Protein AF-0000000070119275 (afdb_homodimer)

InterPro domains:
  IPR012312 Hemerythrin-like [PF01814] (10-134)
  IPR018720 Domain of unknown function DUF2249 [PF10006] (188-256)

Nearest PDB structures (foldseek):
  1jdq-assembly1_A  TM=5.326E-01  e=3.456E-01  Thermotoga maritima
  8j4c-assembly1_A  TM=4.155E-01  e=5.450E-02  Spirochaeta thermophila DSM 6578
  8k1r-assembly1_A  TM=4.166E-01  e=9.583E-02  Spirochaeta thermophila DSM 6578
  8jh6-assembly1_B  TM=4.786E-01  e=4.950E-01  synthetic construct
  4isc-assembly1_A  TM=5.398E-01  e=1.069E+00  Pseudomonas syringae pv. tomato str. DC3000

Foldseek 3Di:
DDPLLVVLLVLLLVLLVVLLVVLVVLLVQLVVCLVVPDLVSNVVSLVVNLCCCVPAVLVLLLLCVLFQLVLQCPFPPCVVVSVVLVVLSVVLVVLSVQLVPDPHSVSNSVSSVVNSVSSVVSSCCCSVPRSVSQSPDPVHDSSVSCVSVCVNSVDDPPPPPPVPPDPDPPDPPDDDDPDPPSPSAAEDECAPPPPVCRLVVVVVVVVPADAQGKYKYKYQPDPPVSVVVCCVVVPPQWDWDWPDHDDGITIIIIHGHPDDD/DDPLLVVLLVLLLVLLVVLLVVLVVLLVQLVVCLVVPDLVSNVVSLVVNLCCCVPAVLVLLLLCVLFQLVLQCPFPPCVVVSVVLVVLSVVLVVLSVQLVPDPHSVSNSVSSVVNSVSSVVSSCCCSVPRSVSQSPDPVHDSSVSCVSVCVNSVDDPPCPPPPPPDPDPPPPPPPDDPDPSSPSAAEDECAPPPPVCSLVVVVVVVVPADAQGKYKYKYQPDPPVSVVVCCVVVPPQWDWDWPDHDDGITIIIIHGHDDDD

Sequence (522 aa):
MSPSDEVAAAAVVRHHAQMATELDRLVRDLIRTAEIGGLRQIWQAREALVGWLTGELLPHANAEEAALYPAASGQPGAGLLITGMLAEHRAIGTLVTELTETASPVQAAAAARALQALFEVHLAKENDLVVPVLVGAPDVDLAALLDGMHDLLGVEPADGCGCGGCGCGGDAPQAAAPAATLSIDPRIDVRDLPHAERHARVMAALGDLAPDSALVLVAPHAPLPLLSQIDERYAGQFTTEWLQSGPDVWQLRLHRVAVPAMSPSDEVAAAAVVRHHAQMATELDRLVRDLIRTAEIGGLRQIWQAREALVGWLTGELLPHANAEEAALYPAASGQPGAGLLITGMLAEHRAIGTLVTELTETASPVQAAAAARALQALFEVHLAKENDLVVPVLVGAPDVDLAALLDGMHDLLGVEPADGCGCGGCGCGGDAPQAAAPAATLSIDPRIDVRDLPHAERHARVMAALGDLAPDSALVLVAPHAPLPLLSQIDERYAGQFTTEWLQSGPDVWQLRLHRVAVPA

Structure (mmCIF, N/CA/C/O backbone):
data_AF-0000000070119275-model_v1
#
loop_
_entity.id
_entity.type
_entity.pdbx_description
1 polymer 'Uncharacterized protein (DUF2249 family)'
#
loop_
_atom_site.group_PDB
_atom_site.id
_atom_site.type_symbol
_atom_site.label_atom_id
_atom_site.label_alt_id
_atom_site.label_comp_id
_atom_site.label_asym_id
_atom_site.label_entity_id
_atom_site.label_seq_id
_atom_site.pdbx_PDB_ins_code
_atom_site.Cartn_x
_atom_site.Cartn_y
_atom_site.Cartn_z
_atom_site.occupancy
_atom_site.B_iso_or_equiv
_atom_site.auth_seq_id
_atom_site.auth_comp_id
_atom_site.auth_asym_id
_atom_site.auth_atom_id
_atom_site.pdbx_PDB_model_num
ATOM 1 N N . MET A 1 1 ? 6.498 29.574 -6.641 1 61.36 1 MET A N 1
ATOM 2 C CA . MET A 1 1 ? 7.238 28.372 -7.016 1 61.36 1 MET A CA 1
ATOM 3 C C . MET A 1 1 ? 8.342 28.702 -8.014 1 61.36 1 MET A C 1
ATOM 5 O O . MET A 1 1 ? 8.088 29.332 -9.042 1 61.36 1 MET A O 1
ATOM 9 N N . SER A 1 2 ? 9.589 28.408 -7.56 1 77.99 2 SER A N 1
ATOM 10 C CA . SER A 1 2 ? 10.686 28.769 -8.451 1 77.99 2 SER A CA 1
ATOM 11 C C . SER A 1 2 ? 10.763 27.823 -9.645 1 77.99 2 SER A C 1
ATOM 13 O O . SER A 1 2 ? 10.385 26.654 -9.543 1 77.99 2 SER A O 1
ATOM 15 N N . PRO A 1 3 ? 10.943 28.242 -10.868 1 72.35 3 PRO A N 1
ATOM 16 C CA . PRO A 1 3 ? 11.114 27.407 -12.059 1 72.35 3 PRO A CA 1
ATOM 17 C C . PRO A 1 3 ? 12.049 26.223 -11.82 1 72.35 3 PRO A C 1
ATOM 19 O O . PRO A 1 3 ? 11.825 25.137 -12.359 1 72.35 3 PRO A O 1
ATOM 22 N N . SER A 1 4 ? 12.984 26.437 -11.015 1 78.8 4 SER A N 1
ATOM 23 C CA . SER A 1 4 ? 13.938 25.38 -10.697 1 78.8 4 SER A CA 1
ATOM 24 C C . SER A 1 4 ? 13.269 24.245 -9.928 1 78.8 4 SER A C 1
ATOM 26 O O . SER A 1 4 ? 13.557 23.071 -10.169 1 78.8 4 SER A O 1
ATOM 28 N N . ASP A 1 5 ? 12.368 24.552 -9.141 1 84.75 5 ASP A N 1
ATOM 29 C CA . ASP A 1 5 ? 11.666 23.538 -8.36 1 84.75 5 ASP A CA 1
ATOM 30 C C . ASP A 1 5 ? 10.712 22.731 -9.237 1 84.75 5 ASP A C 1
ATOM 32 O O . ASP A 1 5 ? 10.527 21.531 -9.021 1 84.75 5 ASP A O 1
ATOM 36 N N . GLU A 1 6 ? 10.178 23.332 -10.201 1 84.99 6 GLU A N 1
ATOM 37 C CA . GLU A 1 6 ? 9.301 22.624 -11.129 1 84.99 6 GLU A CA 1
ATOM 38 C C . GLU A 1 6 ? 10.082 21.615 -11.966 1 84.99 6 GLU A C 1
ATOM 40 O O . GLU A 1 6 ? 9.604 20.506 -12.215 1 84.99 6 GLU A O 1
ATOM 45 N N . VAL A 1 7 ? 11.226 22.009 -12.353 1 86.02 7 VAL A N 1
ATOM 46 C CA . VAL A 1 7 ? 12.095 21.126 -13.125 1 86.02 7 VAL A CA 1
ATOM 47 C C . VAL A 1 7 ? 12.55 19.958 -12.253 1 86.02 7 VAL A C 1
ATOM 49 O O . VAL A 1 7 ? 12.561 18.809 -12.701 1 86.02 7 VAL A O 1
ATOM 52 N N . ALA A 1 8 ? 12.89 20.268 -11.054 1 89.66 8 ALA A N 1
ATOM 53 C CA . ALA A 1 8 ? 13.303 19.235 -10.108 1 89.66 8 ALA A CA 1
ATOM 54 C C . ALA A 1 8 ? 12.172 18.244 -9.85 1 89.66 8 ALA A C 1
ATOM 56 O O . ALA A 1 8 ? 12.393 17.03 -9.833 1 89.66 8 ALA A O 1
ATOM 57 N N . ALA A 1 9 ? 11.012 18.768 -9.707 1 91.6 9 ALA A N 1
ATOM 58 C CA . ALA A 1 9 ? 9.841 17.923 -9.489 1 91.6 9 ALA A CA 1
ATOM 59 C C . ALA A 1 9 ? 9.597 17.004 -10.682 1 91.6 9 ALA A C 1
ATOM 61 O O . ALA A 1 9 ? 9.321 15.814 -10.511 1 91.6 9 ALA A O 1
ATOM 62 N N . ALA A 1 10 ? 9.71 17.532 -11.815 1 90.48 10 ALA A N 1
ATOM 63 C CA . ALA A 1 10 ? 9.515 16.745 -13.03 1 90.48 10 ALA A CA 1
ATOM 64 C C . ALA A 1 10 ? 10.569 15.648 -13.148 1 90.48 10 ALA A C 1
ATOM 66 O O . ALA A 1 10 ? 10.281 14.551 -13.631 1 90.48 10 ALA A O 1
ATOM 67 N N . ALA A 1 11 ? 11.755 15.912 -12.72 1 90.4 11 ALA A N 1
ATOM 68 C CA . ALA A 1 11 ? 12.833 14.928 -12.749 1 90.4 11 ALA A CA 1
ATOM 69 C C . ALA A 1 11 ? 12.536 13.76 -11.812 1 90.4 11 ALA A C 1
ATOM 71 O O . ALA A 1 11 ? 12.787 12.602 -12.154 1 90.4 11 ALA A O 1
ATOM 72 N N . VAL A 1 12 ? 12.011 14.058 -10.676 1 93.97 12 VAL A N 1
ATOM 73 C CA . VAL A 1 12 ? 11.639 13.021 -9.719 1 93.97 12 VAL A CA 1
ATOM 74 C C . VAL A 1 12 ? 10.562 12.123 -10.322 1 93.97 12 VAL A C 1
ATOM 76 O O . VAL A 1 12 ? 10.674 10.895 -10.283 1 93.97 12 VAL A O 1
ATOM 79 N N . VAL A 1 13 ? 9.546 12.702 -10.92 1 94.2 13 VAL A N 1
ATOM 80 C CA . VAL A 1 13 ? 8.422 11.966 -11.49 1 94.2 13 VAL A CA 1
ATOM 81 C C . VAL A 1 13 ? 8.906 11.097 -12.648 1 94.2 13 VAL A C 1
ATOM 83 O O . VAL A 1 13 ? 8.472 9.952 -12.796 1 94.2 13 VAL A O 1
ATOM 86 N N . ARG A 1 14 ? 9.825 11.634 -13.403 1 91.69 14 ARG A N 1
ATOM 87 C CA . ARG A 1 14 ? 10.392 10.87 -14.51 1 91.69 14 ARG A CA 1
ATOM 88 C C . ARG A 1 14 ? 11.193 9.678 -13.999 1 91.69 14 ARG A C 1
ATOM 90 O O . ARG A 1 14 ? 11.096 8.578 -14.546 1 91.69 14 ARG A O 1
ATOM 97 N N . HIS A 1 15 ? 11.961 9.904 -13.014 1 95.23 15 HIS A N 1
ATOM 98 C CA . HIS A 1 15 ? 12.745 8.827 -12.421 1 95.23 15 HIS A CA 1
ATOM 99 C C . HIS A 1 15 ? 11.843 7.739 -11.849 1 95.23 15 HIS A C 1
ATOM 101 O O . HIS A 1 15 ? 12.116 6.548 -12.019 1 95.23 15 HIS A O 1
ATOM 107 N N . HIS A 1 16 ? 10.768 8.153 -11.2 1 97.47 16 HIS A N 1
ATOM 108 C CA . HIS A 1 16 ? 9.796 7.206 -10.666 1 97.47 16 HIS A CA 1
ATOM 109 C C . HIS A 1 16 ? 9.173 6.37 -11.779 1 97.47 16 HIS A C 1
ATOM 111 O O . HIS A 1 16 ? 8.947 5.17 -11.607 1 97.47 16 HIS A O 1
ATOM 117 N N . ALA A 1 17 ? 8.889 7.013 -12.857 1 95.84 17 ALA A N 1
ATOM 118 C CA . ALA A 1 17 ? 8.332 6.287 -13.996 1 95.84 17 ALA A CA 1
ATOM 119 C C . ALA A 1 17 ? 9.314 5.24 -14.513 1 95.84 17 ALA A C 1
ATOM 121 O O . ALA A 1 17 ? 8.916 4.129 -14.869 1 95.84 17 ALA A O 1
ATOM 122 N N . GLN A 1 18 ? 10.578 5.602 -14.567 1 95.93 18 GLN A N 1
ATOM 123 C CA . GLN A 1 18 ? 11.614 4.67 -14.999 1 95.93 18 GLN A CA 1
ATOM 124 C C . GLN A 1 18 ? 11.72 3.484 -14.044 1 95.93 18 GLN A C 1
ATOM 126 O O . GLN A 1 18 ? 11.821 2.336 -14.48 1 95.93 18 GLN A O 1
ATOM 131 N N . MET A 1 19 ? 11.692 3.755 -12.771 1 97.89 19 MET A N 1
ATOM 132 C CA . MET A 1 19 ? 11.766 2.691 -11.774 1 97.89 19 MET A CA 1
ATOM 133 C C . MET A 1 19 ? 10.564 1.759 -11.882 1 97.89 19 MET A C 1
ATOM 135 O O . MET A 1 19 ? 10.712 0.538 -11.814 1 97.89 19 MET A O 1
ATOM 139 N N . ALA A 1 20 ? 9.354 2.365 -12.102 1 97.87 20 ALA A N 1
ATOM 140 C CA . ALA A 1 20 ? 8.141 1.562 -12.233 1 97.87 20 ALA A CA 1
ATOM 141 C C . ALA A 1 20 ? 8.218 0.648 -13.453 1 97.87 20 ALA A C 1
ATOM 143 O O . ALA A 1 20 ? 7.816 -0.516 -13.39 1 97.87 20 ALA A O 1
ATOM 144 N N . THR A 1 21 ? 8.712 1.17 -14.507 1 98.14 21 THR A N 1
ATOM 145 C CA . THR A 1 21 ? 8.842 0.398 -15.738 1 98.14 21 THR A CA 1
ATOM 146 C C . THR A 1 21 ? 9.801 -0.773 -15.542 1 98.14 21 THR A C 1
ATOM 148 O O . THR A 1 21 ? 9.513 -1.895 -15.964 1 98.14 21 THR A O 1
ATOM 151 N N . GLU A 1 22 ? 10.918 -0.505 -14.919 1 98.43 22 GLU A N 1
ATOM 152 C CA . GLU A 1 22 ? 11.908 -1.554 -14.694 1 98.43 22 GLU A CA 1
ATOM 153 C C . GLU A 1 22 ? 11.373 -2.623 -13.745 1 98.43 22 GLU A C 1
ATOM 155 O O . GLU A 1 22 ? 11.544 -3.819 -13.99 1 98.43 22 GLU A O 1
ATOM 160 N N . LEU A 1 23 ? 10.732 -2.212 -12.712 1 98.85 23 LEU A N 1
ATOM 161 C CA . LEU A 1 23 ? 10.143 -3.177 -11.79 1 98.85 23 LEU A CA 1
ATOM 162 C C . LEU A 1 23 ? 9.094 -4.031 -12.494 1 98.85 23 LEU A C 1
ATOM 164 O O . LEU A 1 23 ? 9.041 -5.247 -12.294 1 98.85 23 LEU A O 1
ATOM 168 N N . ASP A 1 24 ? 8.234 -3.376 -13.274 1 98.4 24 ASP A N 1
ATOM 169 C CA . ASP A 1 24 ? 7.218 -4.102 -14.03 1 98.4 24 ASP A CA 1
ATOM 170 C C . ASP A 1 24 ? 7.851 -5.184 -14.902 1 98.4 24 ASP A C 1
ATOM 172 O O . ASP A 1 24 ? 7.375 -6.321 -14.932 1 98.4 24 ASP A O 1
ATOM 176 N N . ARG A 1 25 ? 8.915 -4.82 -15.566 1 98.59 25 ARG A N 1
ATOM 177 C CA . ARG A 1 25 ? 9.603 -5.768 -16.437 1 98.59 25 ARG A CA 1
ATOM 178 C C . ARG A 1 25 ? 10.136 -6.955 -15.642 1 98.59 25 ARG A C 1
ATOM 180 O O . ARG A 1 25 ? 9.937 -8.108 -16.029 1 98.59 25 ARG A O 1
ATOM 187 N N . LEU A 1 26 ? 10.798 -6.752 -14.568 1 98.9 26 LEU A N 1
ATOM 188 C CA . LEU A 1 26 ? 11.421 -7.796 -13.762 1 98.9 26 LEU A CA 1
ATOM 189 C C . LEU A 1 26 ? 10.367 -8.7 -13.132 1 98.9 26 LEU A C 1
ATOM 191 O O . LEU A 1 26 ? 10.541 -9.919 -13.076 1 98.9 26 LEU A O 1
ATOM 195 N N . VAL A 1 27 ? 9.276 -8.159 -12.685 1 98.89 27 VAL A N 1
ATOM 196 C CA . VAL A 1 27 ? 8.206 -8.938 -12.069 1 98.89 27 VAL A CA 1
ATOM 197 C C . VAL A 1 27 ? 7.524 -9.804 -13.125 1 98.89 27 VAL A C 1
ATOM 199 O O . VAL A 1 27 ? 7.243 -10.981 -12.884 1 98.89 27 VAL A O 1
ATOM 202 N N . ARG A 1 28 ? 7.228 -9.192 -14.302 1 98.31 28 ARG A N 1
ATOM 203 C CA . ARG A 1 28 ? 6.63 -9.964 -15.386 1 98.31 28 ARG A CA 1
ATOM 204 C C . ARG A 1 28 ? 7.505 -11.157 -15.756 1 98.31 28 ARG A C 1
ATOM 206 O O . ARG A 1 28 ? 6.999 -12.258 -15.982 1 98.31 28 ARG A O 1
ATOM 213 N N . ASP A 1 29 ? 8.804 -10.925 -15.833 1 98.41 29 ASP A N 1
ATOM 214 C CA . ASP A 1 29 ? 9.736 -12.001 -16.158 1 98.41 29 ASP A CA 1
ATOM 215 C C . ASP A 1 29 ? 9.676 -13.113 -15.114 1 98.41 29 ASP A C 1
ATOM 217 O O . ASP A 1 29 ? 9.637 -14.296 -15.461 1 98.41 29 ASP A O 1
ATOM 221 N N . LEU A 1 30 ? 9.635 -12.801 -13.871 1 98.68 30 LEU A N 1
ATOM 222 C CA . LEU A 1 30 ? 9.596 -13.788 -12.797 1 98.68 30 LEU A CA 1
ATOM 223 C C . LEU A 1 30 ? 8.296 -14.585 -12.837 1 98.68 30 LEU A C 1
ATOM 225 O O . LEU A 1 30 ? 8.311 -15.812 -12.716 1 98.68 30 LEU A O 1
ATOM 229 N N . ILE A 1 31 ? 7.192 -13.927 -13.03 1 98.29 31 ILE A N 1
ATOM 230 C CA . ILE A 1 31 ? 5.898 -14.601 -13.054 1 98.29 31 ILE A CA 1
ATOM 231 C C . ILE A 1 31 ? 5.823 -15.532 -14.262 1 98.29 31 ILE A C 1
ATOM 233 O O . ILE A 1 31 ? 5.359 -16.669 -14.149 1 98.29 31 ILE A O 1
ATOM 237 N N . ARG A 1 32 ? 6.323 -15.026 -15.391 1 96.98 32 ARG A N 1
ATOM 238 C CA . ARG A 1 32 ? 6.326 -15.849 -16.596 1 96.98 32 ARG A CA 1
ATOM 239 C C . ARG A 1 32 ? 7.13 -17.127 -16.384 1 96.98 32 ARG A C 1
ATOM 241 O O . ARG A 1 32 ? 6.679 -18.217 -16.743 1 96.98 32 ARG A O 1
ATOM 248 N N . THR A 1 33 ? 8.317 -17.065 -15.791 1 96.96 33 THR A N 1
ATOM 249 C CA . THR A 1 33 ? 9.158 -18.236 -15.568 1 96.96 33 THR A CA 1
ATOM 250 C C . THR A 1 33 ? 8.513 -19.18 -14.556 1 96.96 33 THR A C 1
ATOM 252 O O . THR A 1 33 ? 8.623 -20.402 -14.682 1 96.96 33 THR A O 1
ATOM 255 N N . ALA A 1 34 ? 7.819 -18.633 -13.591 1 96.28 34 ALA A N 1
ATOM 256 C CA . ALA A 1 34 ? 7.119 -19.457 -12.61 1 96.28 34 ALA A CA 1
ATOM 257 C C . ALA A 1 34 ? 5.996 -20.256 -13.266 1 96.28 34 ALA A C 1
ATOM 259 O O . ALA A 1 34 ? 5.712 -21.386 -12.862 1 96.28 34 ALA A O 1
ATOM 260 N N . GLU A 1 35 ? 5.354 -19.694 -14.246 1 93.41 35 GLU A N 1
ATOM 261 C CA . GLU A 1 35 ? 4.273 -20.361 -14.966 1 93.41 35 GLU A CA 1
ATOM 262 C C . GLU A 1 35 ? 4.808 -21.493 -15.839 1 93.41 35 GLU A C 1
ATOM 264 O O . GLU A 1 35 ? 4.187 -22.553 -15.939 1 93.41 35 GLU A O 1
ATOM 269 N N . ILE A 1 36 ? 5.944 -21.275 -16.368 1 92.01 36 ILE A N 1
ATOM 270 C CA . ILE A 1 36 ? 6.529 -22.25 -17.281 1 92.01 36 ILE A CA 1
ATOM 271 C C . ILE A 1 36 ? 7.114 -23.415 -16.486 1 92.01 36 ILE A C 1
ATOM 273 O O . ILE A 1 36 ? 7.051 -24.566 -16.923 1 92.01 36 ILE A O 1
ATOM 277 N N . GLY A 1 37 ? 7.639 -23.229 -15.234 1 84.31 37 GLY A N 1
ATOM 278 C CA . GLY A 1 37 ? 8.086 -24.293 -14.349 1 84.31 37 GLY A CA 1
ATOM 279 C C . GLY A 1 37 ? 9.562 -24.612 -14.496 1 84.31 37 GLY A C 1
ATOM 280 O O . GLY A 1 37 ? 10.023 -25.663 -14.046 1 84.31 37 GLY A O 1
ATOM 281 N N . GLY A 1 38 ? 10.503 -23.828 -15.073 1 85.89 38 GLY A N 1
ATOM 282 C CA . GLY A 1 38 ? 11.939 -24.054 -15.106 1 85.89 38 GLY A CA 1
ATOM 283 C C . GLY A 1 38 ? 12.664 -23.467 -13.91 1 85.89 38 GLY A C 1
ATOM 284 O O . GLY A 1 38 ? 12.886 -22.256 -13.845 1 85.89 38 GLY A O 1
ATOM 285 N N . LEU A 1 39 ? 13.105 -24.415 -12.947 1 89.02 39 LEU A N 1
ATOM 286 C CA . LEU A 1 39 ? 13.641 -23.976 -11.664 1 89.02 39 LEU A CA 1
ATOM 287 C C . LEU A 1 39 ? 14.865 -23.088 -11.861 1 89.02 39 LEU A C 1
ATOM 289 O O . LEU A 1 39 ? 15.023 -22.08 -11.168 1 89.02 39 LEU A O 1
ATOM 293 N N . ARG A 1 40 ? 15.629 -23.422 -12.771 1 91.2 40 ARG A N 1
ATOM 294 C CA . ARG A 1 40 ? 16.809 -22.598 -13.015 1 91.2 40 ARG A CA 1
ATOM 295 C C . ARG A 1 40 ? 16.413 -21.195 -13.464 1 91.2 40 ARG A C 1
ATOM 297 O O . ARG A 1 40 ? 16.952 -20.204 -12.968 1 91.2 40 ARG A O 1
ATOM 304 N N . GLN A 1 41 ? 15.47 -21.094 -14.411 1 93.87 41 GLN A N 1
ATOM 305 C CA . GLN A 1 41 ? 15.035 -19.815 -14.962 1 93.87 41 GLN A CA 1
ATOM 306 C C . GLN A 1 41 ? 14.342 -18.966 -13.899 1 93.87 41 GLN A C 1
ATOM 308 O O . GLN A 1 41 ? 14.505 -17.744 -13.87 1 93.87 41 GLN A O 1
ATOM 313 N N . ILE A 1 42 ? 13.665 -19.643 -13.055 1 95.53 42 ILE A N 1
ATOM 314 C CA . ILE A 1 42 ? 12.929 -18.915 -12.027 1 95.53 42 ILE A CA 1
ATOM 315 C C . ILE A 1 42 ? 13.91 -18.264 -11.054 1 95.53 42 ILE A C 1
ATOM 317 O O . ILE A 1 42 ? 13.76 -17.092 -10.702 1 95.53 42 ILE A O 1
ATOM 321 N N . TRP A 1 43 ? 14.865 -19.026 -10.654 1 95.62 43 TRP A N 1
ATOM 322 C CA . TRP A 1 43 ? 15.787 -18.512 -9.646 1 95.62 43 TRP A CA 1
ATOM 323 C C . TRP A 1 43 ? 16.721 -17.466 -10.246 1 95.62 43 TRP A C 1
ATOM 325 O O . TRP A 1 43 ? 17.113 -16.513 -9.569 1 95.62 43 TRP A O 1
ATOM 335 N N . GLN A 1 44 ? 16.975 -17.517 -11.548 1 97 44 GLN A N 1
ATOM 336 C CA . GLN A 1 44 ? 17.706 -16.46 -12.239 1 97 44 GLN A CA 1
ATOM 337 C C . GLN A 1 44 ? 16.89 -15.172 -12.293 1 97 44 GLN A C 1
ATOM 339 O O . GLN A 1 44 ? 17.421 -14.084 -12.063 1 97 44 GLN A O 1
ATOM 344 N N . ALA A 1 45 ? 15.616 -15.32 -12.6 1 98.42 45 ALA A N 1
ATOM 345 C CA . ALA A 1 45 ? 14.728 -14.161 -12.627 1 98.42 45 ALA A CA 1
ATOM 346 C C . ALA A 1 45 ? 14.604 -13.532 -11.242 1 98.42 45 ALA A C 1
ATOM 348 O O . ALA A 1 45 ? 14.601 -12.306 -11.107 1 98.42 45 ALA A O 1
ATOM 349 N N . ARG A 1 46 ? 14.528 -14.381 -10.268 1 98.46 46 ARG A N 1
ATOM 350 C CA . ARG A 1 46 ? 14.458 -13.881 -8.899 1 98.46 46 ARG A CA 1
ATOM 351 C C . ARG A 1 46 ? 15.729 -13.126 -8.525 1 98.46 46 ARG A C 1
ATOM 353 O O . ARG A 1 46 ? 15.665 -12.058 -7.913 1 98.46 46 ARG A O 1
ATOM 360 N N . GLU A 1 47 ? 16.84 -13.651 -8.864 1 97.63 47 GLU A N 1
ATOM 361 C CA . GLU A 1 47 ? 18.112 -13.003 -8.558 1 97.63 47 GLU A CA 1
ATOM 362 C C . GLU A 1 47 ? 18.22 -11.646 -9.248 1 97.63 47 GLU A C 1
ATOM 364 O O . GLU A 1 47 ? 18.723 -10.684 -8.663 1 97.63 47 GLU A O 1
ATOM 369 N N . ALA A 1 48 ? 17.779 -11.56 -10.467 1 98.59 48 ALA A N 1
ATOM 370 C CA . ALA A 1 48 ? 17.794 -10.293 -11.193 1 98.59 48 ALA A CA 1
ATOM 371 C C . ALA A 1 48 ? 16.914 -9.255 -10.503 1 98.59 48 ALA A C 1
ATOM 373 O O . ALA A 1 48 ? 17.315 -8.099 -10.344 1 98.59 48 ALA A O 1
ATOM 374 N N . LEU A 1 49 ? 15.784 -9.681 -10.07 1 98.88 49 LEU A N 1
ATOM 375 C CA . LEU A 1 49 ? 14.86 -8.784 -9.383 1 98.88 49 LEU A CA 1
ATOM 376 C C . LEU A 1 49 ? 15.426 -8.349 -8.035 1 98.88 49 LEU A C 1
ATOM 378 O O . LEU A 1 49 ? 15.44 -7.158 -7.718 1 98.88 49 LEU A O 1
ATOM 382 N N . VAL A 1 50 ? 15.914 -9.31 -7.284 1 98.53 50 VAL A N 1
ATOM 383 C CA . VAL A 1 50 ? 16.477 -9.001 -5.973 1 98.53 50 VAL A CA 1
ATOM 384 C C . VAL A 1 50 ? 17.681 -8.076 -6.134 1 98.53 50 VAL A C 1
ATOM 386 O O . VAL A 1 50 ? 17.867 -7.146 -5.345 1 98.53 50 VAL A O 1
ATOM 389 N N . GLY A 1 51 ? 18.455 -8.333 -7.137 1 98.01 51 GLY A N 1
ATOM 390 C CA . GLY A 1 51 ? 19.575 -7.451 -7.425 1 98.01 51 GLY A CA 1
ATOM 391 C C . GLY A 1 51 ? 19.155 -6.013 -7.669 1 98.01 51 GLY A C 1
ATOM 392 O O . GLY A 1 51 ? 19.756 -5.085 -7.125 1 98.01 51 GLY A O 1
ATOM 393 N N . TRP A 1 52 ? 18.162 -5.824 -8.456 1 98.27 52 TRP A N 1
ATOM 394 C CA . TRP A 1 52 ? 17.663 -4.482 -8.741 1 98.27 52 TRP A CA 1
ATOM 395 C C . TRP A 1 52 ? 17.055 -3.851 -7.494 1 98.27 52 TRP A C 1
ATOM 397 O O . TRP A 1 52 ? 17.256 -2.663 -7.23 1 98.27 52 TRP A O 1
ATOM 407 N N . LEU A 1 53 ? 16.325 -4.623 -6.701 1 98.62 53 LEU A N 1
ATOM 408 C CA . LEU A 1 53 ? 15.692 -4.127 -5.485 1 98.62 53 LEU A CA 1
ATOM 409 C C . LEU A 1 53 ? 16.737 -3.642 -4.486 1 98.62 53 LEU A C 1
ATOM 411 O O . LEU A 1 53 ? 16.574 -2.585 -3.873 1 98.62 53 LEU A O 1
ATOM 415 N N . THR A 1 54 ? 17.743 -4.377 -4.359 1 96.04 54 THR A N 1
ATOM 416 C CA . THR A 1 54 ? 18.762 -4.064 -3.364 1 96.04 54 THR A CA 1
ATOM 417 C C . THR A 1 54 ? 19.736 -3.017 -3.897 1 96.04 54 THR A C 1
ATOM 419 O O . THR A 1 54 ? 20.313 -2.248 -3.125 1 96.04 54 THR A O 1
ATOM 422 N N . GLY A 1 55 ? 19.85 -2.936 -5.175 1 94.18 55 GLY A N 1
ATOM 423 C CA . GLY A 1 55 ? 20.828 -2.034 -5.763 1 94.18 55 GLY A CA 1
ATOM 424 C C . GLY A 1 55 ? 20.24 -0.693 -6.16 1 94.18 55 GLY A C 1
ATOM 425 O O . GLY A 1 55 ? 20.969 0.289 -6.315 1 94.18 55 GLY A O 1
ATOM 426 N N . GLU A 1 56 ? 18.955 -0.655 -6.339 1 95.19 56 GLU A N 1
ATOM 427 C CA . GLU A 1 56 ? 18.346 0.567 -6.856 1 95.19 56 GLU A CA 1
ATOM 428 C C . GLU A 1 56 ? 17.19 1.024 -5.971 1 95.19 56 GLU A C 1
ATOM 430 O O . GLU A 1 56 ? 17.208 2.139 -5.446 1 95.19 56 GLU A O 1
ATOM 435 N N . LEU A 1 57 ? 16.254 0.195 -5.701 1 97.45 57 LEU A N 1
ATOM 436 C CA . LEU A 1 57 ? 15.012 0.623 -5.065 1 97.45 57 LEU A CA 1
ATOM 437 C C . LEU A 1 57 ? 15.252 1.008 -3.61 1 97.45 57 LEU A C 1
ATOM 439 O O . LEU A 1 57 ? 14.844 2.087 -3.173 1 97.45 57 LEU A O 1
ATOM 443 N N . LEU A 1 58 ? 15.849 0.104 -2.898 1 95.35 58 LEU A N 1
ATOM 444 C CA . LEU A 1 58 ? 16.021 0.348 -1.47 1 95.35 58 LEU A CA 1
ATOM 445 C C . LEU A 1 58 ? 16.917 1.558 -1.23 1 95.35 58 LEU A C 1
ATOM 447 O O . LEU A 1 58 ? 16.6 2.416 -0.403 1 95.35 58 LEU A O 1
ATOM 451 N N . PRO A 1 59 ? 18.025 1.732 -1.977 1 91.81 59 PRO A N 1
ATOM 452 C CA . PRO A 1 59 ? 18.81 2.96 -1.829 1 91.81 59 PRO A CA 1
ATOM 453 C C . PRO A 1 59 ? 18.013 4.215 -2.177 1 91.81 59 PRO A C 1
ATOM 455 O O . PRO A 1 59 ? 18.172 5.252 -1.527 1 91.81 59 PRO A O 1
ATOM 458 N N . HIS A 1 60 ? 17.166 4.15 -3.175 1 95.6 60 HIS A N 1
ATOM 459 C CA . HIS A 1 60 ? 16.292 5.258 -3.545 1 95.6 60 HIS A CA 1
ATOM 460 C C . HIS A 1 60 ? 15.368 5.638 -2.394 1 95.6 60 HIS A C 1
ATOM 462 O O . HIS A 1 60 ? 15.219 6.821 -2.076 1 95.6 60 HIS A O 1
ATOM 468 N N . ALA A 1 61 ? 14.776 4.645 -1.834 1 95.28 61 ALA A N 1
ATOM 469 C CA . ALA A 1 61 ? 13.879 4.874 -0.705 1 95.28 61 ALA A CA 1
ATOM 470 C C . ALA A 1 61 ? 14.619 5.521 0.462 1 95.28 61 ALA A C 1
ATOM 472 O O . ALA A 1 61 ? 14.106 6.448 1.094 1 95.28 61 ALA A O 1
ATOM 473 N N . ASN A 1 62 ? 15.771 5.05 0.693 1 92.15 62 ASN A N 1
ATOM 474 C CA . ASN A 1 62 ? 16.578 5.61 1.772 1 92.15 62 ASN A CA 1
ATOM 475 C C . ASN A 1 62 ? 16.929 7.071 1.51 1 92.15 62 ASN A C 1
ATOM 477 O O . ASN A 1 62 ? 16.932 7.889 2.432 1 92.15 62 ASN A O 1
ATOM 481 N N . ALA A 1 63 ? 17.24 7.376 0.325 1 92.05 63 ALA A N 1
ATOM 482 C CA . ALA A 1 63 ? 17.562 8.751 -0.045 1 92.05 63 ALA A CA 1
ATOM 483 C C . ALA A 1 63 ? 16.368 9.674 0.181 1 92.05 63 ALA A C 1
ATOM 485 O O . ALA A 1 63 ? 16.528 10.804 0.648 1 92.05 63 ALA A O 1
ATOM 486 N N . GLU A 1 64 ? 15.217 9.194 -0.134 1 96.7 64 GLU A N 1
ATOM 487 C CA . GLU A 1 64 ? 14.005 9.972 0.099 1 96.7 64 GLU A CA 1
ATOM 488 C C . GLU A 1 64 ? 13.778 10.209 1.589 1 96.7 64 GLU A C 1
ATOM 490 O O . GLU A 1 64 ? 13.368 11.299 1.994 1 96.7 64 GLU A O 1
ATOM 495 N N . GLU A 1 65 ? 14.029 9.199 2.367 1 93.19 65 GLU A N 1
ATOM 496 C CA . GLU A 1 65 ? 13.856 9.311 3.812 1 93.19 65 GLU A CA 1
ATOM 497 C C . GLU A 1 65 ? 14.828 10.326 4.408 1 93.19 65 GLU A C 1
ATOM 499 O O . GLU A 1 65 ? 14.511 10.99 5.397 1 93.19 65 GLU A O 1
ATOM 504 N N . ALA A 1 66 ? 15.933 10.477 3.804 1 90.68 66 ALA A N 1
ATOM 505 C CA . ALA A 1 66 ? 16.973 11.355 4.334 1 90.68 66 ALA A CA 1
ATOM 506 C C . ALA A 1 66 ? 16.749 12.799 3.894 1 90.68 66 ALA A C 1
ATOM 508 O O . ALA A 1 66 ? 17.074 13.736 4.628 1 90.68 66 ALA A O 1
ATOM 509 N N . ALA A 1 67 ? 16.152 12.99 2.742 1 91.22 67 ALA A N 1
ATOM 510 C CA . ALA A 1 67 ? 16.111 14.328 2.157 1 91.22 67 ALA A CA 1
ATOM 511 C C . ALA A 1 67 ? 14.676 14.835 2.047 1 91.22 67 ALA A C 1
ATOM 513 O O . ALA A 1 67 ? 14.288 15.776 2.743 1 91.22 67 ALA A O 1
ATOM 514 N N . LEU A 1 68 ? 13.867 14.127 1.337 1 94.57 68 LEU A N 1
ATOM 515 C CA . LEU A 1 68 ? 12.55 14.613 0.943 1 94.57 68 LEU A CA 1
ATOM 516 C C . LEU A 1 68 ? 11.571 14.538 2.109 1 94.57 68 LEU A C 1
ATOM 518 O O . LEU A 1 68 ? 10.818 15.484 2.356 1 94.57 68 LEU A O 1
ATOM 522 N N . TYR A 1 69 ? 11.602 13.48 2.847 1 96.13 69 TYR A N 1
ATOM 523 C CA . TYR A 1 69 ? 10.541 13.215 3.812 1 96.13 69 TYR A CA 1
ATOM 524 C C . TYR A 1 69 ? 10.648 14.149 5.011 1 96.13 69 TYR A C 1
ATOM 526 O O . TYR A 1 69 ? 9.643 14.693 5.474 1 96.13 69 TYR A O 1
ATOM 534 N N . PRO A 1 70 ? 11.874 14.379 5.523 1 94.89 70 PRO A N 1
ATOM 535 C CA . PRO A 1 70 ? 11.944 15.342 6.625 1 94.89 70 PRO A CA 1
ATOM 536 C C . PRO A 1 70 ? 11.453 16.732 6.227 1 94.89 70 PRO A C 1
ATOM 538 O O . PRO A 1 70 ? 10.743 17.384 6.997 1 94.89 70 PRO A O 1
ATOM 541 N N . ALA A 1 71 ? 11.761 17.199 5.025 1 94.91 71 ALA A N 1
ATOM 542 C CA . ALA A 1 71 ? 11.316 18.501 4.537 1 94.91 71 ALA A CA 1
ATOM 543 C C . ALA A 1 71 ? 9.799 18.539 4.379 1 94.91 71 ALA A C 1
ATOM 545 O O . ALA A 1 71 ? 9.155 19.528 4.736 1 94.91 71 ALA A O 1
ATOM 546 N N . ALA A 1 72 ? 9.253 17.464 3.907 1 97.15 72 ALA A N 1
ATOM 547 C CA . ALA A 1 72 ? 7.81 17.402 3.69 1 97.15 72 ALA A CA 1
ATOM 548 C C . ALA A 1 72 ? 7.06 17.305 5.016 1 97.15 72 ALA A C 1
ATOM 550 O O . ALA A 1 72 ? 6.009 17.927 5.189 1 97.15 72 ALA A O 1
ATOM 551 N N . SER A 1 73 ? 7.636 16.525 5.921 1 96.66 73 SER A N 1
ATOM 552 C CA . SER A 1 73 ? 6.979 16.276 7.2 1 96.66 73 SER A CA 1
ATOM 553 C C . SER A 1 73 ? 6.799 17.569 7.989 1 96.66 73 SER A C 1
ATOM 555 O O . SER A 1 73 ? 5.842 17.708 8.753 1 96.66 73 SER A O 1
ATOM 557 N N . GLY A 1 74 ? 7.681 18.487 7.761 1 94.16 74 GLY A N 1
ATOM 558 C CA . GLY A 1 74 ? 7.637 19.751 8.479 1 94.16 74 GLY A CA 1
ATOM 559 C C . GLY A 1 74 ? 6.616 20.721 7.916 1 94.16 74 GLY A C 1
ATOM 560 O O . GLY A 1 74 ? 6.324 21.749 8.531 1 94.16 74 GLY A O 1
ATOM 561 N N . GLN A 1 75 ? 6.047 20.408 6.779 1 95.84 75 GLN A N 1
ATOM 562 C CA . GLN A 1 75 ? 5.065 21.29 6.157 1 95.84 75 GLN A CA 1
ATOM 563 C C . GLN A 1 75 ? 3.677 21.075 6.752 1 95.84 75 GLN A C 1
ATOM 565 O O . GLN A 1 75 ? 3.332 19.961 7.152 1 95.84 75 GLN A O 1
ATOM 570 N N . PRO A 1 76 ? 2.926 22.183 6.809 1 94.14 76 PRO A N 1
ATOM 571 C CA . PRO A 1 76 ? 1.579 22.056 7.371 1 94.14 76 PRO A CA 1
ATOM 572 C C . PRO A 1 76 ? 0.747 20.984 6.672 1 94.14 76 PRO A C 1
ATOM 574 O O . PRO A 1 76 ? 0.643 20.982 5.443 1 94.14 76 PRO A O 1
ATOM 577 N N . GLY A 1 77 ? 0.324 19.994 7.445 1 95.73 77 GLY A N 1
ATOM 578 C CA . GLY A 1 77 ? -0.644 19.032 6.944 1 95.73 77 GLY A CA 1
ATOM 579 C C . GLY A 1 77 ? 0 17.808 6.32 1 95.73 77 GLY A C 1
ATOM 580 O O . GLY A 1 77 ? -0.695 16.887 5.887 1 95.73 77 GLY A O 1
ATOM 581 N N . ALA A 1 78 ? 1.293 17.688 6.358 1 97.9 78 ALA A N 1
ATOM 582 C CA . ALA A 1 78 ? 1.93 16.616 5.597 1 97.9 78 ALA A CA 1
ATOM 583 C C . ALA A 1 78 ? 2.525 15.562 6.527 1 97.9 78 ALA A C 1
ATOM 585 O O . ALA A 1 78 ? 2.957 14.499 6.075 1 97.9 78 ALA A O 1
ATOM 586 N N . GLY A 1 79 ? 2.528 15.817 7.812 1 97.65 79 GLY A N 1
ATOM 587 C CA . GLY A 1 79 ? 3.183 14.944 8.773 1 97.65 79 GLY A CA 1
ATOM 588 C C . GLY A 1 79 ? 2.634 13.53 8.765 1 97.65 79 GLY A C 1
ATOM 589 O O . GLY A 1 79 ? 3.397 12.563 8.712 1 97.65 79 GLY A O 1
ATOM 590 N N . LEU A 1 80 ? 1.329 13.397 8.817 1 98.33 80 LEU A N 1
ATOM 591 C CA . LEU A 1 80 ? 0.71 12.077 8.886 1 98.33 80 LEU A CA 1
ATOM 592 C C . LEU A 1 80 ? 0.893 11.322 7.574 1 98.33 80 LEU A C 1
ATOM 594 O O . LEU A 1 80 ? 1.047 10.099 7.573 1 98.33 80 LEU A O 1
ATOM 598 N N . LEU A 1 81 ? 0.821 12.076 6.462 1 98.71 81 LEU A N 1
ATOM 599 C CA . LEU A 1 81 ? 1.107 11.449 5.176 1 98.71 81 LEU A CA 1
ATOM 600 C C . LEU A 1 81 ? 2.5 10.827 5.173 1 98.71 81 LEU A C 1
ATOM 602 O O . LEU A 1 81 ? 2.668 9.673 4.774 1 98.71 81 LEU A O 1
ATOM 606 N N . ILE A 1 82 ? 3.48 11.56 5.668 1 98.72 82 ILE A N 1
ATOM 607 C CA . ILE A 1 82 ? 4.862 11.094 5.635 1 98.72 82 ILE A CA 1
ATOM 608 C C . ILE A 1 82 ? 5.027 9.899 6.571 1 98.72 82 ILE A C 1
ATOM 610 O O . ILE A 1 82 ? 5.745 8.949 6.255 1 98.72 82 ILE A O 1
ATOM 614 N N . THR A 1 83 ? 4.362 9.927 7.689 1 98.28 83 THR A N 1
ATOM 615 C CA . THR A 1 83 ? 4.385 8.768 8.575 1 98.28 83 THR A CA 1
ATOM 616 C C . THR A 1 83 ? 3.854 7.529 7.858 1 98.28 83 THR A C 1
ATOM 618 O O . THR A 1 83 ? 4.43 6.445 7.974 1 98.28 83 THR A O 1
ATOM 621 N N . GLY A 1 84 ? 2.798 7.709 7.098 1 98.73 84 GLY A N 1
ATOM 622 C CA . GLY A 1 84 ? 2.264 6.612 6.306 1 98.73 84 GLY A CA 1
ATOM 623 C C . GLY A 1 84 ? 3.216 6.141 5.223 1 98.73 84 GLY A C 1
ATOM 624 O O . GLY A 1 84 ? 3.324 4.94 4.964 1 98.73 84 GLY A O 1
ATOM 625 N N . MET A 1 85 ? 3.916 7.084 4.626 1 98.72 85 MET A N 1
ATOM 626 C CA . MET A 1 85 ? 4.88 6.748 3.583 1 98.72 85 MET A CA 1
ATOM 627 C C . MET A 1 85 ? 6.038 5.936 4.153 1 98.72 85 MET A C 1
ATOM 629 O O . MET A 1 85 ? 6.527 5.007 3.507 1 98.72 85 MET A O 1
ATOM 633 N N . LEU A 1 86 ? 6.444 6.271 5.332 1 97.91 86 LEU A N 1
ATOM 634 C CA . LEU A 1 86 ? 7.52 5.53 5.982 1 97.91 86 LEU A CA 1
ATOM 635 C C . LEU A 1 86 ? 7.089 4.098 6.283 1 97.91 86 LEU A C 1
ATOM 637 O O . LEU A 1 86 ? 7.882 3.164 6.141 1 97.91 86 LEU A O 1
ATOM 641 N N . ALA A 1 87 ? 5.862 3.926 6.672 1 97.25 87 ALA A N 1
ATOM 642 C CA . ALA A 1 87 ? 5.331 2.585 6.901 1 97.25 87 ALA A CA 1
ATOM 643 C C . ALA A 1 87 ? 5.355 1.759 5.618 1 97.25 87 ALA A C 1
ATOM 645 O O . ALA A 1 87 ? 5.613 0.554 5.654 1 97.25 87 ALA A O 1
ATOM 646 N N . GLU A 1 88 ? 5.119 2.384 4.534 1 98.81 88 GLU A N 1
ATOM 647 C CA . GLU A 1 88 ? 5.16 1.687 3.251 1 98.81 88 GLU A CA 1
ATOM 648 C C . GLU A 1 88 ? 6.577 1.234 2.914 1 98.81 88 GLU A C 1
ATOM 650 O O . GLU A 1 88 ? 6.774 0.139 2.382 1 98.81 88 GLU A O 1
ATOM 655 N N . HIS A 1 89 ? 7.592 2.07 3.218 1 98.55 89 HIS A N 1
ATOM 656 C CA . HIS A 1 89 ? 8.976 1.659 3.007 1 98.55 89 HIS A CA 1
ATOM 657 C C . HIS A 1 89 ? 9.317 0.425 3.836 1 98.55 89 HIS A C 1
ATOM 659 O O . HIS A 1 89 ? 9.998 -0.483 3.354 1 98.55 89 HIS A O 1
ATOM 665 N N . ARG A 1 90 ? 8.834 0.391 5.037 1 96.95 90 ARG A N 1
ATOM 666 C CA . ARG A 1 90 ? 9.072 -0.777 5.879 1 96.95 90 ARG A CA 1
ATOM 667 C C . ARG A 1 90 ? 8.423 -2.022 5.285 1 96.95 90 ARG A C 1
ATOM 669 O O . ARG A 1 90 ? 9.03 -3.095 5.264 1 96.95 90 ARG A O 1
ATOM 676 N N . ALA A 1 91 ? 7.268 -1.875 4.836 1 98.44 91 ALA A N 1
ATOM 677 C CA . ALA A 1 91 ? 6.565 -2.998 4.223 1 98.44 91 ALA A CA 1
ATOM 678 C C . ALA A 1 91 ? 7.29 -3.481 2.97 1 98.44 91 ALA A C 1
ATOM 680 O O . ALA A 1 91 ? 7.372 -4.686 2.718 1 98.44 91 ALA A O 1
ATOM 681 N N . ILE A 1 92 ? 7.791 -2.552 2.192 1 98.69 92 ILE A N 1
ATOM 682 C CA . ILE A 1 92 ? 8.568 -2.901 1.007 1 98.69 92 ILE A CA 1
ATOM 683 C C . ILE A 1 92 ? 9.799 -3.707 1.417 1 98.69 92 ILE A C 1
ATOM 685 O O . ILE A 1 92 ? 10.114 -4.727 0.801 1 98.69 92 ILE A O 1
ATOM 689 N N . GLY A 1 93 ? 10.462 -3.276 2.446 1 97.65 93 GLY A N 1
ATOM 690 C CA . GLY A 1 93 ? 11.601 -4.028 2.949 1 97.65 93 GLY A CA 1
ATOM 691 C C . GLY A 1 93 ? 11.249 -5.45 3.345 1 97.65 93 GLY A C 1
ATOM 692 O O . GLY A 1 93 ? 11.994 -6.386 3.045 1 97.65 93 GLY A O 1
ATOM 693 N N . THR A 1 94 ? 10.112 -5.609 3.997 1 97.88 94 THR A N 1
ATOM 694 C CA . THR A 1 94 ? 9.654 -6.928 4.42 1 97.88 94 THR A CA 1
ATOM 695 C C . THR A 1 94 ? 9.393 -7.823 3.212 1 97.88 94 THR A C 1
ATOM 697 O O . THR A 1 94 ? 9.733 -9.008 3.226 1 97.88 94 THR A O 1
ATOM 700 N N . LEU A 1 95 ? 8.849 -7.257 2.158 1 98.69 95 LEU A N 1
ATOM 701 C CA . LEU A 1 95 ? 8.557 -8.035 0.959 1 98.69 95 LEU A CA 1
ATOM 702 C C . LEU A 1 95 ? 9.842 -8.419 0.234 1 98.69 95 LEU A C 1
ATOM 704 O O . LEU A 1 95 ? 9.929 -9.498 -0.357 1 98.69 95 LEU A O 1
ATOM 708 N N . VAL A 1 96 ? 10.847 -7.54 0.23 1 98.34 96 VAL A N 1
ATOM 709 C CA . VAL A 1 96 ? 12.141 -7.876 -0.355 1 98.34 96 VAL A CA 1
ATOM 710 C C . VAL A 1 96 ? 12.747 -9.068 0.382 1 98.34 96 VAL A C 1
ATOM 712 O O . VAL A 1 96 ? 13.266 -9.995 -0.244 1 98.34 96 VAL A O 1
ATOM 715 N N . THR A 1 97 ? 12.645 -9.071 1.708 1 97.12 97 THR A N 1
ATOM 716 C CA . THR A 1 97 ? 13.141 -10.185 2.508 1 97.12 97 THR A CA 1
ATOM 717 C C . THR A 1 97 ? 12.387 -11.469 2.172 1 97.12 97 THR A C 1
ATOM 719 O O . THR A 1 97 ? 12.999 -12.522 1.982 1 97.12 97 THR A O 1
ATOM 722 N N . GLU A 1 98 ? 11.1 -11.394 2.11 1 96.06 98 GLU A N 1
ATOM 723 C CA . GLU A 1 98 ? 10.279 -12.546 1.748 1 96.06 98 GLU A CA 1
ATOM 724 C C . GLU A 1 98 ? 10.704 -13.125 0.401 1 96.06 98 GLU A C 1
ATOM 726 O O . GLU A 1 98 ? 10.856 -14.341 0.263 1 96.06 98 GLU A O 1
ATOM 731 N N . LEU A 1 99 ? 10.898 -12.25 -0.589 1 98.38 99 LEU A N 1
ATOM 732 C CA . LEU A 1 99 ? 11.289 -12.653 -1.935 1 98.38 99 LEU A CA 1
ATOM 733 C C . LEU A 1 99 ? 12.661 -13.32 -1.925 1 98.38 99 LEU A C 1
ATOM 735 O O . LEU A 1 99 ? 12.877 -14.315 -2.621 1 98.38 99 LEU A O 1
ATOM 739 N N . THR A 1 100 ? 13.526 -12.829 -1.144 1 95.55 100 THR A N 1
ATOM 740 C CA . THR A 1 100 ? 14.9 -13.315 -1.08 1 95.55 100 THR A CA 1
ATOM 741 C C . THR A 1 100 ? 14.956 -14.693 -0.425 1 95.55 100 THR A C 1
ATOM 743 O O . THR A 1 100 ? 15.766 -15.537 -0.813 1 95.55 100 THR A O 1
ATOM 746 N N . GLU A 1 101 ? 14.023 -14.989 0.474 1 91.22 101 GLU A N 1
ATOM 747 C CA . GLU A 1 101 ? 14.168 -16.16 1.333 1 91.22 101 GLU A CA 1
ATOM 748 C C . GLU A 1 101 ? 13.286 -17.309 0.854 1 91.22 101 GLU A C 1
ATOM 750 O O . GLU A 1 101 ? 13.487 -18.459 1.249 1 91.22 101 GLU A O 1
ATOM 755 N N . THR A 1 102 ? 12.345 -16.983 0.018 1 93.72 102 THR A N 1
ATOM 756 C CA . THR A 1 102 ? 11.383 -18.021 -0.337 1 93.72 102 THR A CA 1
ATOM 757 C C . THR A 1 102 ? 12.03 -19.073 -1.234 1 93.72 102 THR A C 1
ATOM 759 O O . THR A 1 102 ? 12.899 -18.753 -2.048 1 93.72 102 THR A O 1
ATOM 762 N N . ALA A 1 103 ? 11.662 -20.305 -1.054 1 90.98 103 ALA A N 1
ATOM 763 C CA . ALA A 1 103 ? 12.125 -21.422 -1.872 1 90.98 103 ALA A CA 1
ATOM 764 C C . ALA A 1 103 ? 11.034 -21.889 -2.832 1 90.98 103 ALA A C 1
ATOM 766 O O . ALA A 1 103 ? 11.218 -22.863 -3.565 1 90.98 103 ALA A O 1
ATOM 767 N N . SER A 1 104 ? 9.894 -21.263 -2.892 1 95.14 104 SER A N 1
ATOM 768 C CA . SER A 1 104 ? 8.74 -21.62 -3.711 1 95.14 104 SER A CA 1
ATOM 769 C C . SER A 1 104 ? 8.6 -20.682 -4.906 1 95.14 104 SER A C 1
ATOM 771 O O . SER A 1 104 ? 8.49 -19.466 -4.738 1 95.14 104 SER A O 1
ATOM 773 N N . PRO A 1 105 ? 8.551 -21.253 -6.097 1 95.42 105 PRO A N 1
ATOM 774 C CA . PRO A 1 105 ? 8.344 -20.416 -7.282 1 95.42 105 PRO A CA 1
ATOM 775 C C . PRO A 1 105 ? 7.048 -19.612 -7.217 1 95.42 105 PRO A C 1
ATOM 777 O O . PRO A 1 105 ? 7.031 -18.431 -7.574 1 95.42 105 PRO A O 1
ATOM 780 N N . VAL A 1 106 ? 5.98 -20.224 -6.72 1 97.05 106 VAL A N 1
ATOM 781 C CA . VAL A 1 106 ? 4.691 -19.546 -6.633 1 97.05 106 VAL A CA 1
ATOM 782 C C . VAL A 1 106 ? 4.767 -18.42 -5.604 1 97.05 106 VAL A C 1
ATOM 784 O O . VAL A 1 106 ? 4.289 -17.311 -5.852 1 97.05 106 VAL A O 1
ATOM 787 N N . GLN A 1 107 ? 5.458 -18.699 -4.497 1 97.7 107 GLN A N 1
ATOM 788 C CA . GLN A 1 107 ? 5.587 -17.682 -3.458 1 97.7 107 GLN A CA 1
ATOM 789 C C . GLN A 1 107 ? 6.508 -16.551 -3.907 1 97.7 107 GLN A C 1
ATOM 791 O O . GLN A 1 107 ? 6.31 -15.395 -3.529 1 97.7 107 GLN A O 1
ATOM 796 N N . ALA A 1 108 ? 7.491 -16.907 -4.71 1 98.52 108 ALA A N 1
ATOM 797 C CA . ALA A 1 108 ? 8.359 -15.868 -5.257 1 98.52 108 ALA A CA 1
ATOM 798 C C . ALA A 1 108 ? 7.579 -14.926 -6.17 1 98.52 108 ALA A C 1
ATOM 800 O O . ALA A 1 108 ? 7.691 -13.703 -6.052 1 98.52 108 ALA A O 1
ATOM 801 N N . ALA A 1 109 ? 6.773 -15.471 -7.057 1 98.69 109 ALA A N 1
ATOM 802 C CA . ALA A 1 109 ? 5.924 -14.676 -7.94 1 98.69 109 ALA A CA 1
ATOM 803 C C . ALA A 1 109 ? 4.943 -13.825 -7.137 1 98.69 109 ALA A C 1
ATOM 805 O O . ALA A 1 109 ? 4.721 -12.655 -7.457 1 98.69 109 ALA A O 1
ATOM 806 N N . ALA A 1 110 ? 4.454 -14.409 -6.066 1 98.81 110 ALA A N 1
ATOM 807 C CA . ALA A 1 110 ? 3.486 -13.724 -5.214 1 98.81 110 ALA A CA 1
ATOM 808 C C . ALA A 1 110 ? 4.129 -12.542 -4.494 1 98.81 110 ALA A C 1
ATOM 810 O O . ALA A 1 110 ? 3.564 -11.447 -4.46 1 98.81 110 ALA A O 1
ATOM 811 N N . ALA A 1 111 ? 5.268 -12.763 -3.943 1 98.82 111 ALA A N 1
ATOM 812 C CA . ALA A 1 111 ? 5.979 -11.691 -3.252 1 98.82 111 ALA A CA 1
ATOM 813 C C . ALA A 1 111 ? 6.358 -10.572 -4.218 1 98.82 111 ALA A C 1
ATOM 815 O O . ALA A 1 111 ? 6.277 -9.391 -3.872 1 98.82 111 ALA A O 1
ATOM 816 N N . ALA A 1 112 ? 6.768 -10.917 -5.413 1 98.93 112 ALA A N 1
ATOM 817 C CA . ALA A 1 112 ? 7.146 -9.935 -6.426 1 98.93 112 ALA A CA 1
ATOM 818 C C . ALA A 1 112 ? 5.958 -9.057 -6.809 1 98.93 112 ALA A C 1
ATOM 820 O O . ALA A 1 112 ? 6.086 -7.834 -6.904 1 98.93 112 ALA A O 1
ATOM 821 N N . ARG A 1 113 ? 4.815 -9.626 -7.023 1 98.92 113 ARG A N 1
ATOM 822 C CA . ARG A 1 113 ? 3.622 -8.865 -7.382 1 98.92 113 ARG A CA 1
ATOM 823 C C . ARG A 1 113 ? 3.171 -7.978 -6.227 1 98.92 113 ARG A C 1
ATOM 825 O O . ARG A 1 113 ? 2.674 -6.871 -6.445 1 98.92 113 ARG A O 1
ATOM 832 N N . ALA A 1 114 ? 3.297 -8.525 -5.018 1 98.94 114 ALA A N 1
ATOM 833 C CA . ALA A 1 114 ? 2.979 -7.722 -3.84 1 98.94 114 ALA A CA 1
ATOM 834 C C . ALA A 1 114 ? 3.858 -6.477 -3.772 1 98.94 114 ALA A C 1
ATOM 836 O O . ALA A 1 114 ? 3.369 -5.378 -3.502 1 98.94 114 ALA A O 1
ATOM 837 N N . LEU A 1 115 ? 5.117 -6.672 -4.022 1 98.9 115 LEU A N 1
ATOM 838 C CA . LEU A 1 115 ? 6.058 -5.558 -4.045 1 98.9 115 LEU A CA 1
ATOM 839 C C . LEU A 1 115 ? 5.671 -4.541 -5.113 1 98.9 115 LEU A C 1
ATOM 841 O O . LEU A 1 115 ? 5.668 -3.335 -4.856 1 98.9 115 LEU A O 1
ATOM 845 N N . GLN A 1 116 ? 5.357 -4.995 -6.263 1 98.91 116 GLN A N 1
ATOM 846 C CA . GLN A 1 116 ? 4.985 -4.127 -7.375 1 98.91 116 GLN A CA 1
ATOM 847 C C . GLN A 1 116 ? 3.744 -3.305 -7.04 1 98.91 116 GLN A C 1
ATOM 849 O O . GLN A 1 116 ? 3.703 -2.1 -7.296 1 98.91 116 GLN A O 1
ATOM 854 N N . ALA A 1 117 ? 2.75 -3.927 -6.486 1 98.88 117 ALA A N 1
ATOM 855 C CA . ALA A 1 117 ? 1.502 -3.239 -6.163 1 98.88 117 ALA A CA 1
ATOM 856 C C . ALA A 1 117 ? 1.727 -2.161 -5.106 1 98.88 117 ALA A C 1
ATOM 858 O O . ALA A 1 117 ? 1.231 -1.04 -5.239 1 98.88 117 ALA A O 1
ATOM 859 N N . LEU A 1 118 ? 2.432 -2.556 -4.08 1 98.81 118 LEU A N 1
ATOM 860 C CA . LEU A 1 118 ? 2.715 -1.604 -3.011 1 98.81 118 LEU A CA 1
ATOM 861 C C . LEU A 1 118 ? 3.542 -0.433 -3.531 1 98.81 118 LEU A C 1
ATOM 863 O O . LEU A 1 118 ? 3.269 0.722 -3.197 1 98.81 118 LEU A O 1
ATOM 867 N N . PHE A 1 119 ? 4.54 -0.762 -4.372 1 98.85 119 PHE A N 1
ATOM 868 C CA . PHE A 1 119 ? 5.415 0.279 -4.897 1 98.85 119 PHE A CA 1
ATOM 869 C C . PHE A 1 119 ? 4.645 1.223 -5.812 1 98.85 119 PHE A C 1
ATOM 871 O O . PHE A 1 119 ? 4.887 2.431 -5.812 1 98.85 119 PHE A O 1
ATOM 878 N N . GLU A 1 120 ? 3.74 0.746 -6.608 1 97.85 120 GLU A N 1
ATOM 879 C CA . GLU A 1 120 ? 2.943 1.568 -7.513 1 97.85 120 GLU A CA 1
ATOM 880 C C . GLU A 1 120 ? 2.096 2.576 -6.742 1 97.85 120 GLU A C 1
ATOM 882 O O . GLU A 1 120 ? 2.051 3.757 -7.095 1 97.85 120 GLU A O 1
ATOM 887 N N . VAL A 1 121 ? 1.486 2.088 -5.7 1 98.53 121 VAL A N 1
ATOM 888 C CA . VAL A 1 121 ? 0.66 2.976 -4.888 1 98.53 121 VAL A CA 1
ATOM 889 C C . VAL A 1 121 ? 1.545 3.992 -4.17 1 98.53 121 VAL A C 1
ATOM 891 O O . VAL A 1 121 ? 1.189 5.167 -4.061 1 98.53 121 VAL A O 1
ATOM 894 N N . HIS A 1 122 ? 2.663 3.572 -3.694 1 98.8 122 HIS A N 1
ATOM 895 C CA . HIS A 1 122 ? 3.636 4.429 -3.027 1 98.8 122 HIS A CA 1
ATOM 896 C C . HIS A 1 122 ? 4.097 5.557 -3.944 1 98.8 122 HIS A C 1
ATOM 898 O O . HIS A 1 122 ? 4.099 6.725 -3.547 1 98.8 122 HIS A O 1
ATOM 904 N N . LEU A 1 123 ? 4.468 5.202 -5.188 1 98.54 123 LEU A N 1
ATOM 905 C CA . LEU A 1 123 ? 4.943 6.204 -6.136 1 98.54 123 LEU A CA 1
ATOM 906 C C . LEU A 1 123 ? 3.847 7.216 -6.452 1 98.54 123 LEU A C 1
ATOM 908 O O . LEU A 1 123 ? 4.118 8.413 -6.574 1 98.54 123 LEU A O 1
ATOM 912 N N . ALA A 1 124 ? 2.648 6.708 -6.646 1 97.44 124 ALA A N 1
ATOM 913 C CA . ALA A 1 124 ? 1.545 7.616 -6.95 1 97.44 124 ALA A CA 1
ATOM 914 C C . ALA A 1 124 ? 1.358 8.644 -5.837 1 97.44 124 ALA A C 1
ATOM 916 O O . ALA A 1 124 ? 1.181 9.834 -6.107 1 97.44 124 ALA A O 1
ATOM 917 N N . LYS A 1 125 ? 1.425 8.224 -4.618 1 98.65 125 LYS A N 1
ATOM 918 C CA . LYS A 1 125 ? 1.273 9.131 -3.485 1 98.65 125 LYS A CA 1
ATOM 919 C C . LYS A 1 125 ? 2.442 10.107 -3.401 1 98.65 125 LYS A C 1
ATOM 921 O O . LYS A 1 125 ? 2.254 11.284 -3.083 1 98.65 125 LYS A O 1
ATOM 926 N N . GLU A 1 126 ? 3.604 9.588 -3.619 1 98.59 126 GLU A N 1
ATOM 927 C CA . GLU A 1 126 ? 4.758 10.482 -3.586 1 98.59 126 GLU A CA 1
ATOM 928 C C . GLU A 1 126 ? 4.652 11.56 -4.66 1 98.59 126 GLU A C 1
ATOM 930 O O . GLU A 1 126 ? 4.869 12.741 -4.385 1 98.59 126 GLU A O 1
ATOM 935 N N . ASN A 1 127 ? 4.294 11.165 -5.843 1 97.3 127 ASN A N 1
ATOM 936 C CA . ASN A 1 127 ? 4.22 12.069 -6.986 1 97.3 127 ASN A CA 1
ATOM 937 C C . ASN A 1 127 ? 3.06 13.052 -6.85 1 97.3 127 ASN A C 1
ATOM 939 O O . ASN A 1 127 ? 3.201 14.233 -7.171 1 97.3 127 ASN A O 1
ATOM 943 N N . ASP A 1 128 ? 1.967 12.575 -6.332 1 96.66 128 ASP A N 1
ATOM 944 C CA . ASP A 1 128 ? 0.736 13.356 -6.404 1 96.66 128 ASP A CA 1
ATOM 945 C C . ASP A 1 128 ? 0.494 14.122 -5.105 1 96.66 128 ASP A C 1
ATOM 947 O O . ASP A 1 128 ? -0.318 15.048 -5.067 1 96.66 128 ASP A O 1
ATOM 951 N N . LEU A 1 129 ? 1.178 13.739 -4.064 1 97.95 129 LEU A N 1
ATOM 952 C CA . LEU A 1 129 ? 0.889 14.379 -2.785 1 97.95 129 LEU A CA 1
ATOM 953 C C . LEU A 1 129 ? 2.158 14.959 -2.169 1 97.95 129 LEU A C 1
ATOM 955 O O . LEU A 1 129 ? 2.203 16.145 -1.832 1 97.95 129 LEU A O 1
ATOM 959 N N . VAL A 1 130 ? 3.236 14.222 -2.089 1 98.14 130 VAL A N 1
ATOM 960 C CA . VAL A 1 130 ? 4.441 14.649 -1.387 1 98.14 130 VAL A CA 1
ATOM 961 C C . VAL A 1 130 ? 5.177 15.699 -2.216 1 98.14 130 VAL A C 1
ATOM 963 O O . VAL A 1 130 ? 5.526 16.768 -1.709 1 98.14 130 VAL A O 1
ATOM 966 N N . VAL A 1 131 ? 5.41 15.404 -3.48 1 96.41 131 VAL A N 1
ATOM 967 C CA . VAL A 1 131 ? 6.179 16.3 -4.338 1 96.41 131 VAL A CA 1
ATOM 968 C C . VAL A 1 131 ? 5.474 17.651 -4.438 1 96.41 131 VAL A C 1
ATOM 970 O O . VAL A 1 131 ? 6.098 18.699 -4.257 1 96.41 131 VAL A O 1
ATOM 973 N N . PRO A 1 132 ? 4.124 17.701 -4.65 1 95.86 132 PRO A N 1
ATOM 974 C CA . PRO A 1 132 ? 3.437 18.994 -4.691 1 95.86 132 PRO A CA 1
ATOM 975 C C . PRO A 1 132 ? 3.566 19.772 -3.384 1 95.86 132 PRO A C 1
ATOM 977 O O . PRO A 1 132 ? 3.643 21.003 -3.399 1 95.86 132 PRO A O 1
ATOM 980 N N . VAL A 1 133 ? 3.585 19.112 -2.204 1 96.29 133 VAL A N 1
ATOM 981 C CA . VAL A 1 133 ? 3.796 19.767 -0.917 1 96.29 133 VAL A CA 1
ATOM 982 C C . VAL A 1 133 ? 5.144 20.485 -0.917 1 96.29 133 VAL A C 1
ATOM 984 O O . VAL A 1 133 ? 5.241 21.636 -0.485 1 96.29 133 VAL A O 1
ATOM 987 N N . LEU A 1 134 ? 6.138 19.84 -1.419 1 95.56 134 LEU A N 1
ATOM 988 C CA . LEU A 1 134 ? 7.491 20.383 -1.416 1 95.56 134 LEU A CA 1
ATOM 989 C C . LEU A 1 134 ? 7.618 21.532 -2.412 1 95.56 134 LEU A C 1
ATOM 991 O O . LEU A 1 134 ? 8.262 22.542 -2.122 1 95.56 134 LEU A O 1
ATOM 995 N N . VAL A 1 135 ? 6.981 21.404 -3.556 1 92.92 135 VAL A N 1
ATOM 996 C CA . VAL A 1 135 ? 7.019 22.441 -4.582 1 92.92 135 VAL A CA 1
ATOM 997 C C . VAL A 1 135 ? 6.291 23.687 -4.084 1 92.92 135 VAL A C 1
ATOM 999 O O . VAL A 1 135 ? 6.698 24.812 -4.383 1 92.92 135 VAL A O 1
ATOM 1002 N N . GLY A 1 136 ? 5.308 23.47 -3.302 1 91.65 136 GLY A N 1
ATOM 1003 C CA . GLY A 1 136 ? 4.491 24.578 -2.833 1 91.65 136 GLY A CA 1
ATOM 1004 C C . GLY A 1 136 ? 5.02 25.213 -1.561 1 91.65 136 GLY A C 1
ATOM 1005 O O . GLY A 1 136 ? 4.515 26.249 -1.122 1 91.65 136 GLY A O 1
ATOM 1006 N N . ALA A 1 137 ? 6.013 24.671 -0.958 1 92.57 137 ALA A N 1
ATOM 1007 C CA . ALA A 1 137 ? 6.556 25.169 0.303 1 92.57 137 ALA A CA 1
ATOM 1008 C C . ALA A 1 137 ? 7.533 26.317 0.065 1 92.57 137 ALA A C 1
ATOM 1010 O O . ALA A 1 137 ? 8.545 26.148 -0.62 1 92.57 137 ALA A O 1
ATOM 1011 N N . PRO A 1 138 ? 7.29 27.458 0.562 1 88.29 138 PRO A N 1
ATOM 1012 C CA . PRO A 1 138 ? 8.132 28.623 0.282 1 88.29 138 PRO A CA 1
ATOM 1013 C C . PRO A 1 138 ? 9.529 28.501 0.886 1 88.29 138 PRO A C 1
ATOM 1015 O O . PRO A 1 138 ? 10.473 29.13 0.401 1 88.29 138 PRO A O 1
ATOM 1018 N N . ASP A 1 139 ? 9.692 27.726 1.906 1 91.38 139 ASP A N 1
ATOM 1019 C CA . ASP A 1 139 ? 10.969 27.652 2.61 1 91.38 139 ASP A CA 1
ATOM 1020 C C . ASP A 1 139 ? 11.775 26.436 2.16 1 91.38 139 ASP A C 1
ATOM 1022 O O . ASP A 1 139 ? 12.806 26.113 2.753 1 91.38 139 ASP A O 1
ATOM 1026 N N . VAL A 1 140 ? 11.246 25.739 1.177 1 91.66 140 VAL A N 1
ATOM 1027 C CA . VAL A 1 140 ? 11.912 24.526 0.715 1 91.66 140 VAL A CA 1
ATOM 1028 C C . VAL A 1 140 ? 12.496 24.755 -0.677 1 91.66 140 VAL A C 1
ATOM 1030 O O . VAL A 1 140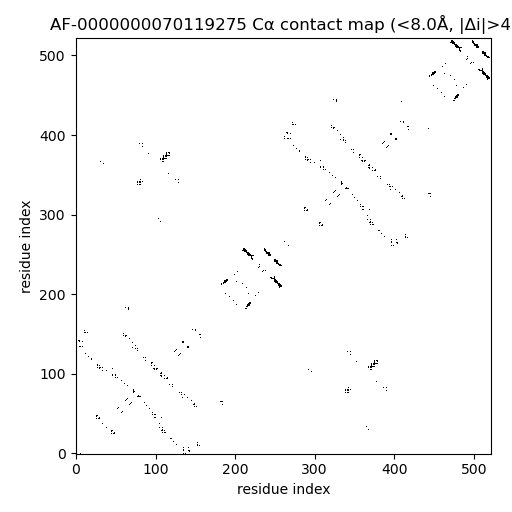 ? 11.818 25.282 -1.562 1 91.66 140 VAL A O 1
ATOM 1033 N N . ASP A 1 141 ? 13.765 24.452 -0.768 1 91.08 141 ASP A N 1
ATOM 1034 C CA . ASP A 1 141 ? 14.45 24.386 -2.056 1 91.08 141 ASP A CA 1
ATOM 1035 C C . ASP A 1 141 ? 14.555 22.945 -2.549 1 91.08 141 ASP A C 1
ATOM 1037 O O . ASP A 1 141 ? 15.499 22.232 -2.2 1 91.08 141 ASP A O 1
ATOM 1041 N N . LEU A 1 142 ? 13.62 22.55 -3.384 1 90.99 142 LEU A N 1
ATOM 1042 C CA . LEU A 1 142 ? 13.527 21.161 -3.82 1 90.99 142 LEU A CA 1
ATOM 1043 C C . LEU A 1 142 ? 14.748 20.767 -4.644 1 90.99 142 LEU A C 1
ATOM 1045 O O . LEU A 1 142 ? 15.25 19.647 -4.519 1 90.99 142 LEU A O 1
ATOM 1049 N N . ALA A 1 143 ? 15.15 21.645 -5.475 1 86.93 143 ALA A N 1
ATOM 1050 C CA . ALA A 1 143 ? 16.331 21.372 -6.291 1 86.93 143 ALA A CA 1
ATOM 1051 C C . ALA A 1 143 ? 17.543 21.065 -5.416 1 86.93 143 ALA A C 1
ATOM 1053 O O . ALA A 1 143 ? 18.299 20.132 -5.697 1 86.93 143 ALA A O 1
ATOM 1054 N N . ALA A 1 144 ? 17.675 21.788 -4.361 1 88.13 144 ALA A N 1
ATOM 1055 C CA . ALA A 1 144 ? 18.788 21.58 -3.438 1 88.13 144 ALA A CA 1
ATOM 1056 C C . ALA A 1 144 ? 18.638 20.26 -2.687 1 88.13 144 ALA A C 1
ATOM 1058 O O . ALA A 1 144 ? 19.629 19.575 -2.42 1 88.13 144 ALA A O 1
ATOM 1059 N N . LEU A 1 145 ? 17.417 19.936 -2.35 1 88.03 145 LEU A N 1
ATOM 1060 C CA . LEU A 1 145 ? 17.153 18.686 -1.645 1 88.03 145 LEU A CA 1
ATOM 1061 C C . LEU A 1 145 ? 17.538 17.486 -2.504 1 88.03 145 LEU A C 1
ATOM 1063 O O . LEU A 1 145 ? 18.023 16.477 -1.987 1 88.03 145 LEU A O 1
ATOM 1067 N N . LEU A 1 146 ? 17.302 17.634 -3.763 1 86.65 146 LEU A N 1
ATOM 1068 C CA . LEU A 1 146 ? 17.516 16.523 -4.684 1 86.65 146 LEU A CA 1
ATOM 1069 C C . LEU A 1 146 ? 19.003 16.321 -4.956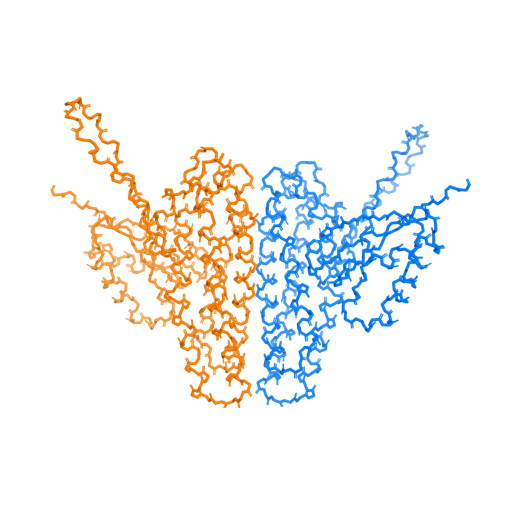 1 86.65 146 LEU A C 1
ATOM 1071 O O . LEU A 1 146 ? 19.407 15.278 -5.476 1 86.65 146 LEU A O 1
ATOM 1075 N N . ASP A 1 147 ? 19.771 17.326 -4.656 1 78.31 147 ASP A N 1
ATOM 1076 C CA . ASP A 1 147 ? 21.217 17.158 -4.763 1 78.31 147 ASP A CA 1
ATOM 1077 C C . ASP A 1 147 ? 21.695 15.969 -3.932 1 78.31 147 ASP A C 1
ATOM 1079 O O . ASP A 1 147 ? 22.625 15.264 -4.326 1 78.31 147 ASP A O 1
ATOM 1083 N N . GLY A 1 148 ? 20.974 15.651 -2.947 1 71.6 148 GLY A N 1
ATOM 1084 C CA . GLY A 1 148 ? 21.305 14.497 -2.126 1 71.6 148 GLY A CA 1
ATOM 1085 C C . GLY A 1 148 ? 20.884 13.18 -2.749 1 71.6 148 GLY A C 1
ATOM 1086 O O . GLY A 1 148 ? 21.263 12.11 -2.268 1 71.6 148 GLY A O 1
ATOM 1087 N N . MET A 1 149 ? 20.128 13.316 -3.838 1 80.23 149 MET A N 1
ATOM 1088 C CA . MET A 1 149 ? 19.64 12.124 -4.526 1 80.23 149 MET A CA 1
ATOM 1089 C C . MET A 1 149 ? 20.17 12.065 -5.954 1 80.23 149 MET A C 1
ATOM 1091 O O . MET A 1 149 ? 19.721 11.242 -6.754 1 80.23 149 MET A O 1
ATOM 1095 N N . HIS A 1 150 ? 21.049 12.975 -6.264 1 68.27 150 HIS A N 1
ATOM 1096 C CA . HIS A 1 150 ? 21.482 13.241 -7.631 1 68.27 150 HIS A CA 1
ATOM 1097 C C . HIS A 1 150 ? 21.995 11.972 -8.303 1 68.27 150 HIS A C 1
ATOM 1099 O O . HIS A 1 150 ? 21.679 11.708 -9.465 1 68.27 150 HIS A O 1
ATOM 1105 N N . ASP A 1 151 ? 22.722 11.337 -7.547 1 67.79 151 ASP A N 1
ATOM 1106 C CA . ASP A 1 151 ? 23.302 10.147 -8.163 1 67.79 151 ASP A CA 1
ATOM 1107 C C . ASP A 1 151 ? 22.22 9.126 -8.509 1 67.79 151 ASP A C 1
ATOM 1109 O O . ASP A 1 151 ? 22.387 8.326 -9.432 1 67.79 151 ASP A O 1
ATOM 1113 N N . LEU A 1 152 ? 21.132 9.346 -7.865 1 69.5 152 LEU A N 1
ATOM 1114 C CA . LEU A 1 152 ? 20.059 8.379 -8.073 1 69.5 152 LEU A CA 1
ATOM 1115 C C . LEU A 1 152 ? 19.133 8.829 -9.198 1 69.5 152 LEU A C 1
ATOM 1117 O O . LEU A 1 152 ? 18.634 8.002 -9.965 1 69.5 152 LEU A O 1
ATOM 1121 N N . LEU A 1 153 ? 19.005 10.053 -9.288 1 71.87 153 LEU A N 1
ATOM 1122 C CA . LEU A 1 153 ? 18.044 10.605 -10.237 1 71.87 153 LEU A CA 1
ATOM 1123 C C . LEU A 1 153 ? 18.702 10.865 -11.588 1 71.87 153 LEU A C 1
ATOM 1125 O O . LEU A 1 153 ? 18.014 11.096 -12.584 1 71.87 153 LEU A O 1
ATOM 1129 N N . GLY A 1 154 ? 19.978 10.703 -11.647 1 58.74 154 GLY A N 1
ATOM 1130 C CA . GLY A 1 154 ? 20.698 10.998 -12.876 1 58.74 154 GLY A CA 1
ATOM 1131 C C . GLY A 1 154 ? 20.639 12.463 -13.266 1 58.74 154 GLY A C 1
ATOM 1132 O O . GLY A 1 154 ? 20.751 12.802 -14.446 1 58.74 154 GLY A O 1
ATOM 1133 N N . VAL A 1 155 ? 20.156 13.292 -12.471 1 53.47 155 VAL A N 1
ATOM 1134 C CA . VAL A 1 155 ? 20.07 14.709 -12.808 1 53.47 155 VAL A CA 1
ATOM 1135 C C . VAL A 1 155 ? 21.45 15.353 -12.691 1 53.47 155 VAL A C 1
ATOM 1137 O O . VAL A 1 155 ? 22.15 15.158 -11.695 1 53.47 155 VAL A O 1
ATOM 1140 N N . GLU A 1 156 ? 21.995 15.71 -13.824 1 48.14 156 GLU A N 1
ATOM 1141 C CA . GLU A 1 156 ? 23.235 16.48 -13.872 1 48.14 156 GLU A CA 1
ATOM 1142 C C . GLU A 1 156 ? 23.095 17.8 -13.119 1 48.14 156 GLU A C 1
ATOM 1144 O O . GLU A 1 156 ? 22.054 18.456 -13.194 1 48.14 156 GLU A O 1
ATOM 1149 N N . PRO A 1 157 ? 23.874 18.048 -12.178 1 46.7 157 PRO A N 1
ATOM 1150 C CA . PRO A 1 157 ? 23.875 19.367 -11.541 1 46.7 157 PRO A CA 1
ATOM 1151 C C . PRO A 1 157 ? 23.88 20.511 -12.553 1 46.7 157 PRO A C 1
ATOM 1153 O O . PRO A 1 157 ? 24.389 20.354 -13.665 1 46.7 157 PRO A O 1
ATOM 1156 N N . ALA A 1 158 ? 22.914 21.396 -12.543 1 40.46 158 ALA A N 1
ATOM 1157 C CA . ALA A 1 158 ? 23.033 22.624 -13.325 1 40.46 158 ALA A CA 1
ATOM 1158 C C . ALA A 1 158 ? 24.36 23.325 -13.049 1 40.46 158 ALA A C 1
ATOM 1160 O O . ALA A 1 158 ? 24.719 23.553 -11.891 1 40.46 158 ALA A O 1
ATOM 1161 N N . ASP A 1 159 ? 25.328 23.196 -13.873 1 37.97 159 ASP A N 1
ATOM 1162 C CA . ASP A 1 159 ? 26.578 23.95 -13.863 1 37.97 159 ASP A CA 1
ATOM 1163 C C . ASP A 1 159 ? 26.311 25.453 -13.82 1 37.97 159 ASP A C 1
ATOM 1165 O O . ASP A 1 159 ? 25.918 26.048 -14.826 1 37.97 159 ASP A O 1
ATOM 1169 N N . GLY A 1 160 ? 25.728 26.112 -12.888 1 36.03 160 GLY A N 1
ATOM 1170 C CA . GLY A 1 160 ? 25.827 27.562 -12.854 1 36.03 160 GLY A CA 1
ATOM 1171 C C . GLY A 1 160 ? 27.257 28.06 -12.76 1 36.03 160 GLY A C 1
ATOM 1172 O O . GLY A 1 160 ? 27.685 28.54 -11.708 1 36.03 160 GLY A O 1
ATOM 1173 N N . CYS A 1 161 ? 28.215 27.495 -13.466 1 31.98 161 CYS A N 1
ATOM 1174 C CA . CYS A 1 161 ? 29.541 28.081 -13.306 1 31.98 161 CYS A CA 1
ATOM 1175 C C . CYS A 1 161 ? 29.577 29.506 -13.845 1 31.98 161 CYS A C 1
ATOM 1177 O O . CYS A 1 161 ? 29.762 29.716 -15.045 1 31.98 161 CYS A O 1
ATOM 1179 N N . GLY A 1 162 ? 28.568 30.409 -13.916 1 28.74 162 GLY A N 1
ATOM 1180 C CA . GLY A 1 162 ? 29.123 31.656 -14.418 1 28.74 162 GLY A CA 1
ATOM 1181 C C . GLY A 1 162 ? 30.221 32.219 -13.536 1 28.74 162 GLY A C 1
ATOM 1182 O O . GLY A 1 162 ? 29.983 32.543 -12.371 1 28.74 162 GLY A O 1
ATOM 1183 N N . CYS A 1 163 ? 31.487 31.912 -13.764 1 26.91 163 CYS A N 1
ATOM 1184 C CA . CYS A 1 163 ? 32.732 32.31 -13.115 1 26.91 163 CYS A CA 1
ATOM 1185 C C . CYS A 1 163 ? 32.885 33.826 -13.113 1 26.91 163 CYS A C 1
ATOM 1187 O O . CYS A 1 163 ? 33.632 34.38 -13.921 1 26.91 163 CYS A O 1
ATOM 1189 N N . GLY A 1 164 ? 31.91 34.728 -13.293 1 27.16 164 GLY A N 1
ATOM 1190 C CA . GLY A 1 164 ? 32.548 36.033 -13.347 1 27.16 164 GLY A CA 1
ATOM 1191 C C . GLY A 1 164 ? 33.359 36.353 -12.106 1 27.16 164 GLY A C 1
ATOM 1192 O O . GLY A 1 164 ? 32.991 35.956 -10.998 1 27.16 164 GLY A O 1
ATOM 1193 N N . GLY A 1 165 ? 34.701 36.623 -12.204 1 25.13 165 GLY A N 1
ATOM 1194 C CA . GLY A 1 165 ? 35.893 36.816 -11.393 1 25.13 165 GLY A CA 1
ATOM 1195 C C . GLY A 1 165 ? 35.797 38.015 -10.468 1 25.13 165 GLY A C 1
ATOM 1196 O O . GLY A 1 165 ? 36.797 38.436 -9.883 1 25.13 165 GLY A O 1
ATOM 1197 N N . CYS A 1 166 ? 34.73 38.893 -10.498 1 25.92 166 CYS A N 1
ATOM 1198 C CA . CYS A 1 166 ? 35.198 40.144 -9.911 1 25.92 166 CYS A CA 1
ATOM 1199 C C . CYS A 1 166 ? 35.605 39.946 -8.456 1 25.92 166 CYS A C 1
ATOM 1201 O O . CYS A 1 166 ? 34.94 39.221 -7.714 1 25.92 166 CYS A O 1
ATOM 1203 N N . GLY A 1 167 ? 36.877 40.323 -8.099 1 24.7 167 GLY A N 1
ATOM 1204 C CA . GLY A 1 167 ? 37.832 40.185 -7.011 1 24.7 167 GLY A CA 1
ATOM 1205 C C . GLY A 1 167 ? 37.345 40.793 -5.71 1 24.7 167 GLY A C 1
ATOM 1206 O O . GLY A 1 167 ? 38.114 40.927 -4.755 1 24.7 167 GLY A O 1
ATOM 1207 N N . CYS A 1 168 ? 36.246 41.633 -5.783 1 25.68 168 CYS A N 1
ATOM 1208 C CA . CYS A 1 168 ? 36.316 42.523 -4.63 1 25.68 168 CYS A CA 1
ATOM 1209 C C . CYS A 1 168 ? 36.33 41.73 -3.329 1 25.68 168 CYS A C 1
ATOM 1211 O O . CYS A 1 168 ? 35.748 40.646 -3.251 1 25.68 168 CYS A O 1
ATOM 1213 N N . GLY A 1 169 ? 37.294 41.982 -2.505 1 25.13 169 GLY A N 1
ATOM 1214 C CA . GLY A 1 169 ? 37.854 41.449 -1.273 1 25.13 169 GLY A CA 1
ATOM 1215 C C . GLY A 1 169 ? 36.843 41.365 -0.145 1 25.13 169 GLY A C 1
ATOM 1216 O O . GLY A 1 169 ? 37.215 41.2 1.019 1 25.13 169 GLY A O 1
ATOM 1217 N N . GLY A 1 170 ? 35.573 41.799 -0.419 1 24.79 170 GLY A N 1
ATOM 1218 C CA . GLY A 1 170 ? 34.871 42.055 0.829 1 24.79 170 GLY A CA 1
ATOM 1219 C C . GLY A 1 170 ? 34.925 40.886 1.794 1 24.79 170 GLY A C 1
ATOM 1220 O O . GLY A 1 170 ? 35.251 39.764 1.401 1 24.79 170 GLY A O 1
ATOM 1221 N N . ASP A 1 171 ? 35.165 41.263 3.034 1 27.51 171 ASP A N 1
ATOM 1222 C CA . ASP A 1 171 ? 35.295 40.452 4.241 1 27.51 171 ASP A CA 1
ATOM 1223 C C . ASP A 1 171 ? 34.213 39.375 4.298 1 27.51 171 ASP A C 1
ATOM 1225 O O . ASP A 1 171 ? 33.023 39.678 4.2 1 27.51 171 ASP A O 1
ATOM 1229 N N . ALA A 1 172 ? 34.53 38.201 3.725 1 25.73 172 ALA A N 1
ATOM 1230 C CA . ALA A 1 172 ? 33.634 37.054 3.606 1 25.73 172 ALA A CA 1
ATOM 1231 C C . ALA A 1 172 ? 32.989 36.72 4.948 1 25.73 172 ALA A C 1
ATOM 1233 O O . ALA A 1 172 ? 33.679 36.604 5.964 1 25.73 172 ALA A O 1
ATOM 1234 N N . PRO A 1 173 ? 31.776 37.375 5.212 1 26.3 173 PRO A N 1
ATOM 1235 C CA . PRO A 1 173 ? 31.174 36.959 6.481 1 26.3 173 PRO A CA 1
ATOM 1236 C C . PRO A 1 173 ? 31.467 35.501 6.824 1 26.3 173 PRO A C 1
ATOM 1238 O O . PRO A 1 173 ? 31.868 34.726 5.951 1 26.3 173 PRO A O 1
ATOM 1241 N N . GLN A 1 174 ? 31.778 35.247 8.095 1 25.6 174 GLN A N 1
ATOM 1242 C CA . GLN A 1 174 ? 32.03 33.96 8.734 1 25.6 174 GLN A CA 1
ATOM 1243 C C . GLN A 1 174 ? 31.166 32.863 8.12 1 25.6 174 GLN A C 1
ATOM 1245 O O . GLN A 1 174 ? 29.963 33.048 7.926 1 25.6 174 GLN A O 1
ATOM 1250 N N . ALA A 1 175 ? 31.791 32.003 7.383 1 27.39 175 ALA A N 1
ATOM 1251 C CA . ALA A 1 175 ? 31.265 30.815 6.715 1 27.39 175 ALA A CA 1
ATOM 1252 C C . ALA A 1 175 ? 30.208 30.126 7.572 1 27.39 175 ALA A C 1
ATOM 1254 O O . ALA A 1 175 ? 30.42 29.897 8.766 1 27.39 175 ALA A O 1
ATOM 1255 N N . ALA A 1 176 ? 28.958 30.542 7.403 1 25.82 176 ALA A N 1
ATOM 1256 C CA . ALA A 1 176 ? 27.905 29.783 8.073 1 25.82 176 ALA A CA 1
ATOM 1257 C C . ALA A 1 176 ? 28.283 28.309 8.193 1 25.82 176 ALA A C 1
ATOM 1259 O O . ALA A 1 176 ? 29.06 27.794 7.386 1 25.82 176 ALA A O 1
ATOM 1260 N N . ALA A 1 177 ? 28.287 27.689 9.398 1 28.38 177 ALA A N 1
ATOM 1261 C CA . ALA A 1 177 ? 28.549 26.304 9.782 1 28.38 177 ALA A CA 1
ATOM 1262 C C . ALA A 1 177 ? 28.074 25.336 8.702 1 28.38 177 ALA A C 1
ATOM 1264 O O . ALA A 1 177 ? 27.12 25.625 7.976 1 28.38 177 ALA A O 1
ATOM 1265 N N . PRO A 1 178 ? 29.036 24.554 8.097 1 26.73 178 PRO A N 1
ATOM 1266 C CA . PRO A 1 178 ? 28.661 23.581 7.067 1 26.73 178 PRO A CA 1
ATOM 1267 C C . PRO A 1 178 ? 27.298 22.944 7.325 1 26.73 178 PRO A C 1
ATOM 1269 O O . PRO A 1 178 ? 26.859 22.861 8.475 1 26.73 178 PRO A O 1
ATOM 1272 N N . ALA A 1 179 ? 26.348 23.293 6.571 1 26.87 179 ALA A N 1
ATOM 1273 C CA . ALA A 1 179 ? 25.07 22.59 6.654 1 26.87 179 ALA A CA 1
ATOM 1274 C C . ALA A 1 179 ? 25.275 21.118 7 1 26.87 179 ALA A C 1
ATOM 1276 O O . ALA A 1 179 ? 26.204 20.48 6.499 1 26.87 179 ALA A O 1
ATOM 1277 N N . ALA A 1 180 ? 24.977 20.603 8.172 1 29.32 180 ALA A N 1
ATOM 1278 C CA . ALA A 1 180 ? 24.963 19.219 8.64 1 29.32 180 ALA A CA 1
ATOM 1279 C C . ALA A 1 180 ? 24.569 18.264 7.517 1 29.32 180 ALA A C 1
ATOM 1281 O O . ALA A 1 180 ? 23.501 18.407 6.918 1 29.32 180 ALA A O 1
ATOM 1282 N N . THR A 1 181 ? 25.487 17.867 6.642 1 28.34 181 THR A N 1
ATOM 1283 C CA . THR A 1 181 ? 25.295 16.782 5.686 1 28.34 181 THR A CA 1
ATOM 1284 C C . THR A 1 181 ? 24.367 15.715 6.259 1 28.34 181 THR A C 1
ATOM 1286 O O . THR A 1 181 ? 24.666 15.114 7.293 1 28.34 181 THR A O 1
ATOM 1289 N N . LEU A 1 182 ? 23.182 15.918 6.234 1 30.79 182 LEU A N 1
ATOM 1290 C CA . LEU A 1 182 ? 22.235 14.864 6.579 1 30.79 182 LEU A CA 1
ATOM 1291 C C . LEU A 1 182 ? 22.676 13.525 5.997 1 30.79 182 LEU A C 1
ATOM 1293 O O . LEU A 1 182 ? 22.519 13.282 4.799 1 30.79 182 LEU A O 1
ATOM 1297 N N . SER A 1 183 ? 23.881 12.944 6.204 1 34.92 183 SER A N 1
ATOM 1298 C CA . SER A 1 183 ? 24.479 11.66 5.854 1 34.92 183 SER A CA 1
ATOM 1299 C C . SER A 1 183 ? 23.505 10.511 6.097 1 34.92 183 SER A C 1
ATOM 1301 O O . SER A 1 183 ? 22.882 10.433 7.158 1 34.92 183 SER A O 1
ATOM 1303 N N . ILE A 1 184 ? 22.873 10.016 5.119 1 46.48 184 ILE A N 1
ATOM 1304 C CA . ILE A 1 184 ? 22.167 8.741 5.186 1 46.48 184 ILE A CA 1
ATOM 1305 C C . ILE A 1 184 ? 23.068 7.685 5.822 1 46.48 184 ILE A C 1
ATOM 1307 O O . ILE A 1 184 ? 24.131 7.362 5.286 1 46.48 184 ILE A O 1
ATOM 1311 N N . ASP A 1 185 ? 22.957 7.344 7.062 1 62.45 185 ASP A N 1
ATOM 1312 C CA . ASP A 1 185 ? 23.75 6.354 7.783 1 62.45 185 ASP A CA 1
ATOM 1313 C C . ASP A 1 185 ? 23.626 4.975 7.137 1 62.45 185 ASP A C 1
ATOM 1315 O O . ASP A 1 185 ? 22.524 4.543 6.792 1 62.45 185 ASP A O 1
ATOM 1319 N N . PRO A 1 186 ? 24.771 4.42 6.69 1 68.77 186 PRO A N 1
ATOM 1320 C CA . PRO A 1 186 ? 24.726 3.022 6.255 1 68.77 186 PRO A CA 1
ATOM 1321 C C . PRO A 1 186 ? 23.947 2.129 7.217 1 68.77 186 PRO A C 1
ATOM 1323 O O . PRO A 1 186 ? 23.947 2.372 8.427 1 68.77 186 PRO A O 1
ATOM 1326 N N . ARG A 1 187 ? 23.162 1.213 6.597 1 77.11 187 ARG A N 1
ATOM 1327 C CA . ARG A 1 187 ? 22.37 0.287 7.402 1 77.11 187 ARG A CA 1
ATOM 1328 C C . ARG A 1 187 ? 22.919 -1.132 7.302 1 77.11 187 ARG A C 1
ATOM 1330 O O . ARG A 1 187 ? 23.338 -1.568 6.228 1 77.11 187 ARG A O 1
ATOM 1337 N N . ILE A 1 188 ? 23.053 -1.808 8.516 1 80.38 188 ILE A N 1
ATOM 1338 C CA . ILE A 1 188 ? 23.389 -3.226 8.587 1 80.38 188 ILE A CA 1
ATOM 1339 C C . ILE A 1 188 ? 22.243 -3.996 9.238 1 80.38 188 ILE A C 1
ATOM 1341 O O . ILE A 1 188 ? 21.867 -3.716 10.378 1 80.38 188 ILE A O 1
ATOM 1345 N N . ASP A 1 189 ? 21.667 -4.887 8.404 1 79.42 189 ASP A N 1
ATOM 1346 C CA . ASP A 1 189 ? 20.612 -5.769 8.894 1 79.42 189 ASP A CA 1
ATOM 1347 C C . ASP A 1 189 ? 21.168 -7.146 9.25 1 79.42 189 ASP A C 1
ATOM 1349 O O . ASP A 1 189 ? 21.614 -7.887 8.371 1 79.42 189 ASP A O 1
ATOM 1353 N N . VAL A 1 190 ? 21.118 -7.489 10.585 1 81.75 190 VAL A N 1
ATOM 1354 C CA . VAL A 1 190 ? 21.758 -8.72 11.036 1 81.75 190 VAL A CA 1
ATOM 1355 C C . VAL A 1 190 ? 20.698 -9.788 11.297 1 81.75 190 VAL A C 1
ATOM 1357 O O . VAL A 1 190 ? 21.012 -10.876 11.784 1 81.75 190 VAL A O 1
ATOM 1360 N N . ARG A 1 191 ? 19.479 -9.636 10.778 1 76.04 191 ARG A N 1
ATOM 1361 C CA . ARG A 1 191 ? 18.392 -10.55 11.117 1 76.04 191 ARG A CA 1
ATOM 1362 C C . ARG A 1 191 ? 18.553 -11.883 10.394 1 76.04 191 ARG A C 1
ATOM 1364 O O . ARG A 1 191 ? 18.198 -12.934 10.932 1 76.04 191 ARG A O 1
ATOM 1371 N N . ASP A 1 192 ? 19.272 -11.822 9.297 1 69.4 192 ASP A N 1
ATOM 1372 C CA . ASP A 1 192 ? 19.403 -13.026 8.483 1 69.4 192 ASP A CA 1
ATOM 1373 C C . ASP A 1 192 ? 20.787 -13.651 8.646 1 69.4 192 ASP A C 1
ATOM 1375 O O . ASP A 1 192 ? 21.127 -14.609 7.949 1 69.4 192 ASP A O 1
ATOM 1379 N N . LEU A 1 193 ? 21.522 -13.144 9.558 1 77.8 193 LEU A N 1
ATOM 1380 C CA . LEU A 1 193 ? 22.856 -13.682 9.805 1 77.8 193 LEU A CA 1
ATOM 1381 C C . LEU A 1 193 ? 22.831 -14.696 10.943 1 77.8 193 LEU A C 1
ATOM 1383 O O . LEU A 1 193 ? 22.044 -14.561 11.884 1 77.8 193 LEU A O 1
ATOM 1387 N N . PRO A 1 194 ? 23.658 -15.81 10.761 1 74.82 194 PRO A N 1
ATOM 1388 C CA . PRO A 1 194 ? 23.84 -16.686 11.921 1 74.82 194 PRO A CA 1
ATOM 1389 C C . PRO A 1 194 ? 24.303 -15.93 13.164 1 74.82 194 PRO A C 1
ATOM 1391 O O . PRO A 1 194 ? 25.097 -14.991 13.06 1 74.82 194 PRO A O 1
ATOM 1394 N N . HIS A 1 195 ? 23.715 -16.325 14.246 1 78 195 HIS A N 1
ATOM 1395 C CA . HIS A 1 195 ? 23.958 -15.663 15.523 1 78 195 HIS A CA 1
ATOM 1396 C C . HIS A 1 195 ? 25.448 -15.44 15.754 1 78 195 HIS A C 1
ATOM 1398 O O . HIS A 1 195 ? 25.859 -14.362 16.19 1 78 195 HIS A O 1
ATOM 1404 N N . ALA A 1 196 ? 26.232 -16.392 15.299 1 77.4 196 ALA A N 1
ATOM 1405 C CA . ALA A 1 196 ? 27.665 -16.368 15.583 1 77.4 196 ALA A CA 1
ATOM 1406 C C . ALA A 1 196 ? 28.373 -15.311 14.741 1 77.4 196 ALA A C 1
ATOM 1408 O O . ALA A 1 196 ? 29.444 -14.825 15.115 1 77.4 196 ALA A O 1
ATOM 1409 N N . GLU A 1 197 ? 27.702 -14.874 13.695 1 79.47 197 GLU A N 1
ATOM 1410 C CA . GLU A 1 197 ? 28.377 -13.969 12.77 1 79.47 197 GLU A CA 1
ATOM 1411 C C . GLU A 1 197 ? 27.905 -12.531 12.962 1 79.47 197 GLU A C 1
ATOM 1413 O O . GLU A 1 197 ? 28.555 -11.592 12.497 1 79.47 197 GLU A O 1
ATOM 1418 N N . ARG A 1 198 ? 26.876 -12.362 13.662 1 84.05 198 ARG A N 1
ATOM 1419 C CA . ARG A 1 198 ? 26.216 -11.064 13.752 1 84.05 198 ARG A CA 1
ATOM 1420 C C . ARG A 1 198 ? 27.135 -10.024 14.383 1 84.05 198 ARG A C 1
ATOM 1422 O O . ARG A 1 198 ? 27.339 -8.946 13.822 1 84.05 198 ARG A O 1
ATOM 1429 N N . HIS A 1 199 ? 27.654 -10.363 15.47 1 87.86 199 HIS A N 1
ATOM 1430 C CA . HIS A 1 199 ? 28.47 -9.392 16.191 1 87.86 199 HIS A CA 1
ATOM 1431 C C . HIS A 1 199 ? 29.713 -9.015 15.393 1 87.86 199 HIS A C 1
ATOM 1433 O O . HIS A 1 199 ? 30.067 -7.837 15.307 1 87.86 199 HIS A O 1
ATOM 1439 N N . ALA A 1 200 ? 30.253 -10.029 14.709 1 84.84 200 ALA A N 1
ATOM 1440 C CA . ALA A 1 200 ? 31.471 -9.786 13.939 1 84.84 200 ALA A CA 1
ATOM 1441 C C . ALA A 1 200 ? 31.2 -8.852 12.764 1 84.84 200 ALA A C 1
ATOM 1443 O O . ALA A 1 200 ? 31.998 -7.957 12.477 1 84.84 200 ALA A O 1
ATOM 1444 N N . ARG A 1 201 ? 30.138 -9.006 12.193 1 84.45 201 ARG A N 1
ATOM 1445 C CA . ARG A 1 201 ? 29.769 -8.192 11.039 1 84.45 201 ARG A CA 1
ATOM 1446 C C . ARG A 1 201 ? 29.539 -6.74 11.444 1 84.45 201 ARG A C 1
ATOM 1448 O O . ARG A 1 201 ? 29.98 -5.82 10.752 1 84.45 201 ARG A O 1
ATOM 1455 N N . VAL A 1 202 ? 28.841 -6.543 12.49 1 89.62 202 VAL A N 1
ATOM 1456 C CA . VAL A 1 202 ? 28.559 -5.195 12.971 1 89.62 202 VAL A CA 1
ATOM 1457 C C . VAL A 1 202 ? 29.856 -4.52 13.412 1 89.62 202 VAL A C 1
ATOM 1459 O O . VAL A 1 202 ? 30.117 -3.369 13.055 1 89.62 202 VAL A O 1
ATOM 1462 N N . MET A 1 203 ? 30.656 -5.251 14.076 1 89.66 203 MET A N 1
ATOM 1463 C CA . MET A 1 203 ? 31.911 -4.695 14.575 1 89.66 203 MET A CA 1
ATOM 1464 C C . MET A 1 203 ? 32.83 -4.305 13.423 1 89.66 203 MET A C 1
ATOM 1466 O O . MET A 1 203 ? 33.505 -3.276 13.483 1 89.66 203 MET A O 1
ATOM 1470 N N . ALA A 1 204 ? 32.818 -5.035 12.383 1 85.37 204 ALA A N 1
ATOM 1471 C CA . ALA A 1 204 ? 33.608 -4.708 11.198 1 85.37 204 ALA A CA 1
ATOM 1472 C C . ALA A 1 204 ? 33.122 -3.413 10.555 1 85.37 204 ALA A C 1
ATOM 1474 O O . ALA A 1 204 ? 33.928 -2.559 10.178 1 85.37 204 ALA A O 1
ATOM 1475 N N . ALA A 1 205 ? 31.857 -3.34 10.508 1 86.75 205 ALA A N 1
ATOM 1476 C CA . ALA A 1 205 ? 31.263 -2.145 9.913 1 86.75 205 ALA A CA 1
ATOM 1477 C C . ALA A 1 205 ? 31.579 -0.904 10.743 1 86.75 205 ALA A C 1
ATOM 1479 O O . ALA A 1 205 ? 31.852 0.165 10.193 1 86.75 205 ALA A O 1
ATOM 1480 N N . LEU A 1 206 ? 31.486 -1.075 12.013 1 89.48 206 LEU A N 1
ATOM 1481 C CA . LEU A 1 206 ? 31.776 0.045 12.902 1 89.48 206 LEU A CA 1
ATOM 1482 C C . LEU A 1 206 ? 33.251 0.427 12.831 1 89.48 206 LEU A C 1
ATOM 1484 O O . LEU A 1 206 ? 33.594 1.609 12.906 1 89.48 206 LEU A O 1
ATOM 1488 N N . GLY A 1 207 ? 34.077 -0.49 12.67 1 88.1 207 GLY A N 1
ATOM 1489 C CA . GLY A 1 207 ? 35.501 -0.235 12.526 1 88.1 207 GLY A CA 1
ATOM 1490 C C . GLY A 1 207 ? 35.838 0.595 11.302 1 88.1 207 GLY A C 1
ATOM 1491 O O . GLY A 1 207 ? 36.796 1.371 11.316 1 88.1 207 GLY A O 1
ATOM 1492 N N . ASP A 1 208 ? 34.974 0.436 10.31 1 82.62 208 ASP A N 1
ATOM 1493 C CA . ASP A 1 208 ? 35.226 1.122 9.046 1 82.62 208 ASP A CA 1
ATOM 1494 C C . ASP A 1 208 ? 34.519 2.475 9.006 1 82.62 208 ASP A C 1
ATOM 1496 O O . ASP A 1 208 ? 34.635 3.213 8.025 1 82.62 208 ASP A O 1
ATOM 1500 N N . LEU A 1 209 ? 33.789 2.757 9.968 1 83.28 209 LEU A N 1
ATOM 1501 C CA . LEU A 1 209 ? 32.979 3.97 9.99 1 83.28 209 LEU A CA 1
ATOM 1502 C C . LEU A 1 209 ? 33.846 5.198 10.248 1 83.28 209 LEU A C 1
ATOM 1504 O O . LEU A 1 209 ? 34.621 5.225 11.207 1 83.28 209 LEU A O 1
ATOM 1508 N N . ALA A 1 210 ? 33.689 6.153 9.441 1 80.71 210 ALA A N 1
ATOM 1509 C CA . ALA A 1 210 ? 34.462 7.383 9.593 1 80.71 210 ALA A CA 1
ATOM 1510 C C . ALA A 1 210 ? 33.958 8.204 10.777 1 80.71 210 ALA A C 1
ATOM 1512 O O . ALA A 1 210 ? 32.803 8.07 11.186 1 80.71 210 ALA A O 1
ATOM 1513 N N . PRO A 1 211 ? 34.905 9.033 11.272 1 80.61 211 PRO A N 1
ATOM 1514 C CA . PRO A 1 211 ? 34.439 9.955 12.31 1 80.61 211 PRO A CA 1
ATOM 1515 C C . PRO A 1 211 ? 33.29 10.843 11.838 1 80.61 211 PRO A C 1
ATOM 1517 O O . PRO A 1 211 ? 33.245 11.23 10.668 1 80.61 211 PRO A O 1
ATOM 1520 N N . ASP A 1 212 ? 32.348 11.101 12.696 1 77.24 212 ASP A N 1
ATOM 1521 C CA . ASP A 1 212 ? 31.157 11.923 12.507 1 77.24 212 ASP A CA 1
ATOM 1522 C C . ASP A 1 212 ? 30.197 11.278 11.51 1 77.24 212 ASP A C 1
ATOM 1524 O O . ASP A 1 212 ? 29.382 11.966 10.891 1 77.24 212 ASP A O 1
ATOM 1528 N N . SER A 1 213 ? 30.478 9.921 11.415 1 81.01 213 SER A N 1
ATOM 1529 C CA . SER A 1 213 ? 29.544 9.135 10.616 1 81.01 213 SER A CA 1
ATOM 1530 C C . SER A 1 213 ? 28.697 8.221 11.495 1 81.01 213 SER A C 1
ATOM 1532 O O . SER A 1 213 ? 29.013 8.013 12.668 1 81.01 213 SER A O 1
ATOM 1534 N N . ALA A 1 214 ? 27.574 7.722 10.844 1 83.12 214 ALA A N 1
ATOM 1535 C CA . ALA A 1 214 ? 26.675 6.862 11.61 1 83.12 214 ALA A CA 1
ATOM 1536 C C . ALA A 1 214 ? 26.257 5.641 10.795 1 83.12 214 ALA A C 1
ATOM 1538 O O . ALA A 1 214 ? 26.438 5.609 9.576 1 83.12 214 ALA A O 1
ATOM 1539 N N . LEU A 1 215 ? 25.904 4.525 11.62 1 85.82 215 LEU A N 1
ATOM 1540 C CA . LEU A 1 215 ? 25.415 3.247 11.115 1 85.82 215 LEU A CA 1
ATOM 1541 C C . LEU A 1 215 ? 24.099 2.865 11.785 1 85.82 215 LEU A C 1
ATOM 1543 O O . LEU A 1 215 ? 23.951 3.011 13.001 1 85.82 215 LEU A O 1
ATOM 1547 N N . VAL A 1 216 ? 23.243 2.525 10.936 1 84.53 216 VAL A N 1
ATOM 1548 C CA . VAL A 1 216 ? 21.994 2.036 11.509 1 84.53 216 VAL A CA 1
ATOM 1549 C C . VAL A 1 216 ? 22.006 0.51 11.55 1 84.53 216 VAL A C 1
ATOM 1551 O O . VAL A 1 216 ? 22.198 -0.144 10.522 1 84.53 216 VAL A O 1
ATOM 1554 N N . LEU A 1 217 ? 21.863 -0.009 12.741 1 86.7 217 LEU A N 1
ATOM 1555 C CA . LEU A 1 217 ? 21.763 -1.445 12.981 1 86.7 217 LEU A CA 1
ATOM 1556 C C . LEU A 1 217 ? 20.304 -1.878 13.081 1 86.7 217 LEU A C 1
ATOM 1558 O O . LEU A 1 217 ? 19.528 -1.29 13.838 1 86.7 217 LEU A O 1
ATOM 1562 N N . VAL A 1 218 ? 19.973 -2.908 12.329 1 81.96 218 VAL A N 1
ATOM 1563 C CA . VAL A 1 218 ? 18.666 -3.552 12.4 1 81.96 218 VAL A CA 1
ATOM 1564 C C . VAL A 1 218 ? 18.815 -4.963 12.965 1 81.96 218 VAL A C 1
ATOM 1566 O O . VAL A 1 218 ? 19.525 -5.795 12.395 1 81.96 218 VAL A O 1
ATOM 1569 N N . ALA A 1 219 ? 18.107 -5.174 14.16 1 82.99 219 ALA A N 1
ATOM 1570 C CA . ALA A 1 219 ? 18.288 -6.417 14.904 1 82.99 219 ALA A CA 1
ATOM 1571 C C . ALA A 1 219 ? 16.943 -7.043 15.263 1 82.99 219 ALA A C 1
ATOM 1573 O O . ALA A 1 219 ? 15.951 -6.334 15.447 1 82.99 219 ALA A O 1
ATOM 1574 N N . PRO A 1 220 ? 16.954 -8.341 15.334 1 75.57 220 PRO A N 1
ATOM 1575 C CA . PRO A 1 220 ? 15.714 -9.04 15.683 1 75.57 220 PRO A CA 1
ATOM 1576 C C . PRO A 1 220 ? 15.417 -9.002 17.18 1 75.57 220 PRO A C 1
ATOM 1578 O O . PRO A 1 220 ? 14.339 -9.42 17.61 1 75.57 220 PRO A O 1
ATOM 1581 N N . HIS A 1 221 ? 16.229 -8.515 18.036 1 78.72 221 HIS A N 1
ATOM 1582 C CA . HIS A 1 221 ? 16.079 -8.324 19.474 1 78.72 221 HIS A CA 1
ATOM 1583 C C . HIS A 1 221 ? 16.933 -7.161 19.967 1 78.72 221 HIS A C 1
ATOM 1585 O O . HIS A 1 221 ? 17.777 -6.648 19.229 1 78.72 221 HIS A O 1
ATOM 1591 N N . ALA A 1 222 ? 16.589 -6.76 21.146 1 79.31 222 ALA A N 1
ATOM 1592 C CA . ALA A 1 222 ? 17.414 -5.702 21.722 1 79.31 222 ALA A CA 1
ATOM 1593 C C . ALA A 1 222 ? 18.865 -6.152 21.864 1 79.31 222 ALA A C 1
ATOM 1595 O O . ALA A 1 222 ? 19.162 -7.083 22.617 1 79.31 222 ALA A O 1
ATOM 1596 N N . PRO A 1 223 ? 19.721 -5.535 21.074 1 81.08 223 PRO A N 1
ATOM 1597 C CA . PRO A 1 223 ? 21.108 -6.005 21.064 1 81.08 223 PRO A CA 1
ATOM 1598 C C . PRO A 1 223 ? 21.929 -5.447 22.224 1 81.08 223 PRO A C 1
ATOM 1600 O O . PRO A 1 223 ? 22.955 -4.798 22.004 1 81.08 223 PRO A O 1
ATOM 1603 N N . LEU A 1 224 ? 21.571 -5.838 23.416 1 83.64 224 LEU A N 1
ATOM 1604 C CA . LEU A 1 224 ? 22.185 -5.283 24.618 1 83.64 224 LEU A CA 1
ATOM 1605 C C . LEU A 1 224 ? 23.601 -5.82 24.802 1 83.64 224 LEU A C 1
ATOM 1607 O O . LEU A 1 224 ? 24.526 -5.057 25.09 1 83.64 224 LEU A O 1
ATOM 1611 N N . PRO A 1 225 ? 23.826 -7.157 24.528 1 80.59 225 PRO A N 1
ATOM 1612 C CA . PRO A 1 225 ? 25.206 -7.639 24.627 1 80.59 225 PRO A CA 1
ATOM 1613 C C . PRO A 1 225 ? 26.136 -6.98 23.611 1 80.59 225 PRO A C 1
ATOM 1615 O O . PRO A 1 225 ? 27.298 -6.703 23.921 1 80.59 225 PRO A O 1
ATOM 1618 N N . LEU A 1 226 ? 25.596 -6.709 22.406 1 85.2 226 LEU A N 1
ATOM 1619 C CA . LEU A 1 226 ? 26.378 -6.031 21.379 1 85.2 226 LEU A CA 1
ATOM 1620 C C . LEU A 1 226 ? 26.73 -4.611 21.812 1 85.2 226 LEU A C 1
ATOM 1622 O O . LEU A 1 226 ? 27.865 -4.166 21.63 1 85.2 226 LEU A O 1
ATOM 1626 N N . LEU A 1 227 ? 25.803 -3.953 22.367 1 86.49 227 LEU A N 1
ATOM 1627 C CA . LEU A 1 227 ? 26.042 -2.59 22.829 1 86.49 227 LEU A CA 1
ATOM 1628 C C . LEU A 1 227 ? 27.096 -2.566 23.93 1 86.49 227 LEU A C 1
ATOM 1630 O O . LEU A 1 227 ? 27.945 -1.672 23.964 1 86.49 227 LEU A O 1
ATOM 1634 N N . SER A 1 228 ? 27.045 -3.547 24.795 1 84.26 228 SER A N 1
ATOM 1635 C CA . SER A 1 228 ? 28.072 -3.673 25.824 1 84.26 228 SER A CA 1
ATOM 1636 C C . SER A 1 228 ? 29.448 -3.9 25.207 1 84.26 228 SER A C 1
ATOM 1638 O O . SER A 1 228 ? 30.437 -3.311 25.649 1 84.26 228 SER A O 1
ATOM 1640 N N . GLN A 1 229 ? 29.495 -4.694 24.102 1 85.31 229 GLN A N 1
ATOM 1641 C CA . GLN A 1 229 ? 30.746 -4.976 23.406 1 85.31 229 GLN A CA 1
ATOM 1642 C C . GLN A 1 229 ? 31.283 -3.727 22.712 1 85.31 229 GLN A C 1
ATOM 1644 O O . GLN A 1 229 ? 32.489 -3.473 22.727 1 85.31 229 GLN A O 1
ATOM 1649 N N . ILE A 1 230 ? 30.428 -2.989 22.145 1 87.07 230 ILE A N 1
ATOM 1650 C CA . ILE A 1 230 ? 30.803 -1.747 21.478 1 87.07 230 ILE A CA 1
ATOM 1651 C C . ILE A 1 230 ? 31.376 -0.766 22.498 1 87.07 230 ILE A C 1
ATOM 1653 O O . ILE A 1 230 ? 32.405 -0.134 22.25 1 87.07 230 ILE A O 1
ATOM 1657 N N . ASP A 1 231 ? 30.737 -0.637 23.612 1 83.37 231 ASP A N 1
ATOM 1658 C CA . ASP A 1 231 ? 31.203 0.258 24.666 1 83.37 231 ASP A CA 1
ATOM 1659 C C . ASP A 1 231 ? 32.576 -0.167 25.181 1 83.37 231 ASP A C 1
ATOM 1661 O O . ASP A 1 231 ? 33.433 0.677 25.451 1 83.37 231 ASP A O 1
ATOM 1665 N N . GLU A 1 232 ? 32.762 -1.463 25.283 1 84.33 232 GLU A N 1
ATOM 1666 C CA . GLU A 1 232 ? 34.033 -1.997 25.761 1 84.33 232 GLU A CA 1
ATOM 1667 C C . GLU A 1 232 ? 35.157 -1.722 24.765 1 84.33 232 GLU A C 1
ATOM 1669 O O . GLU A 1 232 ? 36.27 -1.37 25.16 1 84.33 232 GLU A O 1
ATOM 1674 N N . ARG A 1 233 ? 34.85 -1.837 23.452 1 84.41 233 ARG A N 1
ATOM 1675 C CA . ARG A 1 233 ? 35.874 -1.724 22.417 1 84.41 233 ARG A CA 1
ATOM 1676 C C . ARG A 1 233 ? 36.119 -0.266 22.047 1 84.41 233 ARG A C 1
ATOM 1678 O O . ARG A 1 233 ? 37.255 0.128 21.773 1 84.41 233 ARG A O 1
ATOM 1685 N N . TYR A 1 234 ? 34.952 0.462 21.928 1 81.35 234 TYR A N 1
ATOM 1686 C CA . TYR A 1 234 ? 35.057 1.82 21.405 1 81.35 234 TYR A CA 1
ATOM 1687 C C . TYR A 1 234 ? 34.718 2.846 22.479 1 81.35 234 TYR A C 1
ATOM 1689 O O . TYR A 1 234 ? 34.384 3.992 22.168 1 81.35 234 TYR A O 1
ATOM 1697 N N . ALA A 1 235 ? 34.944 2.744 23.686 1 76.87 235 ALA A N 1
ATOM 1698 C CA . ALA A 1 235 ? 34.573 3.528 24.862 1 76.87 235 ALA A CA 1
ATOM 1699 C C . ALA A 1 235 ? 34.46 5.011 24.519 1 76.87 235 ALA A C 1
ATOM 1701 O O . ALA A 1 235 ? 35.451 5.647 24.151 1 76.87 235 ALA A O 1
ATOM 1702 N N . GLY A 1 236 ? 33.179 5.481 24.483 1 76 236 GLY A N 1
ATOM 1703 C CA . GLY A 1 236 ? 32.89 6.902 24.373 1 76 236 GLY A CA 1
ATOM 1704 C C . GLY A 1 236 ? 32.92 7.408 22.943 1 76 236 GLY A C 1
ATOM 1705 O O . GLY A 1 236 ? 32.694 8.594 22.694 1 76 236 GLY A O 1
ATOM 1706 N N . GLN A 1 237 ? 33.298 6.531 21.95 1 84.86 237 GLN A N 1
ATOM 1707 C CA . GLN A 1 237 ? 33.454 7.004 20.579 1 84.86 237 GLN A CA 1
ATOM 1708 C C . GLN A 1 237 ? 32.131 6.943 19.822 1 84.86 237 GLN A C 1
ATOM 1710 O O . GLN A 1 237 ? 31.992 7.544 18.754 1 84.86 237 GLN A O 1
ATOM 1715 N N . PHE A 1 238 ? 31.187 6.181 20.392 1 86.86 238 PHE A N 1
ATOM 1716 C CA . PHE A 1 238 ? 29.915 6.06 19.689 1 86.86 238 PHE A CA 1
ATOM 1717 C C . PHE A 1 238 ? 28.76 6.507 20.577 1 86.86 238 PHE A C 1
ATOM 1719 O O . PHE A 1 238 ? 28.739 6.209 21.773 1 86.86 238 PHE A O 1
ATOM 1726 N N . THR A 1 239 ? 27.785 7.264 20.058 1 84.72 239 THR A N 1
ATOM 1727 C CA . THR A 1 239 ? 26.487 7.539 20.662 1 84.72 239 THR A CA 1
ATOM 1728 C C . THR A 1 239 ? 25.401 6.673 20.03 1 84.72 239 THR A C 1
ATOM 1730 O O . THR A 1 239 ? 25.427 6.418 18.824 1 84.72 239 THR A O 1
ATOM 1733 N N . THR A 1 240 ? 24.541 6.118 20.938 1 85.43 240 THR A N 1
ATOM 1734 C CA . THR A 1 240 ? 23.471 5.23 20.499 1 85.43 240 THR A CA 1
ATOM 1735 C C . THR A 1 240 ? 22.118 5.93 20.586 1 85.43 240 THR A C 1
ATOM 1737 O O . THR A 1 240 ? 21.79 6.535 21.609 1 85.43 240 THR A O 1
ATOM 1740 N N . GLU A 1 241 ? 21.451 5.874 19.47 1 80.75 241 GLU A N 1
ATOM 1741 C CA . GLU A 1 241 ? 20.075 6.358 19.412 1 80.75 241 GLU A CA 1
ATOM 1742 C C . GLU A 1 241 ? 19.121 5.259 18.954 1 80.75 241 GLU A C 1
ATOM 1744 O O . GLU A 1 241 ? 19.311 4.668 17.889 1 80.75 241 GLU A O 1
ATOM 1749 N N . TRP A 1 242 ? 18.21 4.978 19.908 1 79.23 242 TRP A N 1
ATOM 1750 C CA . TRP A 1 242 ? 17.184 4.011 19.531 1 79.23 242 TRP A CA 1
ATOM 1751 C C . TRP A 1 242 ? 16.188 4.627 18.554 1 79.23 242 TRP A C 1
ATOM 1753 O O . TRP A 1 242 ? 15.546 5.633 18.865 1 79.23 242 TRP A O 1
ATOM 1763 N N . LEU A 1 243 ? 16.191 3.988 17.391 1 71.35 243 LEU A N 1
ATOM 1764 C CA . LEU A 1 243 ? 15.28 4.484 16.366 1 71.35 243 LEU A CA 1
ATOM 1765 C C . LEU A 1 243 ? 13.954 3.732 16.407 1 71.35 243 LEU A C 1
ATOM 1767 O O . LEU A 1 243 ? 12.91 4.285 16.056 1 71.35 243 LEU A O 1
ATOM 1771 N N . GLN A 1 244 ? 14.093 2.411 16.781 1 71.38 244 GLN A N 1
ATOM 1772 C CA . GLN A 1 244 ? 12.95 1.519 16.945 1 71.38 244 GLN A CA 1
ATOM 1773 C C . GLN A 1 244 ? 13.204 0.495 18.047 1 71.38 244 GLN A C 1
ATOM 1775 O O . GLN A 1 244 ? 14.232 -0.186 18.043 1 71.38 244 GLN A O 1
ATOM 1780 N N . SER A 1 245 ? 12.185 0.632 19.037 1 72.75 245 SER A N 1
ATOM 1781 C CA . SER A 1 245 ? 12.24 -0.355 20.111 1 72.75 245 SER A CA 1
ATOM 1782 C C . SER A 1 245 ? 11.254 -1.492 19.867 1 72.75 245 SER A C 1
ATOM 1784 O O . SER A 1 245 ? 10.058 -1.256 19.683 1 72.75 245 SER A O 1
ATOM 1786 N N . GLY A 1 246 ? 11.71 -2.616 19.618 1 63.96 246 GLY A N 1
ATOM 1787 C CA . GLY A 1 246 ? 10.964 -3.84 19.372 1 63.96 246 GLY A CA 1
ATOM 1788 C C . GLY A 1 246 ? 9.468 -3.676 19.563 1 63.96 246 GLY A C 1
ATOM 1789 O O . GLY A 1 246 ? 8.946 -2.561 19.491 1 63.96 246 GLY A O 1
ATOM 1790 N N . PRO A 1 247 ? 8.765 -4.807 19.371 1 61.52 247 PRO A N 1
ATOM 1791 C CA . PRO A 1 247 ? 9.337 -6.068 19.846 1 61.52 247 PRO A CA 1
ATOM 1792 C C . PRO A 1 247 ? 9.962 -6.893 18.724 1 61.52 247 PRO A C 1
ATOM 1794 O O . PRO A 1 247 ? 10.766 -7.791 18.986 1 61.52 247 PRO A O 1
ATOM 1797 N N . ASP A 1 248 ? 9.716 -6.668 17.594 1 66.2 248 ASP A N 1
ATOM 1798 C CA . ASP A 1 248 ? 10.16 -7.598 16.561 1 66.2 248 ASP A CA 1
ATOM 1799 C C . ASP A 1 248 ? 11.41 -7.078 15.854 1 66.2 248 ASP A C 1
ATOM 1801 O O . ASP A 1 248 ? 12.223 -7.864 15.362 1 66.2 248 ASP A O 1
ATOM 1805 N N . VAL A 1 249 ? 11.472 -5.8 15.759 1 73.39 249 VAL A N 1
ATOM 1806 C CA . VAL A 1 249 ? 12.634 -5.191 15.12 1 73.39 249 VAL A CA 1
ATOM 1807 C C . VAL A 1 249 ? 13.162 -4.05 15.987 1 73.39 249 VAL A C 1
ATOM 1809 O O . VAL A 1 249 ? 12.387 -3.225 16.477 1 73.39 249 VAL A O 1
ATOM 1812 N N . TRP A 1 250 ? 14.432 -4.093 16.194 1 75.51 250 TRP A N 1
ATOM 1813 C CA . TRP A 1 250 ? 15.154 -3.051 16.916 1 75.51 250 TRP A CA 1
ATOM 1814 C C . TRP A 1 250 ? 16.098 -2.298 15.984 1 75.51 250 TRP A C 1
ATOM 1816 O O . TRP A 1 250 ? 16.82 -2.91 15.194 1 75.51 250 TRP A O 1
ATOM 1826 N N . GLN A 1 251 ? 15.928 -1.082 15.939 1 79.65 251 GLN A N 1
ATOM 1827 C CA . GLN A 1 251 ? 16.835 -0.253 15.152 1 79.65 251 GLN A CA 1
ATOM 1828 C C . GLN A 1 251 ? 17.57 0.751 16.036 1 79.65 251 GLN A C 1
ATOM 1830 O O . GLN A 1 251 ? 16.951 1.437 16.851 1 79.65 251 GLN A O 1
ATOM 1835 N N . LEU A 1 252 ? 18.95 0.709 15.814 1 86.01 252 LEU A N 1
ATOM 1836 C CA . LEU A 1 252 ? 19.833 1.617 16.538 1 86.01 252 LEU A CA 1
ATOM 1837 C C . LEU A 1 252 ? 20.704 2.413 15.572 1 86.01 252 LEU A C 1
ATOM 1839 O O . LEU A 1 252 ? 21.218 1.863 14.596 1 86.01 252 LEU A O 1
ATOM 1843 N N . ARG A 1 253 ? 20.641 3.639 15.789 1 82.17 253 ARG A N 1
ATOM 1844 C CA . ARG A 1 253 ? 21.638 4.473 15.127 1 82.17 253 ARG A CA 1
ATOM 1845 C C . ARG A 1 253 ? 22.891 4.615 15.984 1 82.17 253 ARG A C 1
ATOM 1847 O O . ARG A 1 253 ? 22.826 5.111 17.111 1 82.17 253 ARG A O 1
ATOM 1854 N N . LEU A 1 254 ? 23.98 4.136 15.436 1 87.07 254 LEU A N 1
ATOM 1855 C CA . LEU A 1 254 ? 25.289 4.245 16.072 1 87.07 254 LEU A CA 1
ATOM 1856 C C . LEU A 1 254 ? 26.122 5.341 15.417 1 87.07 254 LEU A C 1
ATOM 1858 O O . LEU A 1 254 ? 26.502 5.223 14.25 1 87.07 254 LEU A O 1
ATOM 1862 N N . HIS A 1 255 ? 26.281 6.403 16.067 1 85.06 255 HIS A N 1
ATOM 1863 C CA . HIS A 1 255 ? 27.021 7.56 15.576 1 85.06 255 HIS A CA 1
ATOM 1864 C C . HIS A 1 255 ? 28.42 7.616 16.18 1 85.06 255 HIS A C 1
ATOM 1866 O O . HIS A 1 255 ? 28.574 7.578 17.403 1 85.06 255 HIS A O 1
ATOM 1872 N N . ARG A 1 256 ? 29.374 7.695 15.277 1 85.72 256 ARG A N 1
ATOM 1873 C CA . ARG A 1 256 ? 30.755 7.837 15.727 1 85.72 256 ARG A CA 1
ATOM 1874 C C . ARG A 1 256 ? 31.098 9.299 15.992 1 85.72 256 ARG A C 1
ATOM 1876 O O . ARG A 1 256 ? 31.091 10.12 15.073 1 85.72 256 ARG A O 1
ATOM 1883 N N . VAL A 1 257 ? 31.317 9.678 17.225 1 80.02 257 VAL A N 1
ATOM 1884 C CA . VAL A 1 257 ? 31.602 11.055 17.614 1 80.02 257 VAL A CA 1
ATOM 1885 C C . VAL A 1 257 ? 33.084 11.355 17.405 1 80.02 257 VAL A C 1
ATOM 1887 O O . VAL A 1 257 ? 33.932 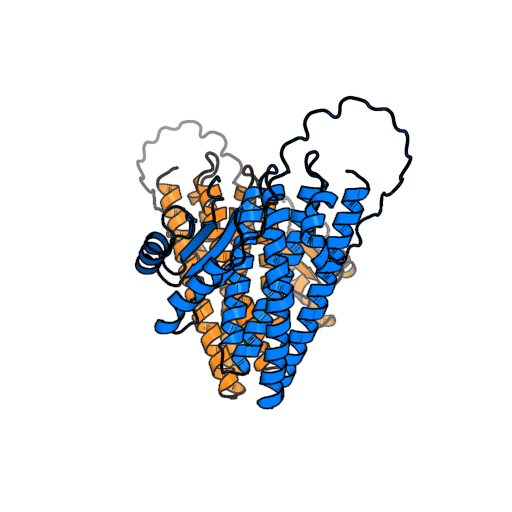10.474 17.567 1 80.02 257 VAL A O 1
ATOM 1890 N N . ALA A 1 258 ? 33.396 12.406 16.729 1 69.6 258 ALA A N 1
ATOM 1891 C CA . ALA A 1 258 ? 34.78 12.849 16.584 1 69.6 258 ALA A CA 1
ATOM 1892 C C . ALA A 1 258 ? 35.43 13.073 17.947 1 69.6 258 ALA A C 1
ATOM 1894 O O . ALA A 1 258 ? 34.828 13.679 18.836 1 69.6 258 ALA A O 1
ATOM 1895 N N . VAL A 1 259 ? 36.328 12.205 18.337 1 58.51 259 VAL A N 1
ATOM 1896 C CA . VAL A 1 259 ? 37.104 12.506 19.535 1 58.51 259 VAL A CA 1
ATOM 1897 C C . VAL A 1 259 ? 37.955 13.752 19.301 1 58.51 259 VAL A C 1
ATOM 1899 O O . VAL A 1 259 ? 38.679 13.839 18.307 1 58.51 259 VAL A O 1
ATOM 1902 N N . PRO A 1 260 ? 37.699 14.888 19.884 1 52.29 260 PRO A N 1
ATOM 1903 C CA . PRO A 1 260 ? 38.614 16.027 19.78 1 52.29 260 PRO A CA 1
ATOM 1904 C C . PRO A 1 260 ? 40.08 15.62 19.905 1 52.29 260 PRO A C 1
ATOM 1906 O O . PRO A 1 260 ? 40.403 14.677 20.633 1 52.29 260 PRO A O 1
ATOM 1909 N N . ALA A 1 261 ? 40.888 16.063 19.006 1 44.11 261 ALA A N 1
ATOM 1910 C CA . ALA A 1 261 ? 42.32 16.013 19.289 1 44.11 261 ALA A CA 1
ATOM 1911 C C . ALA A 1 261 ? 42.649 16.742 20.588 1 44.11 261 ALA A C 1
ATOM 1913 O O . ALA A 1 261 ? 42.027 17.757 20.912 1 44.11 261 ALA A O 1
ATOM 1914 N N . MET B 1 1 ? -11.02 12.934 25.575 1 61.28 1 MET B N 1
ATOM 1915 C CA . MET B 1 1 ? -11.484 11.743 24.871 1 61.28 1 MET B CA 1
ATOM 1916 C C . MET B 1 1 ? -12.548 11.011 25.682 1 61.28 1 MET B C 1
ATOM 1918 O O . MET B 1 1 ? -12.343 10.718 26.861 1 61.28 1 MET B O 1
ATOM 1922 N N . SER B 1 2 ? -13.758 10.928 25.043 1 77.96 2 SER B N 1
ATOM 1923 C CA . SER B 1 2 ? -14.829 10.293 25.805 1 77.96 2 SER B CA 1
ATOM 1924 C C . SER B 1 2 ? -14.616 8.786 25.908 1 77.96 2 SER B C 1
ATOM 1926 O O . SER B 1 2 ? -14.03 8.174 25.013 1 77.96 2 SER B O 1
ATOM 1928 N N . PRO B 1 3 ? -14.764 8.136 27.028 1 71.76 3 PRO B N 1
ATOM 1929 C CA . PRO B 1 3 ? -14.672 6.684 27.198 1 71.76 3 PRO B CA 1
ATOM 1930 C C . PRO B 1 3 ? -15.375 5.913 26.083 1 71.76 3 PRO B C 1
ATOM 1932 O O . PRO B 1 3 ? -14.899 4.855 25.663 1 71.76 3 PRO B O 1
ATOM 1935 N N . SER B 1 4 ? -16.403 6.473 25.607 1 78.41 4 SER B N 1
ATOM 1936 C CA . SER B 1 4 ? -17.154 5.84 24.528 1 78.41 4 SER B CA 1
ATOM 1937 C C . SER B 1 4 ? -16.345 5.807 23.235 1 78.41 4 SER B C 1
ATOM 1939 O O . SER B 1 4 ? -16.372 4.815 22.505 1 78.41 4 SER B O 1
ATOM 1941 N N . ASP B 1 5 ? -15.598 6.769 23.022 1 84.32 5 ASP B N 1
ATOM 1942 C CA . ASP B 1 5 ? -14.782 6.831 21.813 1 84.32 5 ASP B CA 1
ATOM 1943 C C . ASP B 1 5 ? -13.613 5.851 21.889 1 84.32 5 ASP B C 1
ATOM 1945 O O . ASP B 1 5 ? -13.214 5.273 20.876 1 84.32 5 ASP B O 1
ATOM 1949 N N . GLU B 1 6 ? -13.13 5.632 23.031 1 84.59 6 GLU B N 1
ATOM 1950 C CA . GLU B 1 6 ? -12.053 4.663 23.209 1 84.59 6 GLU B CA 1
ATOM 1951 C C . GLU B 1 6 ? -12.542 3.241 22.953 1 84.59 6 GLU B C 1
ATOM 1953 O O . GLU B 1 6 ? -11.833 2.434 22.348 1 84.59 6 GLU B O 1
ATOM 1958 N N . VAL B 1 7 ? -13.706 2.989 23.389 1 85.65 7 VAL B N 1
ATOM 1959 C CA . VAL B 1 7 ? -14.312 1.679 23.175 1 85.65 7 VAL B CA 1
ATOM 1960 C C . VAL B 1 7 ? -14.601 1.48 21.689 1 85.65 7 VAL B C 1
ATOM 1962 O O . VAL B 1 7 ? -14.345 0.406 21.139 1 85.65 7 VAL B O 1
ATOM 1965 N N . ALA B 1 8 ? -15.099 2.495 21.094 1 89.46 8 ALA B N 1
ATOM 1966 C CA . ALA B 1 8 ? -15.382 2.444 19.662 1 89.46 8 ALA B CA 1
ATOM 1967 C C . ALA B 1 8 ? -14.105 2.218 18.858 1 89.46 8 ALA B C 1
ATOM 1969 O O . ALA B 1 8 ? -14.083 1.406 17.931 1 89.46 8 ALA B O 1
ATOM 1970 N N . ALA B 1 9 ? -13.09 2.891 19.249 1 91.31 9 ALA B N 1
ATOM 1971 C CA . ALA B 1 9 ? -11.799 2.737 18.583 1 91.31 9 ALA B CA 1
ATOM 1972 C C . ALA B 1 9 ? -11.276 1.31 18.723 1 91.31 9 ALA B C 1
ATOM 1974 O O . ALA B 1 9 ? -10.786 0.725 17.754 1 91.31 9 ALA B O 1
ATOM 1975 N N . ALA B 1 10 ? -11.383 0.787 19.863 1 90.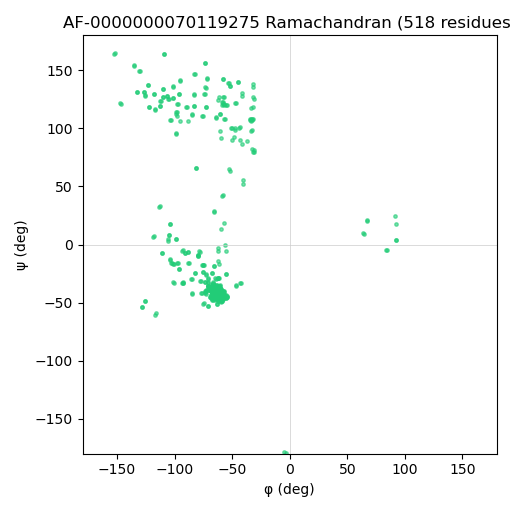26 10 ALA B N 1
ATOM 1976 C CA . ALA B 1 10 ? -10.931 -0.58 20.11 1 90.26 10 ALA B CA 1
ATOM 1977 C C . ALA B 1 10 ? -11.735 -1.581 19.285 1 90.26 10 ALA B C 1
ATOM 1979 O O . ALA B 1 10 ? -11.195 -2.587 18.82 1 90.26 10 ALA B O 1
ATOM 1980 N N . ALA B 1 11 ? -12.985 -1.333 19.08 1 90.19 11 ALA B N 1
ATOM 1981 C CA . ALA B 1 11 ? -13.843 -2.2 18.276 1 90.19 11 ALA B CA 1
ATOM 1982 C C . ALA B 1 11 ? -13.406 -2.202 16.814 1 90.19 11 ALA B C 1
ATOM 1984 O O . ALA B 1 11 ? -13.39 -3.252 16.166 1 90.19 11 ALA B O 1
ATOM 1985 N N . VAL B 1 12 ? -13.055 -1.06 16.323 1 93.84 12 VAL B N 1
ATOM 1986 C CA . VAL B 1 12 ? -12.572 -0.949 14.951 1 93.84 12 VAL B CA 1
ATOM 1987 C C . VAL B 1 12 ? -11.289 -1.761 14.787 1 93.84 12 VAL B C 1
ATOM 1989 O O . VAL B 1 12 ? -11.16 -2.546 13.844 1 93.84 12 VAL B O 1
ATOM 1992 N N . VAL B 1 13 ? -10.357 -1.635 15.709 1 94 13 VAL B N 1
ATOM 1993 C CA . VAL B 1 13 ? -9.063 -2.308 15.646 1 94 13 VAL B CA 1
ATOM 1994 C C . VAL B 1 13 ? -9.262 -3.82 15.733 1 94 13 VAL B C 1
ATOM 1996 O O . VAL B 1 13 ? -8.601 -4.581 15.024 1 94 13 VAL B O 1
ATOM 1999 N N . ARG B 1 14 ? -10.195 -4.217 16.551 1 91.45 14 ARG B N 1
ATOM 2000 C CA . ARG B 1 14 ? -10.5 -5.638 16.677 1 91.45 14 ARG B CA 1
ATOM 2001 C C . ARG B 1 14 ? -11.092 -6.188 15.384 1 91.45 14 ARG B C 1
ATOM 2003 O O . ARG B 1 14 ? -10.732 -7.282 14.946 1 91.45 14 ARG B O 1
ATOM 2010 N N . HIS B 1 15 ? -11.97 -5.464 14.832 1 95.12 15 HIS B N 1
ATOM 2011 C CA . HIS B 1 15 ? -12.576 -5.875 13.571 1 95.12 15 HIS B CA 1
ATOM 2012 C C . HIS B 1 15 ? -11.532 -5.976 12.465 1 95.12 15 HIS B C 1
ATOM 2014 O O . HIS B 1 15 ? -11.548 -6.923 11.675 1 95.12 15 HIS B O 1
ATOM 2020 N N . HIS B 1 16 ? -10.625 -5.015 12.428 1 97.4 16 HIS B N 1
ATOM 2021 C CA . HIS B 1 16 ? -9.535 -5.04 11.459 1 97.4 16 HIS B CA 1
ATOM 2022 C C . HIS B 1 16 ? -8.665 -6.279 11.64 1 97.4 16 HIS B C 1
ATOM 2024 O O . HIS B 1 16 ? -8.221 -6.88 10.659 1 97.4 16 HIS B O 1
ATOM 2030 N N . ALA B 1 17 ? -8.414 -6.615 12.858 1 95.75 17 ALA B N 1
ATOM 2031 C CA . ALA B 1 17 ? -7.627 -7.815 13.133 1 95.75 17 ALA B CA 1
ATOM 2032 C C . ALA B 1 17 ? -8.335 -9.065 12.618 1 95.75 17 ALA B C 1
ATOM 2034 O O . ALA B 1 17 ? -7.696 -9.967 12.072 1 95.75 17 ALA B O 1
ATOM 2035 N N . GLN B 1 18 ? -9.638 -9.119 12.803 1 95.83 18 GLN B N 1
ATOM 2036 C CA . GLN B 1 18 ? -10.427 -10.243 12.31 1 95.83 18 GLN B CA 1
ATOM 2037 C C . GLN B 1 18 ? -10.382 -10.321 10.787 1 95.83 18 GLN B C 1
ATOM 2039 O O . GLN B 1 18 ? -10.22 -11.404 10.22 1 95.83 18 GLN B O 1
ATOM 2044 N N . MET B 1 19 ? -10.524 -9.201 10.145 1 97.84 19 MET B N 1
ATOM 2045 C CA . MET B 1 19 ? -10.474 -9.164 8.686 1 97.84 19 MET B CA 1
ATOM 2046 C C . MET B 1 19 ? -9.107 -9.609 8.177 1 97.84 19 MET B C 1
ATOM 2048 O O . MET B 1 19 ? -9.017 -10.376 7.216 1 97.84 19 MET B O 1
ATOM 2052 N N . ALA B 1 20 ? -8.028 -9.134 8.867 1 97.78 20 ALA B N 1
ATOM 2053 C CA . ALA B 1 20 ? -6.674 -9.511 8.471 1 97.78 20 ALA B CA 1
ATOM 2054 C C . ALA B 1 20 ? -6.463 -11.017 8.6 1 97.78 20 ALA B C 1
ATOM 2056 O O . ALA B 1 20 ? -5.849 -11.641 7.732 1 97.78 20 ALA B O 1
ATOM 2057 N N . THR B 1 21 ? -6.956 -11.548 9.655 1 98.1 21 THR B N 1
ATOM 2058 C CA . THR B 1 21 ? -6.822 -12.981 9.894 1 98.1 21 THR B CA 1
ATOM 2059 C C . THR B 1 21 ? -7.544 -13.78 8.813 1 98.1 21 THR B C 1
ATOM 2061 O O . THR B 1 21 ? -7.003 -14.757 8.29 1 98.1 21 THR B O 1
ATOM 2064 N N . GLU B 1 22 ? -8.744 -13.375 8.491 1 98.39 22 GLU B N 1
ATOM 2065 C CA . GLU B 1 22 ? -9.521 -14.079 7.475 1 98.39 22 GLU B CA 1
ATOM 2066 C C . GLU B 1 22 ? -8.868 -13.962 6.101 1 98.39 22 GLU B C 1
ATOM 2068 O O . GLU B 1 22 ? -8.777 -14.946 5.365 1 98.39 22 GLU B O 1
ATOM 2073 N N . LEU B 1 23 ? -8.413 -12.807 5.779 1 98.85 23 LEU B N 1
ATOM 2074 C CA . LEU B 1 23 ? -7.725 -12.631 4.505 1 98.85 23 LEU B CA 1
ATOM 2075 C C . LEU B 1 23 ? -6.471 -13.497 4.441 1 98.85 23 LEU B C 1
ATOM 2077 O O . LEU B 1 23 ? -6.195 -14.123 3.415 1 98.85 23 LEU B O 1
ATOM 2081 N N . ASP B 1 24 ? -5.691 -13.479 5.528 1 98.37 24 ASP B N 1
ATOM 2082 C CA . ASP B 1 24 ? -4.49 -14.306 5.59 1 98.37 24 ASP B CA 1
ATOM 2083 C C . ASP B 1 24 ? -4.818 -15.772 5.318 1 98.37 24 ASP B C 1
ATOM 2085 O O . ASP B 1 24 ? -4.125 -16.436 4.544 1 98.37 24 ASP B O 1
ATOM 2089 N N . ARG B 1 25 ? -5.87 -16.242 5.932 1 98.56 25 ARG B N 1
ATOM 2090 C CA . ARG B 1 25 ? -6.278 -17.631 5.754 1 98.56 25 ARG B CA 1
ATOM 2091 C C . ARG B 1 25 ? -6.633 -17.915 4.299 1 98.56 25 ARG B C 1
ATOM 2093 O O . ARG B 1 25 ? -6.177 -18.907 3.725 1 98.56 25 ARG B O 1
ATOM 2100 N N . LEU B 1 26 ? -7.409 -17.128 3.669 1 98.89 26 LEU B N 1
ATOM 2101 C CA . LEU B 1 26 ? -7.88 -17.33 2.303 1 98.89 26 LEU B CA 1
ATOM 2102 C C . LEU B 1 26 ? -6.726 -17.24 1.311 1 98.89 26 LEU B C 1
ATOM 2104 O O . LEU B 1 26 ? -6.658 -18.021 0.359 1 98.89 26 LEU B O 1
ATOM 2108 N N . VAL B 1 27 ? -5.816 -16.343 1.512 1 98.88 27 VAL B N 1
ATOM 2109 C CA . VAL B 1 27 ? -4.67 -16.179 0.623 1 98.88 27 VAL B CA 1
ATOM 2110 C C . VAL B 1 27 ? -3.739 -17.382 0.752 1 98.88 27 VAL B C 1
ATOM 2112 O O . VAL B 1 27 ? -3.251 -17.908 -0.252 1 98.88 27 VAL B O 1
ATOM 2115 N N . ARG B 1 28 ? -3.469 -17.792 2.023 1 98.27 28 ARG B N 1
ATOM 2116 C CA . ARG B 1 28 ? -2.637 -18.972 2.233 1 98.27 28 ARG B CA 1
ATOM 2117 C C . ARG B 1 28 ? -3.222 -20.188 1.522 1 98.27 28 ARG B C 1
ATOM 2119 O O . ARG B 1 28 ? -2.49 -20.965 0.905 1 98.27 28 ARG B O 1
ATOM 2126 N N . ASP B 1 29 ? -4.524 -20.352 1.623 1 98.37 29 ASP B N 1
ATOM 2127 C CA . ASP B 1 29 ? -5.19 -21.47 0.964 1 98.37 29 ASP B CA 1
ATOM 2128 C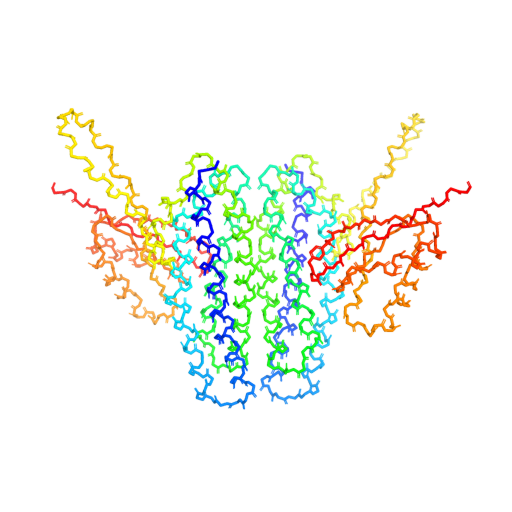 C . ASP B 1 29 ? -5.002 -21.407 -0.55 1 98.37 29 ASP B C 1
ATOM 2130 O O . ASP B 1 29 ? -4.699 -22.418 -1.186 1 98.37 29 ASP B O 1
ATOM 2134 N N . LEU B 1 30 ? -5.138 -20.283 -1.15 1 98.67 30 LEU B N 1
ATOM 2135 C CA . LEU B 1 30 ? -4.998 -20.119 -2.592 1 98.67 30 LEU B CA 1
ATOM 2136 C C . LEU B 1 30 ? -3.567 -20.406 -3.036 1 98.67 30 LEU B C 1
ATOM 2138 O O . LEU B 1 30 ? -3.349 -21.112 -4.023 1 98.67 30 LEU B O 1
ATOM 2142 N N . ILE B 1 31 ? -2.599 -19.904 -2.317 1 98.28 31 ILE B N 1
ATOM 2143 C CA . ILE B 1 31 ? -1.2 -20.098 -2.68 1 98.28 31 ILE B CA 1
ATOM 2144 C C . ILE B 1 31 ? -0.834 -21.576 -2.552 1 98.28 31 ILE B C 1
ATOM 2146 O O . ILE B 1 31 ? -0.164 -22.134 -3.424 1 98.28 31 ILE B O 1
ATOM 2150 N N . ARG B 1 32 ? -1.32 -22.173 -1.474 1 96.94 32 ARG B N 1
ATOM 2151 C CA . ARG B 1 32 ? -1.053 -23.593 -1.274 1 96.94 32 ARG B CA 1
ATOM 2152 C C . ARG B 1 32 ? -1.604 -24.422 -2.43 1 96.94 32 ARG B C 1
ATOM 2154 O O . ARG B 1 32 ? -0.916 -25.302 -2.952 1 96.94 32 ARG B O 1
ATOM 2161 N N . THR B 1 33 ? -2.833 -24.188 -2.885 1 96.93 33 THR B N 1
ATOM 2162 C CA . THR B 1 33 ? -3.44 -24.946 -3.973 1 96.93 33 THR B CA 1
ATOM 2163 C C . THR B 1 33 ? -2.713 -24.682 -5.289 1 96.93 33 THR B C 1
ATOM 2165 O O . THR B 1 33 ? -2.571 -25.583 -6.117 1 96.93 33 THR B O 1
ATOM 2168 N N . ALA B 1 34 ? -2.231 -23.479 -5.472 1 96.28 34 ALA B N 1
ATOM 2169 C CA . ALA B 1 34 ? -1.47 -23.148 -6.674 1 96.28 34 ALA B CA 1
ATOM 2170 C C . ALA B 1 34 ? -0.157 -23.925 -6.723 1 96.28 34 ALA B C 1
ATOM 2172 O O . ALA B 1 34 ? 0.309 -24.3 -7.801 1 96.28 34 ALA B O 1
ATOM 2173 N N . GLU B 1 35 ? 0.445 -24.163 -5.597 1 93.45 35 GLU B N 1
ATOM 2174 C CA . GLU B 1 35 ? 1.697 -24.909 -5.51 1 93.45 35 GLU B CA 1
ATOM 2175 C C . GLU B 1 35 ? 1.479 -26.391 -5.804 1 93.45 35 GLU B C 1
ATOM 2177 O O . GLU B 1 35 ? 2.305 -27.026 -6.462 1 93.45 35 GLU B O 1
ATOM 2182 N N . ILE B 1 36 ? 0.386 -26.864 -5.387 1 91.9 36 ILE B N 1
ATOM 2183 C CA . ILE B 1 36 ? 0.093 -28.285 -5.54 1 91.9 36 ILE B CA 1
ATOM 2184 C C . ILE B 1 36 ? -0.318 -28.574 -6.982 1 91.9 36 ILE B C 1
ATOM 2186 O O . ILE B 1 36 ? 0.011 -29.63 -7.528 1 91.9 36 ILE B O 1
ATOM 2190 N N . GLY B 1 37 ? -0.969 -27.664 -7.748 1 84.25 37 GLY B N 1
ATOM 2191 C CA . GLY B 1 37 ? -1.271 -27.8 -9.164 1 84.25 37 GLY B CA 1
ATOM 2192 C C . GLY B 1 37 ? -2.63 -28.419 -9.427 1 84.25 37 GLY B C 1
ATOM 2193 O O . GLY B 1 37 ? -2.886 -28.927 -10.521 1 84.25 37 GLY B O 1
ATOM 2194 N N . GLY B 1 38 ? -3.714 -28.418 -8.598 1 85.82 38 GLY B N 1
ATOM 2195 C CA . GLY B 1 38 ? -5.07 -28.871 -8.864 1 85.82 38 GLY B CA 1
ATOM 2196 C C . GLY B 1 38 ? -6 -27.752 -9.293 1 85.82 38 GLY B C 1
ATOM 2197 O O . GLY B 1 38 ? -6.451 -26.96 -8.462 1 85.82 38 GLY B O 1
ATOM 2198 N N . LEU B 1 39 ? -6.327 -27.768 -10.662 1 89.02 39 LEU B N 1
ATOM 2199 C CA . LEU B 1 39 ? -7.049 -26.641 -11.241 1 89.02 39 LEU B CA 1
ATOM 2200 C C . LEU B 1 39 ? -8.4 -26.453 -10.56 1 89.02 39 LEU B C 1
ATOM 2202 O O . LEU B 1 39 ? -8.814 -25.322 -10.294 1 89.02 39 LEU B O 1
ATOM 2206 N N . ARG B 1 40 ? -8.998 -27.489 -10.26 1 91.15 40 ARG B N 1
ATOM 2207 C CA . ARG B 1 40 ? -10.29 -27.366 -9.593 1 91.15 40 ARG B CA 1
ATOM 2208 C C . ARG B 1 40 ? -10.14 -26.719 -8.221 1 91.15 40 ARG B C 1
ATOM 2210 O O . ARG B 1 40 ? -10.902 -25.816 -7.868 1 91.15 40 ARG B O 1
ATOM 2217 N N . GLN B 1 41 ? -9.155 -27.173 -7.439 1 93.78 41 GLN B N 1
ATOM 2218 C CA . GLN B 1 41 ? -8.934 -26.67 -6.087 1 93.78 41 GLN B CA 1
ATOM 2219 C C . GLN B 1 41 ? -8.518 -25.202 -6.108 1 93.78 41 GLN B C 1
ATOM 2221 O O . GLN B 1 41 ? -8.924 -24.424 -5.242 1 93.78 41 GLN B O 1
ATOM 2226 N N . ILE B 1 42 ? -7.782 -24.884 -7.099 1 95.42 42 ILE B N 1
ATOM 2227 C CA . ILE B 1 42 ? -7.298 -23.511 -7.18 1 95.42 42 ILE B CA 1
ATOM 2228 C C . ILE B 1 42 ? -8.469 -22.566 -7.443 1 95.42 42 ILE B C 1
ATOM 2230 O O . ILE B 1 42 ? -8.587 -21.52 -6.8 1 95.42 42 ILE B O 1
ATOM 2234 N N . TRP B 1 43 ? -9.288 -22.955 -8.365 1 95.62 43 TRP B N 1
ATOM 2235 C CA . TRP B 1 43 ? -10.378 -22.062 -8.743 1 95.62 43 TRP B CA 1
ATOM 2236 C C . TRP B 1 43 ? -11.445 -22.014 -7.654 1 95.62 43 TRP B C 1
ATOM 2238 O O . TRP B 1 43 ? -12.075 -20.976 -7.439 1 95.62 43 TRP B O 1
ATOM 2248 N N . GLN B 1 44 ? -11.569 -23.058 -6.849 1 96.97 44 GLN B N 1
ATOM 2249 C CA . GLN B 1 44 ? -12.433 -23.031 -5.674 1 96.97 44 GLN B CA 1
ATOM 2250 C C . GLN B 1 44 ? -11.888 -22.08 -4.612 1 96.97 44 GLN B C 1
ATOM 2252 O O . GLN B 1 44 ? -12.643 -21.312 -4.013 1 96.97 44 GLN B O 1
ATOM 2257 N N . ALA B 1 45 ? -10.591 -22.151 -4.4 1 98.39 45 ALA B N 1
ATOM 2258 C CA . ALA B 1 45 ? -9.953 -21.249 -3.445 1 98.39 45 ALA B CA 1
ATOM 2259 C C . ALA B 1 45 ? -10.077 -19.796 -3.895 1 98.39 45 ALA B C 1
ATOM 2261 O O . ALA B 1 45 ? -10.329 -18.906 -3.08 1 98.39 45 ALA B O 1
ATOM 2262 N N . ARG B 1 46 ? -9.912 -19.61 -5.163 1 98.45 46 ARG B N 1
ATOM 2263 C CA . ARG B 1 46 ? -10.061 -18.263 -5.703 1 98.45 46 ARG B CA 1
ATOM 2264 C C . ARG B 1 46 ? -11.483 -17.749 -5.509 1 98.45 46 ARG B C 1
ATOM 2266 O O . ARG B 1 46 ? -11.686 -16.595 -5.127 1 98.45 46 ARG B O 1
ATOM 2273 N N . GLU B 1 47 ? -12.439 -18.557 -5.775 1 97.62 47 GLU B N 1
ATOM 2274 C CA . GLU B 1 47 ? -13.835 -18.161 -5.615 1 97.62 47 GLU B CA 1
ATOM 2275 C C . GLU B 1 47 ? -14.149 -17.819 -4.162 1 97.62 47 GLU B C 1
ATOM 2277 O O . GLU B 1 47 ? -14.882 -16.866 -3.887 1 97.62 47 GLU B O 1
ATOM 2282 N N . ALA B 1 48 ? -13.632 -18.576 -3.249 1 98.58 48 ALA B N 1
ATOM 2283 C CA . ALA B 1 48 ? -13.834 -18.298 -1.83 1 98.58 48 ALA B CA 1
ATOM 2284 C C . ALA B 1 48 ? -13.243 -16.945 -1.446 1 98.58 48 ALA B C 1
ATOM 2286 O O . ALA B 1 48 ? -13.878 -16.161 -0.737 1 98.58 48 ALA B O 1
ATOM 2287 N N . LEU B 1 49 ? -12.089 -16.677 -1.939 1 98.88 49 LEU B N 1
ATOM 2288 C CA . LEU B 1 49 ? -11.426 -15.409 -1.654 1 98.88 49 LEU B CA 1
ATOM 2289 C C . LEU B 1 49 ? -12.183 -14.246 -2.285 1 98.88 49 LEU B C 1
ATOM 2291 O O . LEU B 1 49 ? -12.459 -13.245 -1.619 1 98.88 49 LEU B O 1
ATOM 2295 N N . VAL B 1 50 ? -12.533 -14.401 -3.543 1 98.53 50 VAL B N 1
ATOM 2296 C CA . VAL B 1 50 ? -13.259 -13.345 -4.242 1 98.53 50 VAL B CA 1
ATOM 2297 C C . VAL B 1 50 ? -14.604 -13.104 -3.56 1 98.53 50 VAL B C 1
ATOM 2299 O O . VAL B 1 50 ? -15.037 -11.958 -3.416 1 98.53 50 VAL B O 1
ATOM 2302 N N . GLY B 1 51 ? -15.219 -14.169 -3.148 1 98.02 51 GLY B N 1
ATOM 2303 C CA . GLY B 1 51 ? -16.461 -14.034 -2.405 1 98.02 51 GLY B CA 1
ATOM 2304 C C . GLY B 1 51 ? -16.315 -13.204 -1.143 1 98.02 51 GLY B C 1
ATOM 2305 O O . GLY B 1 51 ? -17.134 -12.323 -0.875 1 98.02 51 GLY B O 1
ATOM 2306 N N . TRP B 1 52 ? -15.32 -13.464 -0.392 1 98.27 52 TRP B N 1
ATOM 2307 C CA . TRP B 1 52 ? -15.073 -12.711 0.834 1 98.27 52 TRP B CA 1
ATOM 2308 C C . TRP B 1 52 ? -14.712 -11.263 0.521 1 98.27 52 TRP B C 1
ATOM 2310 O O . TRP B 1 52 ? -15.167 -10.342 1.204 1 98.27 52 TRP B O 1
ATOM 2320 N N . LEU B 1 53 ? -13.904 -11.035 -0.51 1 98.62 53 LEU B N 1
ATOM 2321 C CA . LEU B 1 53 ? -13.491 -9.691 -0.901 1 98.62 53 LEU B CA 1
ATOM 2322 C C . LEU B 1 53 ? -14.696 -8.847 -1.303 1 98.62 53 LEU B C 1
ATOM 2324 O O . LEU B 1 53 ? -14.798 -7.681 -0.918 1 98.62 53 LEU B O 1
ATOM 2328 N N . THR B 1 54 ? -15.546 -9.422 -2.02 1 96.12 54 THR B N 1
ATOM 2329 C CA . THR B 1 54 ? -16.691 -8.685 -2.545 1 96.12 54 THR B CA 1
ATOM 2330 C C . THR B 1 54 ? -17.8 -8.592 -1.501 1 96.12 54 THR B C 1
ATOM 2332 O O . THR B 1 54 ? -18.579 -7.637 -1.499 1 96.12 54 THR B O 1
ATOM 2335 N N . GLY B 1 55 ? -17.817 -9.509 -0.596 1 94.29 55 GLY B N 1
ATOM 2336 C CA . GLY B 1 55 ? -18.9 -9.552 0.373 1 94.29 55 GLY B CA 1
ATOM 2337 C C . GLY B 1 55 ? -18.555 -8.867 1.683 1 94.29 55 GLY B C 1
ATOM 2338 O O . GLY B 1 55 ? -19.447 -8.493 2.447 1 94.29 55 GLY B O 1
ATOM 2339 N N . GLU B 1 56 ? -17.299 -8.717 1.947 1 95.22 56 GLU B N 1
ATOM 2340 C CA . GLU B 1 56 ? -16.899 -8.191 3.249 1 95.22 56 GLU B CA 1
ATOM 2341 C C . GLU B 1 56 ? -15.938 -7.015 3.098 1 95.22 56 GLU B C 1
ATOM 2343 O O . GLU B 1 56 ? -16.222 -5.911 3.566 1 95.22 56 GLU B O 1
ATOM 2348 N N . LEU B 1 57 ? -14.88 -7.165 2.385 1 97.45 57 LEU B N 1
ATOM 2349 C CA . LEU B 1 57 ? -13.809 -6.174 2.384 1 97.45 57 LEU B CA 1
ATOM 2350 C C . LEU B 1 57 ? -14.248 -4.899 1.673 1 97.45 57 LEU B C 1
ATOM 2352 O O . LEU B 1 57 ? -14.102 -3.8 2.214 1 97.45 57 LEU B O 1
ATOM 2356 N N . LEU B 1 58 ? -14.713 -5.077 0.482 1 95.42 58 LEU B N 1
ATOM 2357 C CA . LEU B 1 58 ? -15.058 -3.9 -0.308 1 95.42 58 LEU B CA 1
ATOM 2358 C C . LEU B 1 58 ? -16.193 -3.119 0.346 1 95.42 58 LEU B C 1
ATOM 2360 O O . LEU B 1 58 ? -16.125 -1.893 0.458 1 95.42 58 LEU B O 1
ATOM 2364 N N . PRO B 1 59 ? -17.244 -3.783 0.872 1 91.93 59 PRO B N 1
ATOM 2365 C CA . PRO B 1 59 ? -18.266 -3.038 1.612 1 91.93 59 PRO B CA 1
ATOM 2366 C C . PRO B 1 59 ? -17.704 -2.328 2.841 1 91.93 59 PRO B C 1
ATOM 2368 O O . PRO B 1 59 ? -18.122 -1.212 3.158 1 91.93 59 PRO B O 1
ATOM 2371 N N . HIS B 1 60 ? -16.777 -2.933 3.537 1 95.65 60 HIS B N 1
ATOM 2372 C CA . HIS B 1 60 ? -16.111 -2.319 4.68 1 95.65 60 HIS B CA 1
ATOM 2373 C C . HIS B 1 60 ? -15.384 -1.041 4.274 1 95.65 60 HIS B C 1
ATOM 2375 O O . HIS B 1 60 ? -15.503 -0.014 4.946 1 95.65 60 HIS B O 1
ATOM 2381 N N . ALA B 1 61 ? -14.663 -1.151 3.218 1 95.32 61 ALA B N 1
ATOM 2382 C CA . ALA B 1 61 ? -13.932 0.007 2.711 1 95.32 61 ALA B CA 1
ATOM 2383 C C . ALA B 1 61 ? -14.886 1.139 2.342 1 95.32 61 ALA B C 1
ATOM 2385 O O . ALA B 1 61 ? -14.625 2.305 2.651 1 95.32 61 ALA B O 1
ATOM 2386 N N . ASN B 1 62 ? -15.94 0.775 1.741 1 92.26 62 ASN B N 1
ATOM 2387 C CA . ASN B 1 62 ? -16.934 1.773 1.36 1 92.26 62 ASN B CA 1
ATOM 2388 C C . ASN B 1 62 ? -17.544 2.452 2.583 1 92.26 62 ASN B C 1
ATOM 2390 O O . ASN B 1 62 ? -17.791 3.659 2.57 1 92.26 62 ASN B O 1
ATOM 2394 N N . ALA B 1 63 ? -17.802 1.72 3.571 1 92.15 63 ALA B N 1
ATOM 2395 C CA . ALA B 1 63 ? -18.357 2.27 4.805 1 92.15 63 ALA B CA 1
ATOM 2396 C C . ALA B 1 63 ? -17.393 3.265 5.444 1 92.15 63 ALA B C 1
ATOM 2398 O O . ALA B 1 63 ? -17.813 4.307 5.952 1 92.15 63 ALA B O 1
ATOM 2399 N N . GLU B 1 64 ? -16.147 2.944 5.406 1 96.73 64 GLU B N 1
ATOM 2400 C CA . GLU B 1 64 ? -15.137 3.857 5.933 1 96.73 64 GLU B CA 1
ATOM 2401 C C . GLU B 1 64 ? -15.096 5.156 5.134 1 96.73 64 GLU B C 1
ATOM 2403 O O . GLU B 1 64 ? -14.948 6.238 5.706 1 96.73 64 GLU B O 1
ATOM 2408 N N . GLU B 1 65 ? -15.203 5.034 3.842 1 93.29 65 GLU B N 1
ATOM 2409 C CA . GLU B 1 65 ? -15.182 6.209 2.975 1 93.29 65 GLU B CA 1
ATOM 2410 C C . GLU B 1 65 ? -16.383 7.113 3.242 1 93.29 65 GLU B C 1
ATOM 2412 O O . GLU B 1 65 ? -16.29 8.334 3.103 1 93.29 65 GLU B O 1
ATOM 2417 N N . ALA B 1 66 ? -17.438 6.542 3.653 1 90.77 66 ALA B N 1
ATOM 2418 C CA . ALA B 1 66 ? -18.673 7.295 3.854 1 90.77 66 ALA B CA 1
ATOM 2419 C C . ALA B 1 66 ? -18.704 7.941 5.237 1 90.77 66 ALA B C 1
ATOM 2421 O O . ALA B 1 66 ? -19.271 9.022 5.412 1 90.77 66 ALA B O 1
ATOM 2422 N N . ALA B 1 67 ? -18.056 7.339 6.196 1 91.27 67 ALA B N 1
ATOM 2423 C CA . ALA B 1 67 ? -18.229 7.773 7.58 1 91.27 67 ALA B CA 1
ATOM 2424 C C . ALA B 1 67 ? -16.92 8.306 8.156 1 91.27 67 ALA B C 1
ATOM 2426 O O . ALA B 1 67 ? -16.79 9.505 8.413 1 91.27 67 ALA B O 1
ATOM 2427 N N . LEU B 1 68 ? -15.93 7.48 8.194 1 94.55 68 LEU B N 1
ATOM 2428 C CA . LEU B 1 68 ? -14.706 7.766 8.935 1 94.55 68 LEU B CA 1
ATOM 2429 C C . LEU B 1 68 ? -13.839 8.772 8.185 1 94.55 68 LEU B C 1
ATOM 2431 O O . LEU B 1 68 ? -13.312 9.712 8.784 1 94.55 68 LEU B O 1
ATOM 2435 N N . TYR B 1 69 ? -13.726 8.639 6.907 1 96.2 69 TYR B N 1
ATOM 2436 C CA . TYR B 1 69 ? -12.724 9.387 6.157 1 96.2 69 TYR B CA 1
ATOM 2437 C C . TYR B 1 69 ? -13.119 10.854 6.033 1 96.2 69 TYR B C 1
ATOM 2439 O O . TYR B 1 69 ? -12.285 11.745 6.212 1 96.2 69 TYR B O 1
ATOM 2447 N N . PRO B 1 70 ? -14.407 11.133 5.762 1 94.89 70 PRO B N 1
ATOM 2448 C CA . PRO B 1 70 ? -14.765 12.553 5.728 1 94.89 70 PRO B CA 1
ATOM 2449 C C . PRO B 1 70 ? -14.523 13.255 7.063 1 94.89 70 PRO B C 1
ATOM 2451 O O . PRO B 1 70 ? -14.027 14.384 7.09 1 94.89 70 PRO B O 1
ATOM 2454 N N . ALA B 1 71 ? -14.804 12.609 8.177 1 94.95 71 ALA B N 1
ATOM 2455 C CA . ALA B 1 71 ? -14.582 13.179 9.503 1 94.95 71 ALA B CA 1
ATOM 2456 C C . ALA B 1 71 ? -13.093 13.383 9.769 1 94.95 71 ALA B C 1
ATOM 2458 O O . ALA B 1 71 ? -12.689 14.413 10.316 1 94.95 71 ALA B O 1
ATOM 2459 N N . ALA B 1 72 ? -12.311 12.447 9.345 1 97.16 72 ALA B N 1
ATOM 2460 C CA . ALA B 1 72 ? -10.87 12.531 9.572 1 97.16 72 ALA B CA 1
ATOM 2461 C C . ALA B 1 72 ? -10.236 13.594 8.68 1 97.16 72 ALA B C 1
ATOM 2463 O O . ALA B 1 72 ? -9.347 14.329 9.116 1 97.16 72 ALA B O 1
ATOM 2464 N N . SER B 1 73 ? -10.721 13.645 7.445 1 96.61 73 SER B N 1
ATOM 2465 C CA . SER B 1 73 ? -10.142 14.559 6.466 1 96.61 73 SER B CA 1
ATOM 2466 C C . SER B 1 73 ? -10.292 16.011 6.909 1 96.61 73 SER B C 1
ATOM 2468 O O . SER B 1 73 ? -9.452 16.854 6.586 1 96.61 73 SER B O 1
ATOM 2470 N N . GLY B 1 74 ? -11.313 16.256 7.66 1 94.09 74 GLY B N 1
ATOM 2471 C CA . GLY B 1 74 ? -11.583 17.609 8.119 1 94.09 74 GLY B CA 1
ATOM 2472 C C . GLY B 1 74 ? -10.726 18.02 9.301 1 94.09 74 GLY B C 1
ATOM 2473 O O . GLY B 1 74 ? -10.698 19.194 9.676 1 94.09 74 GLY B O 1
ATOM 2474 N N . GLN B 1 75 ? -10.015 17.097 9.884 1 95.88 75 GLN B N 1
ATOM 2475 C CA . GLN B 1 75 ? -9.175 17.398 11.038 1 95.88 75 GLN B CA 1
ATOM 2476 C C . GLN B 1 75 ? -7.829 17.972 10.604 1 95.88 75 GLN B C 1
ATOM 2478 O O . GLN B 1 75 ? -7.309 17.615 9.545 1 95.88 75 GLN B O 1
ATOM 2483 N N . PRO B 1 76 ? -7.315 18.87 11.45 1 94.08 76 PRO B N 1
ATOM 2484 C CA . PRO B 1 76 ? -6.024 19.468 11.1 1 94.08 76 PRO B CA 1
ATOM 2485 C C . PRO B 1 76 ? -4.94 18.424 10.847 1 94.08 76 PRO B C 1
ATOM 2487 O O . PRO B 1 76 ? -4.728 17.535 11.675 1 94.08 76 PRO B O 1
ATOM 2490 N N . GLY B 1 77 ? -4.401 18.443 9.633 1 95.75 77 GLY B N 1
ATOM 2491 C CA . GLY B 1 77 ? -3.223 17.641 9.341 1 95.75 77 GLY B CA 1
ATOM 2492 C C . GLY B 1 77 ? -3.558 16.265 8.798 1 95.75 77 GLY B C 1
ATOM 2493 O O . GLY B 1 77 ? -2.661 15.487 8.467 1 95.75 77 GLY B O 1
ATOM 2494 N N . ALA B 1 78 ? -4.797 15.965 8.568 1 97.89 78 ALA B N 1
ATOM 2495 C CA . ALA B 1 78 ? -5.142 14.587 8.23 1 97.89 78 ALA B CA 1
ATOM 2496 C C . ALA B 1 78 ? -5.598 14.476 6.778 1 97.89 78 ALA B C 1
ATOM 2498 O O . ALA B 1 78 ? -5.771 13.372 6.257 1 97.89 78 ALA B O 1
ATOM 2499 N N . GLY B 1 79 ? -5.759 15.589 6.109 1 97.67 79 GLY B N 1
ATOM 2500 C CA . GLY B 1 79 ? -6.31 15.607 4.763 1 97.67 79 GLY B CA 1
ATOM 2501 C C . GLY B 1 79 ? -5.494 14.796 3.774 1 97.67 79 GLY B C 1
ATOM 2502 O O . GLY B 1 79 ? -6.043 13.979 3.032 1 97.67 79 GLY B O 1
ATOM 2503 N N . LEU B 1 80 ? -4.2 15.009 3.745 1 98.37 80 LEU B N 1
ATOM 2504 C CA . LEU B 1 80 ? -3.341 14.33 2.781 1 98.37 80 LEU B CA 1
ATOM 2505 C C . LEU B 1 80 ? -3.256 12.838 3.085 1 98.37 80 LEU B C 1
ATOM 2507 O O . LEU B 1 80 ? -3.165 12.018 2.17 1 98.37 80 LEU B O 1
ATOM 2511 N N . LEU B 1 81 ? -3.238 12.513 4.397 1 98.71 81 LEU B N 1
ATOM 2512 C CA . LEU B 1 81 ? -3.281 11.103 4.769 1 98.71 81 LEU B CA 1
ATOM 2513 C C . LEU B 1 81 ? -4.518 10.425 4.19 1 98.71 81 LEU B C 1
ATOM 2515 O O . LEU B 1 81 ? -4.42 9.354 3.587 1 98.71 81 LEU B O 1
ATOM 2519 N N . ILE B 1 82 ? -5.662 11.071 4.31 1 98.73 82 ILE B N 1
ATOM 2520 C CA . ILE B 1 82 ? -6.916 10.473 3.867 1 98.73 82 ILE B CA 1
ATOM 2521 C C . ILE B 1 82 ? -6.925 10.363 2.344 1 98.73 82 ILE B C 1
ATOM 2523 O O . ILE B 1 82 ? -7.411 9.374 1.789 1 98.73 82 ILE B O 1
ATOM 2527 N N . THR B 1 83 ? -6.383 11.34 1.679 1 98.31 83 THR B N 1
ATOM 2528 C CA . THR B 1 83 ? -6.257 11.243 0.229 1 98.31 83 THR B CA 1
ATOM 2529 C C . THR B 1 83 ? -5.433 10.019 -0.162 1 98.31 83 THR B C 1
ATOM 2531 O O . THR B 1 83 ? -5.794 9.291 -1.088 1 98.31 83 THR B O 1
ATOM 2534 N N . GLY B 1 84 ? -4.37 9.778 0.573 1 98.74 84 GLY B N 1
ATOM 2535 C CA . GLY B 1 84 ? -3.565 8.59 0.337 1 98.74 84 GLY B CA 1
ATOM 2536 C C . GLY B 1 84 ? -4.307 7.299 0.628 1 98.74 84 GLY B C 1
ATOM 2537 O O . GLY B 1 84 ? -4.154 6.313 -0.096 1 98.74 84 GLY B O 1
ATOM 2538 N N . MET B 1 85 ? -5.122 7.332 1.659 1 98.73 85 MET B N 1
ATOM 2539 C CA . MET B 1 85 ? -5.904 6.155 2.025 1 98.73 85 MET B CA 1
ATOM 2540 C C . MET B 1 85 ? -6.927 5.824 0.944 1 98.73 85 MET B C 1
ATOM 2542 O O . MET B 1 85 ? -7.164 4.652 0.645 1 98.73 85 MET B O 1
ATOM 2546 N N . LEU B 1 86 ? -7.488 6.831 0.37 1 97.99 86 LEU B N 1
ATOM 2547 C CA . LEU B 1 86 ? -8.45 6.622 -0.707 1 97.99 86 LEU B CA 1
ATOM 2548 C C . LEU B 1 86 ? -7.774 6.006 -1.927 1 97.99 86 LEU B C 1
ATOM 2550 O O . LEU B 1 86 ? -8.35 5.141 -2.591 1 97.99 86 LEU B O 1
ATOM 2554 N N . ALA B 1 87 ? -6.576 6.421 -2.212 1 97.39 87 ALA B N 1
ATOM 2555 C CA . ALA B 1 87 ? -5.812 5.831 -3.308 1 97.39 87 ALA B CA 1
ATOM 2556 C C . ALA B 1 87 ? -5.558 4.346 -3.063 1 97.39 87 ALA B C 1
ATOM 2558 O O . ALA B 1 87 ? -5.57 3.545 -4 1 97.39 87 ALA B O 1
ATOM 2559 N N . GLU B 1 88 ? -5.355 4 -1.85 1 98.82 88 GLU B N 1
ATOM 2560 C CA . GLU B 1 88 ? -5.141 2.597 -1.51 1 98.82 88 GLU B CA 1
ATOM 2561 C C . GLU B 1 88 ? -6.404 1.773 -1.742 1 98.82 88 GLU B C 1
ATOM 2563 O O . GLU B 1 88 ? -6.333 0.636 -2.213 1 98.82 88 GLU B O 1
ATOM 2568 N N . HIS B 1 89 ? -7.59 2.339 -1.428 1 98.57 89 HIS B N 1
ATOM 2569 C CA . HIS B 1 89 ? -8.84 1.643 -1.712 1 98.57 89 HIS B CA 1
ATOM 2570 C C . HIS B 1 89 ? -9.002 1.392 -3.208 1 98.57 89 HIS B C 1
ATOM 2572 O O . HIS B 1 89 ? -9.443 0.315 -3.616 1 98.57 89 HIS B O 1
ATOM 2578 N N . ARG B 1 90 ? -8.636 2.347 -3.992 1 97.02 90 ARG B N 1
ATOM 2579 C CA . ARG B 1 90 ? -8.713 2.169 -5.438 1 97.02 90 ARG B CA 1
ATOM 2580 C C . ARG B 1 90 ? -7.779 1.056 -5.902 1 97.02 90 ARG B C 1
ATOM 2582 O O . ARG B 1 90 ? -8.156 0.228 -6.734 1 97.02 90 ARG B O 1
ATOM 2589 N N . ALA B 1 91 ? -6.636 1.05 -5.384 1 98.43 91 ALA B N 1
ATOM 2590 C CA . ALA B 1 91 ? -5.672 0.012 -5.741 1 98.43 91 ALA B CA 1
ATOM 2591 C C . ALA B 1 91 ? -6.174 -1.368 -5.327 1 98.43 91 ALA B C 1
ATOM 2593 O O . ALA B 1 91 ? -5.996 -2.346 -6.058 1 98.43 91 ALA B O 1
ATOM 2594 N N . ILE B 1 92 ? -6.782 -1.444 -4.166 1 98.71 92 ILE B N 1
ATOM 2595 C CA . ILE B 1 92 ? -7.365 -2.698 -3.702 1 98.71 92 ILE B CA 1
ATOM 2596 C C . ILE B 1 92 ? -8.444 -3.157 -4.68 1 98.71 92 ILE B C 1
ATOM 2598 O O . ILE B 1 92 ? -8.495 -4.332 -5.051 1 98.71 92 ILE B O 1
ATOM 2602 N N . GLY B 1 93 ? -9.264 -2.248 -5.113 1 97.77 93 GLY B N 1
ATOM 2603 C CA . GLY B 1 93 ? -10.272 -2.586 -6.105 1 97.77 93 GLY B CA 1
ATOM 2604 C C . GLY B 1 93 ? -9.684 -3.139 -7.389 1 97.77 93 GLY B C 1
ATOM 2605 O O . GLY B 1 93 ? -10.2 -4.11 -7.946 1 97.77 93 GLY B O 1
ATOM 2606 N N . THR B 1 94 ? -8.607 -2.538 -7.841 1 97.84 94 THR B N 1
ATOM 2607 C CA . THR B 1 94 ? -7.937 -2.983 -9.057 1 97.84 94 THR B CA 1
ATOM 2608 C C . THR B 1 94 ? -7.399 -4.401 -8.89 1 97.84 94 THR B C 1
ATOM 2610 O O . THR B 1 94 ? -7.499 -5.221 -9.805 1 97.84 94 THR B O 1
ATOM 2613 N N . LEU B 1 95 ? -6.882 -4.716 -7.708 1 98.69 95 LEU B N 1
ATOM 2614 C CA . LEU B 1 95 ? -6.336 -6.046 -7.459 1 98.69 95 LEU B CA 1
ATOM 2615 C C . LEU B 1 95 ? -7.45 -7.083 -7.372 1 98.69 95 LEU B C 1
ATOM 2617 O O . LEU B 1 95 ? -7.269 -8.232 -7.783 1 98.69 95 LEU B O 1
ATOM 2621 N N . VAL B 1 96 ? -8.595 -6.711 -6.822 1 98.4 96 VAL B N 1
ATOM 2622 C CA . VAL B 1 96 ? -9.74 -7.616 -6.795 1 98.4 96 VAL B CA 1
ATOM 2623 C C . VAL B 1 96 ? -10.161 -7.959 -8.223 1 98.4 96 VAL B C 1
ATOM 2625 O O . VAL B 1 96 ? -10.43 -9.121 -8.535 1 98.4 96 VAL B O 1
ATOM 2628 N N . THR B 1 97 ? -10.186 -6.967 -9.09 1 97.2 97 THR B N 1
ATOM 2629 C CA . THR B 1 97 ? -10.519 -7.191 -10.492 1 97.2 97 THR B CA 1
ATOM 2630 C C . THR B 1 97 ? -9.499 -8.117 -11.149 1 97.2 97 THR B C 1
ATOM 2632 O O . THR B 1 97 ? -9.87 -9.058 -11.854 1 97.2 97 THR B O 1
ATOM 2635 N N . GLU B 1 98 ? -8.248 -7.86 -10.936 1 96.1 98 GLU B N 1
ATOM 2636 C CA . GLU B 1 98 ? -7.185 -8.705 -11.472 1 96.1 98 GLU B CA 1
ATOM 2637 C C . GLU B 1 98 ? -7.363 -10.157 -11.039 1 96.1 98 GLU B C 1
ATOM 2639 O O . GLU B 1 98 ? -7.257 -11.073 -11.857 1 96.1 98 GLU B O 1
ATOM 2644 N N . LEU B 1 99 ? -7.643 -10.365 -9.754 1 98.4 99 LEU B N 1
ATOM 2645 C CA . LEU B 1 99 ? -7.824 -11.698 -9.189 1 98.4 99 LEU B CA 1
ATOM 2646 C C . LEU B 1 99 ? -9.03 -12.393 -9.812 1 98.4 99 LEU B C 1
ATOM 2648 O O . LEU B 1 99 ? -8.977 -13.589 -10.108 1 98.4 99 LEU B O 1
ATOM 2652 N N . THR B 1 100 ? -10.043 -11.678 -10.039 1 95.62 100 THR B N 1
ATOM 2653 C CA . THR B 1 100 ? -11.293 -12.218 -10.563 1 95.62 100 THR B CA 1
ATOM 2654 C C . THR B 1 100 ? -11.133 -12.63 -12.024 1 95.62 100 THR B C 1
ATOM 2656 O O . THR B 1 100 ? -11.722 -13.62 -12.463 1 95.62 100 THR B O 1
ATOM 2659 N N . GLU B 1 101 ? -10.234 -11.969 -12.763 1 91.57 101 GLU B N 1
ATOM 2660 C CA . GLU B 1 101 ? -10.214 -12.117 -14.215 1 91.57 101 GLU B CA 1
ATOM 2661 C C . GLU B 1 101 ? -9.083 -13.039 -14.661 1 91.57 101 GLU B C 1
ATOM 2663 O O . GLU B 1 101 ? -9.08 -13.524 -15.795 1 91.57 101 GLU B O 1
ATOM 2668 N N . THR B 1 102 ? -8.169 -13.266 -13.753 1 93.77 102 THR B N 1
ATOM 2669 C CA . THR B 1 102 ? -6.993 -14.009 -14.192 1 93.77 102 THR B CA 1
ATOM 2670 C C . THR B 1 102 ? -7.339 -15.476 -14.432 1 93.77 102 THR B C 1
ATOM 2672 O O . THR B 1 102 ? -8.183 -16.043 -13.735 1 93.77 102 THR B O 1
ATOM 2675 N N . ALA B 1 103 ? -6.747 -16.058 -15.44 1 91.11 103 ALA B N 1
ATOM 2676 C CA . ALA B 1 103 ? -6.906 -17.474 -15.762 1 91.11 103 ALA B CA 1
ATOM 2677 C C . ALA B 1 103 ? -5.662 -18.268 -15.374 1 91.11 103 ALA B C 1
ATOM 2679 O O . ALA B 1 103 ? -5.577 -19.469 -15.638 1 91.11 103 ALA B O 1
ATOM 2680 N N . SER B 1 104 ? -4.674 -17.695 -14.756 1 95.2 104 SER B N 1
ATOM 2681 C CA . SER B 1 104 ? -3.405 -18.302 -14.369 1 95.2 104 SER B CA 1
ATOM 2682 C C . SER B 1 104 ? -3.348 -18.552 -12.865 1 95.2 104 SER B C 1
ATOM 2684 O O . SER B 1 104 ? -3.497 -17.622 -12.07 1 95.2 104 SER B O 1
ATOM 2686 N N . PRO B 1 105 ? -3.085 -19.785 -12.493 1 95.55 105 PRO B N 1
ATOM 2687 C CA . PRO B 1 105 ? -2.945 -20.079 -11.065 1 95.55 105 PRO B CA 1
ATOM 2688 C C . PRO B 1 105 ? -1.845 -19.254 -10.399 1 95.55 105 PRO B C 1
ATOM 2690 O O . PRO B 1 105 ? -2.032 -18.754 -9.286 1 95.55 105 PRO B O 1
ATOM 2693 N N . VAL B 1 106 ? -0.731 -19.07 -11.08 1 97.11 106 VAL B N 1
ATOM 2694 C CA . VAL B 1 106 ? 0.384 -18.313 -10.521 1 97.11 106 VAL B CA 1
ATOM 2695 C C . VAL B 1 106 ? -0.005 -16.843 -10.386 1 97.11 106 VAL B C 1
ATOM 2697 O O . VAL B 1 106 ? 0.263 -16.215 -9.359 1 97.11 106 VAL B O 1
ATOM 2700 N N . GLN B 1 107 ? -0.716 -16.344 -11.397 1 97.7 107 GLN B N 1
ATOM 2701 C CA . GLN B 1 107 ? -1.138 -14.948 -11.353 1 97.7 107 GLN B CA 1
ATOM 2702 C C . GLN B 1 107 ? -2.22 -14.733 -10.299 1 97.7 107 GLN B C 1
ATOM 2704 O O . GLN B 1 107 ? -2.29 -13.668 -9.682 1 97.7 107 GLN B O 1
ATOM 2709 N N . ALA B 1 108 ? -3.034 -15.747 -10.117 1 98.53 108 ALA B N 1
ATOM 2710 C CA . ALA B 1 108 ? -4.039 -15.652 -9.062 1 98.53 108 ALA B CA 1
ATOM 2711 C C . ALA B 1 108 ? -3.383 -15.563 -7.686 1 98.53 108 ALA B C 1
ATOM 2713 O O . ALA B 1 108 ? -3.747 -14.71 -6.873 1 98.53 108 ALA B O 1
ATOM 2714 N N . ALA B 1 109 ? -2.408 -16.408 -7.422 1 98.68 109 ALA B N 1
ATOM 2715 C CA . ALA B 1 109 ? -1.66 -16.378 -6.168 1 98.68 109 ALA B CA 1
ATOM 2716 C C . ALA B 1 109 ? -0.943 -15.043 -5.99 1 98.68 109 ALA B C 1
ATOM 2718 O O . ALA B 1 109 ? -0.931 -14.48 -4.892 1 98.68 109 ALA B O 1
ATOM 2719 N N . ALA B 1 110 ? -0.444 -14.535 -7.094 1 98.81 110 ALA B N 1
ATOM 2720 C CA . ALA B 1 110 ? 0.29 -13.272 -7.072 1 98.81 110 ALA B CA 1
ATOM 2721 C C . ALA B 1 110 ? -0.635 -12.106 -6.737 1 98.81 110 ALA B C 1
ATOM 2723 O O . ALA B 1 110 ? -0.303 -11.262 -5.901 1 98.81 110 ALA B O 1
ATOM 2724 N N . ALA B 1 111 ? -1.756 -12.065 -7.372 1 98.83 111 ALA B N 1
ATOM 2725 C CA . ALA B 1 111 ? -2.723 -11.003 -7.105 1 98.83 111 ALA B CA 1
ATOM 2726 C C . ALA B 1 111 ? -3.229 -11.07 -5.667 1 98.83 111 ALA B C 1
ATOM 2728 O O . ALA B 1 111 ? -3.413 -10.037 -5.019 1 98.83 111 ALA B O 1
ATOM 2729 N N . ALA B 1 112 ? -3.455 -12.256 -5.158 1 98.93 112 ALA B N 1
ATOM 2730 C CA . ALA B 1 112 ? -3.928 -12.445 -3.789 1 98.93 112 ALA B CA 1
ATOM 2731 C C . ALA B 1 112 ? -2.908 -11.926 -2.779 1 98.93 112 ALA B C 1
ATOM 2733 O O . ALA B 1 112 ? -3.267 -11.233 -1.825 1 98.93 112 ALA B O 1
ATOM 2734 N N . ARG B 1 113 ? -1.666 -12.228 -2.954 1 98.92 113 ARG B N 1
ATOM 2735 C CA . ARG B 1 113 ? -0.62 -11.766 -2.047 1 98.92 113 ARG B CA 1
ATOM 2736 C C . ARG B 1 113 ? -0.458 -10.252 -2.124 1 98.92 113 ARG B C 1
ATOM 2738 O O . ARG B 1 113 ? -0.172 -9.6 -1.117 1 98.92 113 ARG B O 1
ATOM 2745 N N . ALA B 1 114 ? -0.571 -9.74 -3.344 1 98.94 114 ALA B N 1
ATOM 2746 C CA . ALA B 1 114 ? -0.524 -8.289 -3.509 1 98.94 114 ALA B CA 1
ATOM 2747 C C . ALA B 1 114 ? -1.635 -7.61 -2.713 1 98.94 114 ALA B C 1
ATOM 2749 O O . ALA B 1 114 ? -1.399 -6.604 -2.04 1 98.94 114 ALA B O 1
ATOM 2750 N N . LEU B 1 115 ? -2.808 -8.172 -2.81 1 98.9 115 LEU B N 1
ATOM 2751 C CA . LEU B 1 115 ? -3.945 -7.656 -2.056 1 98.9 115 LEU B CA 1
ATOM 2752 C C . LEU B 1 115 ? -3.672 -7.71 -0.556 1 98.9 115 LEU B C 1
ATOM 2754 O O . LEU B 1 115 ? -3.93 -6.741 0.161 1 98.9 115 LEU B O 1
ATOM 2758 N N . GLN B 1 116 ? -3.172 -8.788 -0.095 1 98.91 116 GLN B N 1
ATOM 2759 C CA . GLN B 1 116 ? -2.878 -8.976 1.322 1 98.91 116 GLN B CA 1
ATOM 2760 C C . GLN B 1 116 ? -1.859 -7.952 1.813 1 98.91 116 GLN B C 1
ATOM 2762 O O . GLN B 1 116 ? -2.035 -7.355 2.878 1 98.91 116 GLN B O 1
ATOM 2767 N N . ALA B 1 117 ? -0.823 -7.746 1.072 1 98.87 117 ALA B N 1
ATOM 2768 C CA . ALA B 1 117 ? 0.23 -6.816 1.472 1 98.87 117 ALA B CA 1
ATOM 2769 C C . ALA B 1 117 ? -0.298 -5.386 1.54 1 98.87 117 ALA B C 1
ATOM 2771 O O . ALA B 1 117 ? -0.025 -4.662 2.5 1 98.87 117 ALA B O 1
ATOM 2772 N N . LEU B 1 118 ? -0.993 -5.024 0.497 1 98.8 118 LEU B N 1
ATOM 2773 C CA . LEU B 1 118 ? -1.553 -3.677 0.459 1 98.8 118 LEU B CA 1
ATOM 2774 C C . LEU B 1 118 ? -2.545 -3.469 1.598 1 98.8 118 LEU B C 1
ATOM 2776 O O . LEU B 1 118 ? -2.536 -2.423 2.251 1 98.8 118 LEU B O 1
ATOM 2780 N N . PHE B 1 119 ? -3.373 -4.497 1.838 1 98.85 119 PHE B N 1
ATOM 2781 C CA . PHE B 1 119 ? -4.387 -4.385 2.881 1 98.85 119 PHE B CA 1
ATOM 2782 C C . PHE B 1 119 ? -3.739 -4.301 4.258 1 98.85 119 PHE B C 1
ATOM 2784 O O . PHE B 1 119 ? -4.213 -3.568 5.129 1 98.85 119 PHE B O 1
ATOM 2791 N N . GLU B 1 120 ? -2.691 -5.021 4.518 1 97.76 120 GLU B N 1
ATOM 2792 C CA . GLU B 1 120 ? -1.991 -5.001 5.799 1 97.76 120 GLU B CA 1
ATOM 2793 C C . GLU B 1 120 ? -1.435 -3.613 6.103 1 97.76 120 GLU B C 1
ATOM 2795 O O . GLU B 1 120 ? -1.593 -3.105 7.215 1 97.76 120 GLU B O 1
ATOM 2800 N N . VAL B 1 121 ? -0.839 -3.039 5.098 1 98.54 121 VAL B N 1
ATOM 2801 C CA . VAL B 1 121 ? -0.282 -1.702 5.281 1 98.54 121 VAL B CA 1
ATOM 2802 C C . VAL B 1 121 ? -1.413 -0.694 5.477 1 98.54 121 VAL B C 1
ATOM 2804 O O . VAL B 1 121 ? -1.306 0.214 6.304 1 98.54 121 VAL B O 1
ATOM 2807 N N . HIS B 1 122 ? -2.466 -0.834 4.746 1 98.8 122 HIS B N 1
ATOM 2808 C CA . HIS B 1 122 ? -3.644 0.02 4.847 1 98.8 122 HIS B CA 1
ATOM 2809 C C . HIS B 1 122 ? -4.235 -0.021 6.252 1 98.8 122 HIS B C 1
ATOM 2811 O O . HIS B 1 122 ? -4.502 1.025 6.848 1 98.8 122 HIS B O 1
ATOM 2817 N N . LEU B 1 123 ? -4.414 -1.236 6.787 1 98.51 123 LEU B N 1
ATOM 2818 C CA . LEU B 1 123 ? -4.991 -1.384 8.119 1 98.51 123 LEU B CA 1
ATOM 2819 C C . LEU B 1 123 ? -4.094 -0.747 9.174 1 98.51 123 LEU B C 1
ATOM 2821 O O . LEU B 1 123 ? -4.585 -0.119 10.115 1 98.51 123 LEU B O 1
ATOM 2825 N N . ALA B 1 124 ? -2.811 -0.982 9.037 1 97.32 124 ALA B N 1
ATOM 2826 C CA . ALA B 1 124 ? -1.888 -0.403 10.009 1 97.32 124 ALA B CA 1
ATOM 2827 C C . ALA B 1 124 ? -2.007 1.119 10.039 1 97.32 124 ALA B C 1
ATOM 2829 O O . ALA B 1 124 ? -2.046 1.723 11.113 1 97.32 124 ALA B O 1
ATOM 2830 N N . LYS B 1 125 ? -2.091 1.733 8.904 1 98.63 125 LYS B N 1
ATOM 2831 C CA . LYS B 1 125 ? -2.222 3.185 8.83 1 98.63 125 LYS B CA 1
ATOM 2832 C C . LYS B 1 125 ? -3.563 3.646 9.393 1 98.63 125 LYS B C 1
ATOM 2834 O O . LYS B 1 125 ? -3.639 4.676 10.066 1 98.63 125 LYS B O 1
ATOM 2839 N N . GLU B 1 126 ? -4.577 2.924 9.053 1 98.58 126 GLU B N 1
ATOM 2840 C CA . GLU B 1 126 ? -5.883 3.297 9.588 1 98.58 126 GLU B CA 1
ATOM 2841 C C . GLU B 1 126 ? -5.898 3.22 11.112 1 98.58 126 GLU B C 1
ATOM 2843 O O . GLU B 1 126 ? -6.368 4.143 11.781 1 98.58 126 GLU B O 1
ATOM 2848 N N . ASN B 1 127 ? -5.37 2.162 11.642 1 97.25 127 ASN B N 1
ATOM 2849 C CA . ASN B 1 127 ? -5.374 1.919 13.081 1 97.25 127 ASN B CA 1
ATOM 2850 C C . ASN B 1 127 ? -4.45 2.885 13.815 1 97.25 127 ASN B C 1
ATOM 2852 O O . ASN B 1 127 ? -4.795 3.391 14.885 1 97.25 127 ASN B O 1
ATOM 2856 N N . ASP B 1 128 ? -3.326 3.171 13.221 1 96.59 128 ASP B N 1
ATOM 2857 C CA . ASP B 1 128 ? -2.272 3.864 13.955 1 96.59 128 ASP B CA 1
ATOM 2858 C C . ASP B 1 128 ? -2.3 5.364 13.672 1 96.59 128 ASP B C 1
ATOM 2860 O O . ASP B 1 128 ? -1.694 6.15 14.403 1 96.59 128 ASP B O 1
ATOM 2864 N N . LEU B 1 129 ? -2.986 5.752 12.631 1 97.88 129 LEU B N 1
ATOM 2865 C CA . LEU B 1 129 ? -2.94 7.165 12.272 1 97.88 129 LEU B CA 1
ATOM 2866 C C . LEU B 1 129 ? -4.347 7.747 12.177 1 97.88 129 LEU B C 1
ATOM 2868 O O . LEU B 1 129 ? -4.649 8.758 12.815 1 97.88 129 LEU B O 1
ATOM 2872 N N . VAL B 1 130 ? -5.265 7.119 11.491 1 98.11 130 VAL B N 1
ATOM 2873 C CA . VAL B 1 130 ? -6.588 7.678 11.233 1 98.11 130 VAL B CA 1
ATOM 2874 C C . VAL B 1 130 ? -7.439 7.597 12.498 1 98.11 130 VAL B C 1
ATOM 2876 O O . VAL B 1 130 ? -8.033 8.593 12.919 1 98.11 130 VAL B O 1
ATOM 2879 N N . VAL B 1 131 ? -7.497 6.423 13.095 1 96.33 131 VAL B N 1
ATOM 2880 C CA . VAL B 1 131 ? -8.348 6.216 14.262 1 96.33 131 VAL B CA 1
ATOM 2881 C C . VAL B 1 131 ? -7.918 7.152 15.389 1 96.33 131 VAL B C 1
ATOM 2883 O O . VAL B 1 131 ? -8.75 7.839 15.985 1 96.33 131 VAL B O 1
ATOM 2886 N N . PRO B 1 132 ? -6.597 7.294 15.695 1 95.69 132 PRO B N 1
ATOM 2887 C CA . PRO B 1 132 ? -6.179 8.232 16.74 1 95.69 132 PRO B CA 1
ATOM 2888 C C . PRO B 1 132 ? -6.576 9.674 16.431 1 95.69 132 PRO B C 1
ATOM 2890 O O . PRO B 1 132 ? -6.898 10.438 17.344 1 95.69 132 PRO B O 1
ATOM 2893 N N . VAL B 1 133 ? -6.557 10.124 15.144 1 96.24 133 VAL B N 1
ATOM 2894 C CA . VAL B 1 133 ? -7.006 11.455 14.748 1 96.24 133 VAL B CA 1
ATOM 2895 C C . VAL B 1 133 ? -8.464 11.652 15.157 1 96.24 133 VAL B C 1
ATOM 2897 O O . VAL B 1 133 ? -8.825 12.693 15.71 1 96.24 133 VAL B O 1
ATOM 2900 N N . LEU B 1 134 ? -9.265 10.667 14.936 1 95.48 134 LEU B N 1
ATOM 2901 C CA . LEU B 1 134 ? -10.694 10.752 15.215 1 95.48 134 LEU B CA 1
ATOM 2902 C C . LEU B 1 134 ? -10.957 10.732 16.717 1 95.48 134 LEU B C 1
ATOM 2904 O O . LEU B 1 134 ? -11.812 11.47 17.211 1 95.48 134 LEU B O 1
ATOM 2908 N N . VAL B 1 135 ? -10.212 9.932 17.445 1 92.78 135 VAL B N 1
ATOM 2909 C CA . VAL B 1 135 ? -10.364 9.837 18.893 1 92.78 135 VAL B CA 1
ATOM 2910 C C . VAL B 1 135 ? -9.947 11.153 19.545 1 92.78 135 VAL B C 1
ATOM 2912 O O . VAL B 1 135 ? -10.542 11.577 20.538 1 92.78 135 VAL B O 1
ATOM 2915 N N . GLY B 1 136 ? -9.01 11.782 18.956 1 91.6 136 GLY B N 1
ATOM 2916 C CA . GLY B 1 136 ? -8.474 13.005 19.533 1 91.6 136 GLY B CA 1
ATOM 2917 C C . GLY B 1 136 ? -9.228 14.249 19.101 1 91.6 136 GLY B C 1
ATOM 2918 O O . GLY B 1 136 ? -8.98 15.341 19.617 1 91.6 136 GLY B O 1
ATOM 2919 N N . ALA B 1 137 ? -10.141 14.143 18.208 1 92.47 137 ALA B N 1
ATOM 2920 C CA . ALA B 1 137 ? -10.879 15.289 17.681 1 92.47 137 ALA B CA 1
ATOM 2921 C C . ALA B 1 137 ? -12.041 15.661 18.598 1 92.47 137 ALA B C 1
ATOM 2923 O O . ALA B 1 137 ? -12.937 14.848 18.837 1 92.47 137 ALA B O 1
ATOM 2924 N N . PRO B 1 138 ? -12.075 16.81 19.131 1 88.23 138 PRO B N 1
ATOM 2925 C CA . PRO B 1 138 ? -13.102 17.189 20.104 1 88.23 138 PRO B CA 1
ATOM 2926 C C . PRO B 1 138 ? -14.496 17.278 19.485 1 88.23 138 PRO B C 1
ATOM 2928 O O . PRO B 1 138 ? -15.498 17.136 20.19 1 88.23 138 PRO B O 1
ATOM 2931 N N . ASP B 1 139 ? -14.594 17.499 18.221 1 91.26 139 ASP B N 1
ATOM 2932 C CA . ASP B 1 139 ? -15.889 17.718 17.584 1 91.26 139 ASP B CA 1
ATOM 2933 C C . ASP B 1 139 ? -16.394 16.443 16.913 1 91.26 139 ASP B C 1
ATOM 2935 O O . ASP B 1 139 ? -17.39 16.47 16.187 1 91.26 139 ASP B O 1
ATOM 2939 N N . VAL B 1 140 ? -15.659 15.379 17.1 1 91.67 140 VAL B N 1
ATOM 2940 C CA . VAL B 1 140 ? -16.029 14.124 16.453 1 91.67 140 VAL B CA 1
ATOM 2941 C C . VAL B 1 140 ? -16.52 13.127 17.501 1 91.67 140 VAL B C 1
ATOM 2943 O O . VAL B 1 140 ? -15.881 12.945 18.54 1 91.67 140 VAL B O 1
ATOM 2946 N N . ASP B 1 141 ? -17.69 12.613 17.229 1 90.99 141 ASP B N 1
ATOM 2947 C CA . ASP B 1 141 ? -18.228 11.484 17.981 1 90.99 141 ASP B CA 1
ATOM 2948 C C . ASP B 1 141 ? -18.001 10.17 17.237 1 90.99 141 ASP B C 1
ATOM 2950 O O . ASP B 1 141 ? -18.81 9.781 16.392 1 90.99 141 ASP B O 1
ATOM 2954 N N . LEU B 1 142 ? -16.933 9.49 17.585 1 90.88 142 LEU B N 1
ATOM 2955 C CA . LEU B 1 142 ? -16.528 8.291 16.858 1 90.88 142 LEU B CA 1
ATOM 2956 C C . LEU B 1 142 ? -17.568 7.186 17.009 1 90.88 142 LEU B C 1
ATOM 2958 O O . LEU B 1 142 ? -17.847 6.456 16.055 1 90.88 142 LEU B O 1
ATOM 2962 N N . ALA B 1 143 ? -18.064 7.047 18.179 1 86.84 143 ALA B N 1
ATOM 2963 C CA . ALA B 1 143 ? -19.09 6.035 18.416 1 86.84 143 ALA B CA 1
ATOM 2964 C C . ALA B 1 143 ? -20.291 6.244 17.498 1 86.84 143 ALA B C 1
ATOM 2966 O O . ALA B 1 143 ? -20.819 5.287 16.928 1 86.84 143 ALA B O 1
ATOM 2967 N N . ALA B 1 144 ? -20.654 7.462 17.315 1 88.07 144 ALA B N 1
ATOM 2968 C CA . ALA B 1 144 ? -21.78 7.79 16.444 1 88.07 144 ALA B CA 1
ATOM 2969 C C . ALA B 1 144 ? -21.438 7.527 14.981 1 88.07 144 ALA B C 1
ATOM 2971 O O . ALA B 1 144 ? -22.291 7.085 14.207 1 88.07 144 ALA B O 1
ATOM 2972 N N . LEU B 1 145 ? -20.221 7.822 14.622 1 87.96 145 LEU B N 1
ATOM 2973 C CA . LEU B 1 145 ? -19.777 7.594 13.251 1 87.96 145 LEU B CA 1
ATOM 2974 C C . LEU B 1 145 ? -19.836 6.111 12.9 1 87.96 145 LEU B C 1
ATOM 2976 O O . LEU B 1 145 ? -20.156 5.749 11.765 1 87.96 145 LEU B O 1
ATOM 2980 N N . LEU B 1 146 ? -19.522 5.304 13.874 1 86.59 146 LEU B N 1
ATOM 2981 C CA . LEU B 1 146 ? -19.425 3.866 13.646 1 86.59 146 LEU B CA 1
ATOM 2982 C C . LEU B 1 146 ? -20.811 3.238 13.543 1 86.59 146 LEU B C 1
ATOM 2984 O O . LEU B 1 146 ? -20.95 2.103 13.081 1 86.59 146 LEU B O 1
ATOM 2988 N N . ASP B 1 147 ? -21.786 3.959 14.018 1 78.26 147 ASP B N 1
ATOM 2989 C CA . ASP B 1 147 ? -23.153 3.487 13.829 1 78.26 147 ASP B CA 1
ATOM 2990 C C . ASP B 1 147 ? -23.452 3.245 12.351 1 78.26 147 ASP B C 1
ATOM 2992 O O . ASP B 1 147 ? -24.184 2.316 12.004 1 78.26 147 ASP B O 1
ATOM 2996 N N . GLY B 1 148 ? -22.762 3.909 11.529 1 71.77 148 GLY B N 1
ATOM 2997 C CA . GLY B 1 148 ? -22.923 3.714 10.097 1 71.77 148 GLY B CA 1
ATOM 2998 C C . GLY B 1 148 ? -22.201 2.485 9.578 1 71.77 148 GLY B C 1
ATOM 2999 O O . GLY B 1 148 ? -22.404 2.077 8.433 1 71.77 148 GLY B O 1
ATOM 3000 N N . MET B 1 149 ? -21.388 1.918 10.47 1 80.21 149 MET B N 1
ATOM 3001 C CA . MET B 1 149 ? -20.622 0.732 10.095 1 80.21 149 MET B CA 1
ATOM 3002 C C . MET B 1 149 ? -21.009 -0.461 10.962 1 80.21 149 MET B C 1
ATOM 3004 O O . MET B 1 149 ? -20.342 -1.497 10.933 1 80.21 149 MET B O 1
ATOM 3008 N N . HIS B 1 150 ? -22.031 -0.278 11.763 1 68.53 150 HIS B N 1
ATOM 3009 C CA . HIS B 1 150 ? -22.389 -1.197 12.837 1 68.53 150 HIS B CA 1
ATOM 3010 C C . HIS B 1 150 ? -22.583 -2.614 12.308 1 68.53 150 HIS B C 1
ATOM 3012 O O . HIS B 1 150 ? -22.121 -3.579 12.921 1 68.53 150 HIS B O 1
ATOM 3018 N N . ASP B 1 151 ? -23.224 -2.607 11.261 1 68.09 151 ASP B N 1
ATOM 3019 C CA . ASP B 1 151 ? -23.503 -3.944 10.746 1 68.09 151 ASP B CA 1
ATOM 3020 C C . ASP B 1 151 ? -22.216 -4.648 10.321 1 68.09 151 ASP B C 1
ATOM 3022 O O . ASP B 1 151 ? -22.143 -5.878 10.333 1 68.09 151 ASP B O 1
ATOM 3026 N N . LEU B 1 152 ? -21.253 -3.814 10.142 1 69.51 152 LEU B N 1
ATOM 3027 C CA . LEU B 1 152 ? -19.996 -4.38 9.663 1 69.51 152 LEU B CA 1
ATOM 3028 C C . LEU B 1 152 ? -19.081 -4.734 10.83 1 69.51 152 LEU B C 1
ATOM 3030 O O . LEU B 1 152 ? -18.358 -5.732 10.776 1 69.51 152 LEU B O 1
ATOM 3034 N N . LEU B 1 153 ? -19.191 -3.989 11.809 1 72 153 LEU B N 1
ATOM 3035 C CA . LEU B 1 153 ? -18.279 -4.143 12.937 1 72 153 LEU B CA 1
ATOM 3036 C C . LEU B 1 153 ? -18.855 -5.1 13.975 1 72 153 LEU B C 1
ATOM 3038 O O . LEU B 1 153 ? -18.142 -5.549 14.876 1 72 153 LEU B O 1
ATOM 3042 N N . GLY B 1 154 ? -20.057 -5.495 13.783 1 58.9 154 GLY B N 1
ATOM 3043 C CA . GLY B 1 154 ? -20.708 -6.353 14.76 1 58.9 154 GLY B CA 1
ATOM 3044 C C . GLY B 1 154 ? -20.899 -5.685 16.108 1 58.9 154 GLY B C 1
ATOM 3045 O O . GLY B 1 154 ? -20.967 -6.36 17.137 1 58.9 154 GLY B O 1
ATOM 3046 N N . VAL B 1 155 ? -20.676 -4.469 16.231 1 53.52 155 VAL B N 1
ATOM 3047 C CA . VAL B 1 155 ? -20.834 -3.784 17.51 1 53.52 155 VAL B CA 1
ATOM 3048 C C . VAL B 1 155 ? -22.318 -3.561 17.797 1 53.52 155 VAL B C 1
ATOM 3050 O O . VAL B 1 155 ? -23.063 -3.108 16.925 1 53.52 155 VAL B O 1
ATOM 3053 N N . GLU B 1 156 ? -22.805 -4.273 18.787 1 48.14 156 GLU B N 1
ATOM 3054 C CA . GLU B 1 156 ? -24.162 -4.059 19.283 1 48.14 156 GLU B CA 1
ATOM 3055 C C . GLU B 1 156 ? -24.355 -2.622 19.761 1 48.14 156 GLU B C 1
ATOM 3057 O O . GLU B 1 156 ? -23.462 -2.045 20.385 1 48.14 156 GLU B O 1
ATOM 3062 N N . PRO B 1 157 ? -25.257 -1.922 19.253 1 46.7 157 PRO B N 1
ATOM 3063 C CA . PRO B 1 157 ? -25.572 -0.598 19.795 1 46.7 157 PRO B CA 1
ATOM 3064 C C . PRO B 1 157 ? -25.709 -0.601 21.316 1 46.7 157 PRO B C 1
ATOM 3066 O O . PRO B 1 157 ? -26.074 -1.621 21.905 1 46.7 157 PRO B O 1
ATOM 3069 N N . ALA B 1 158 ? -24.934 0.183 22.04 1 40.66 158 ALA B N 1
ATOM 3070 C CA . ALA B 1 158 ? -25.217 0.38 23.46 1 40.66 158 ALA B CA 1
ATOM 3071 C C . ALA B 1 158 ? -26.678 0.759 23.681 1 40.66 158 ALA B C 1
ATOM 3073 O O . ALA B 1 158 ? -27.188 1.686 23.047 1 40.66 158 ALA B O 1
ATOM 3074 N N . ASP B 1 159 ? -27.532 -0.117 24.064 1 38.05 159 ASP B N 1
ATOM 3075 C CA . ASP B 1 159 ? -28.905 0.118 24.501 1 38.05 159 ASP B CA 1
ATOM 3076 C C . ASP B 1 159 ? -28.956 1.166 25.61 1 38.05 159 ASP B C 1
ATOM 3078 O O . ASP B 1 159 ? -28.596 0.884 26.755 1 38.05 159 ASP B O 1
ATOM 3082 N N . GLY B 1 160 ? -28.631 2.421 25.522 1 36.3 160 GLY B N 1
ATOM 3083 C CA . GLY B 1 160 ? -29.026 3.364 26.556 1 36.3 160 GLY B CA 1
ATOM 3084 C C . GLY B 1 160 ? -30.527 3.421 26.77 1 36.3 160 GLY B C 1
ATOM 3085 O O . GLY B 1 160 ? -31.177 4.398 26.391 1 36.3 160 GLY B O 1
ATOM 3086 N N . CYS B 1 161 ? -31.256 2.331 26.795 1 32.3 161 CYS B N 1
ATOM 3087 C CA . CYS B 1 161 ? -32.687 2.513 27.014 1 32.3 161 CYS B CA 1
ATOM 3088 C C . CYS B 1 161 ? -32.96 3.055 28.412 1 32.3 161 CYS B C 1
ATOM 3090 O O . CYS B 1 161 ? -33.079 2.286 29.368 1 32.3 161 CYS B O 1
ATOM 3092 N N . GLY B 1 162 ? -32.173 3.83 29.219 1 29.33 162 GLY B N 1
ATOM 3093 C CA . GLY B 1 162 ? -32.913 4.152 30.429 1 29.33 162 GLY B CA 1
ATOM 3094 C C . GLY B 1 162 ? -34.195 4.917 30.159 1 29.33 162 GLY B C 1
ATOM 3095 O O . GLY B 1 162 ? -34.163 6.01 29.59 1 29.33 162 GLY B O 1
ATOM 3096 N N . CYS B 1 163 ? -35.374 4.295 30.095 1 27.35 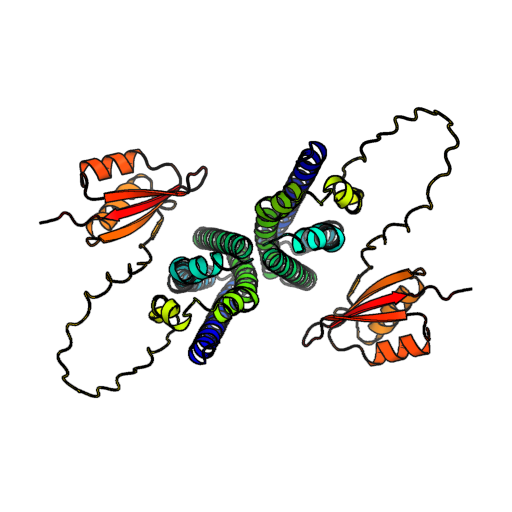163 CYS B N 1
ATOM 3097 C CA . CYS B 1 163 ? -36.746 4.726 29.848 1 27.35 163 CYS B CA 1
ATOM 3098 C C . CYS B 1 163 ? -37.191 5.749 30.886 1 27.35 163 CYS B C 1
ATOM 3100 O O . CYS B 1 163 ? -37.944 5.42 31.805 1 27.35 163 CYS B O 1
ATOM 3102 N N . GLY B 1 164 ? -36.415 6.411 31.749 1 27.6 164 GLY B N 1
ATOM 3103 C CA . GLY B 1 164 ? -37.288 7.116 32.673 1 27.6 164 GLY B CA 1
ATOM 3104 C C . GLY B 1 164 ? -38.248 8.065 31.981 1 27.6 164 GLY B C 1
ATOM 3105 O O . GLY B 1 164 ? -37.902 8.678 30.969 1 27.6 164 GLY B O 1
ATOM 3106 N N . GLY B 1 165 ? -39.619 7.91 32.121 1 25.48 165 GLY B N 1
ATOM 3107 C CA . GLY B 1 165 ? -40.887 8.4 31.604 1 25.48 165 GLY B CA 1
ATOM 3108 C C . GLY B 1 165 ? -41.103 9.88 31.855 1 25.48 165 GLY B C 1
ATOM 3109 O O . GLY B 1 165 ? -42.211 10.39 31.676 1 25.48 165 GLY B O 1
ATOM 3110 N N . CYS B 1 166 ? -40.205 10.659 32.569 1 26.36 166 CYS B N 1
ATOM 3111 C CA . CYS B 1 166 ? -40.933 11.841 33.016 1 26.36 166 CYS B CA 1
ATOM 3112 C C . CYS B 1 166 ? -41.442 12.65 31.828 1 26.36 166 CYS B C 1
ATOM 3114 O O . CYS B 1 166 ? -40.747 12.784 30.82 1 26.36 166 CYS B O 1
ATOM 3116 N N . GLY B 1 167 ? -42.805 12.97 31.786 1 24.93 167 GLY B N 1
ATOM 3117 C CA . GLY B 1 167 ? -43.821 13.493 30.887 1 24.93 167 GLY B CA 1
ATOM 3118 C C . GLY B 1 167 ? -43.53 14.904 30.413 1 24.93 167 GLY B C 1
ATOM 3119 O O . GLY B 1 167 ? -44.377 15.54 29.783 1 24.93 167 GLY B O 1
ATOM 3120 N N . CYS B 1 168 ? -42.601 15.611 31.136 1 25.84 168 CYS B N 1
ATOM 3121 C CA . CYS B 1 168 ? -42.914 17.023 30.948 1 25.84 168 CYS B CA 1
ATOM 3122 C C . CYS B 1 168 ? -42.916 17.388 29.468 1 25.84 168 CYS B C 1
ATOM 3124 O O . CYS B 1 168 ? -42.18 16.796 28.677 1 25.84 168 CYS B O 1
ATOM 3126 N N . GLY B 1 169 ? -43.974 17.982 29.005 1 25.37 169 GLY B N 1
ATOM 3127 C CA . GLY B 1 169 ? -44.548 18.397 27.734 1 25.37 169 GLY B CA 1
ATOM 3128 C C . GLY B 1 169 ? -43.624 19.287 26.925 1 25.37 169 GLY B C 1
ATOM 3129 O O . GLY B 1 169 ? -44.048 19.903 25.945 1 25.37 169 GLY B O 1
ATOM 3130 N N . GLY B 1 170 ? -42.464 19.657 27.537 1 24.67 170 GLY B N 1
ATOM 3131 C CA . GLY B 1 170 ? -41.948 20.849 26.884 1 24.67 170 GLY B CA 1
ATOM 3132 C C . GLY B 1 170 ? -41.843 20.705 25.377 1 24.67 170 GLY B C 1
ATOM 3133 O O . GLY B 1 170 ? -41.888 19.592 24.849 1 24.67 170 GLY B O 1
ATOM 3134 N N . ASP B 1 171 ? -42.283 21.776 24.716 1 27.54 171 ASP B N 1
ATOM 3135 C CA . ASP B 1 171 ? -42.326 22.032 23.28 1 27.54 171 ASP B CA 1
ATOM 3136 C C . ASP B 1 171 ? -41.052 21.541 22.596 1 27.54 171 ASP B C 1
ATOM 3138 O O . ASP B 1 171 ? -39.946 21.921 22.986 1 27.54 171 ASP B O 1
ATOM 3142 N N . ALA B 1 172 ? -41.044 20.263 22.214 1 25.69 172 ALA B N 1
ATOM 3143 C CA . ALA B 1 172 ? -39.903 19.585 21.604 1 25.69 172 ALA B CA 1
ATOM 3144 C C . ALA B 1 172 ? -39.322 20.41 20.459 1 25.69 172 ALA B C 1
ATOM 3146 O O . ALA B 1 172 ? -40.058 20.882 19.59 1 25.69 172 ALA B O 1
ATOM 3147 N N . PRO B 1 173 ? -38.26 21.27 20.843 1 26.09 173 PRO B N 1
ATOM 3148 C CA . PRO B 1 173 ? -37.689 22.001 19.71 1 26.09 173 PRO B CA 1
ATOM 3149 C C . PRO B 1 173 ? -37.741 21.206 18.407 1 26.09 173 PRO B C 1
ATOM 3151 O O . PRO B 1 173 ? -37.911 19.984 18.432 1 26.09 173 PRO B O 1
ATOM 3154 N N . GLN B 1 174 ? -38.159 21.903 17.272 1 25.68 174 GLN B N 1
ATOM 3155 C CA . GLN B 1 174 ? -38.197 21.4 15.903 1 25.68 174 GLN B CA 1
ATOM 3156 C C . GLN B 1 174 ? -37.061 20.414 15.648 1 25.68 174 GLN B C 1
ATOM 3158 O O . GLN B 1 174 ? -35.899 20.709 15.938 1 25.68 174 GLN B O 1
ATOM 3163 N N . ALA B 1 175 ? -37.372 19.155 15.732 1 27.68 175 ALA B N 1
ATOM 3164 C CA . ALA B 1 175 ? -36.455 18.047 15.474 1 27.68 175 ALA B CA 1
ATOM 3165 C C . ALA B 1 175 ? -35.46 18.404 14.374 1 27.68 175 ALA B C 1
ATOM 3167 O O . ALA B 1 175 ? -35.837 18.973 13.347 1 27.68 175 ALA B O 1
ATOM 3168 N N . ALA B 1 176 ? -34.243 18.825 14.818 1 26.4 176 ALA B N 1
ATOM 3169 C CA . ALA B 1 176 ? -33.171 19.022 13.846 1 26.4 176 ALA B CA 1
ATOM 3170 C C . ALA B 1 176 ? -33.302 18.048 12.679 1 26.4 176 ALA B C 1
ATOM 3172 O O . ALA B 1 176 ? -33.882 16.969 12.825 1 26.4 176 ALA B O 1
ATOM 3173 N N . ALA B 1 177 ? -33.308 18.491 11.386 1 28.18 177 ALA B N 1
ATOM 3174 C CA . ALA B 1 177 ? -33.358 17.786 10.108 1 28.18 177 ALA B CA 1
ATOM 3175 C C . ALA B 1 177 ? -32.661 16.431 10.201 1 28.18 177 ALA B C 1
ATOM 3177 O O . ALA B 1 177 ? -31.714 16.266 10.973 1 28.18 177 ALA B O 1
ATOM 3178 N N . PRO B 1 178 ? -33.398 15.302 9.978 1 26.97 178 PRO B N 1
ATOM 3179 C CA . PRO B 1 178 ? -32.79 13.969 9.998 1 26.97 178 PRO B CA 1
ATOM 3180 C C . PRO B 1 178 ? -31.359 13.965 9.465 1 26.97 178 PRO B C 1
ATOM 3182 O O . PRO B 1 178 ? -31 14.811 8.642 1 26.97 178 PRO B O 1
ATOM 3185 N N . ALA B 1 179 ? -30.416 13.822 10.328 1 26.22 179 ALA B N 1
ATOM 3186 C CA . ALA B 1 179 ? -29.042 13.65 9.865 1 26.22 179 ALA B CA 1
ATOM 3187 C C . ALA B 1 179 ? -28.999 12.878 8.549 1 26.22 179 ALA B C 1
ATOM 3189 O O . ALA B 1 179 ? -29.757 11.924 8.356 1 26.22 179 ALA B O 1
ATOM 3190 N N . ALA B 1 180 ? -28.738 13.453 7.401 1 28.45 180 ALA B N 1
ATOM 3191 C CA . ALA B 1 180 ? -28.502 12.865 6.085 1 28.45 180 ALA B CA 1
ATOM 3192 C C . ALA B 1 180 ? -27.845 11.493 6.206 1 28.45 180 ALA B C 1
ATOM 3194 O O . ALA B 1 180 ? -26.772 11.363 6.8 1 28.45 180 ALA B O 1
ATOM 3195 N N . THR B 1 181 ? -28.575 10.439 6.467 1 28.48 181 THR B N 1
ATOM 3196 C CA . THR B 1 181 ? -28.088 9.069 6.35 1 28.48 181 THR B CA 1
ATOM 3197 C C . THR B 1 181 ? -27.04 8.96 5.246 1 28.48 181 THR B C 1
ATOM 3199 O O . THR B 1 181 ? -27.326 9.244 4.081 1 28.48 181 THR B O 1
ATOM 3202 N N . LEU B 1 182 ? -25.898 9.319 5.493 1 30.69 182 LEU B N 1
ATOM 3203 C CA . LEU B 1 182 ? -24.808 9.062 4.558 1 30.69 182 LEU B CA 1
ATOM 3204 C C . LEU B 1 182 ? -24.926 7.666 3.956 1 30.69 182 LEU B C 1
ATOM 3206 O O . LEU B 1 182 ? -24.593 6.674 4.608 1 30.69 182 LEU B O 1
ATOM 3210 N N . SER B 1 183 ? -26.038 7.188 3.359 1 34.73 183 SER B N 1
ATOM 3211 C CA . SER B 1 183 ? -26.311 5.955 2.627 1 34.73 183 SER B CA 1
ATOM 3212 C C . SER B 1 183 ? -25.176 5.621 1.665 1 34.73 183 SER B C 1
ATOM 3214 O O . SER B 1 183 ? -24.697 6.492 0.935 1 34.73 183 SER B O 1
ATOM 3216 N N . ILE B 1 184 ? -24.342 4.741 2.004 1 46.7 184 ILE B N 1
ATOM 3217 C CA . ILE B 1 184 ? -23.41 4.144 1.053 1 46.7 184 ILE B CA 1
ATOM 3218 C C . ILE B 1 184 ? -24.159 3.729 -0.212 1 46.7 184 ILE B C 1
ATOM 3220 O O . ILE B 1 184 ? -25.054 2.883 -0.161 1 46.7 184 ILE B O 1
ATOM 3224 N N . ASP B 1 185 ? -24.163 4.48 -1.27 1 62.47 185 ASP B N 1
ATOM 3225 C CA . ASP B 1 185 ? -24.823 4.193 -2.54 1 62.47 185 ASP B CA 1
ATOM 3226 C C . ASP B 1 185 ? -24.335 2.87 -3.125 1 62.47 185 ASP B C 1
ATOM 3228 O O . ASP B 1 185 ? -23.133 2.598 -3.144 1 62.47 185 ASP B O 1
ATOM 3232 N N . PRO B 1 186 ? -25.29 1.918 -3.32 1 68.82 186 PRO B N 1
ATOM 3233 C CA . PRO B 1 186 ? -24.903 0.717 -4.064 1 68.82 186 PRO B CA 1
ATOM 3234 C C . PRO B 1 186 ? -24.085 1.034 -5.314 1 68.82 186 PRO B C 1
ATOM 3236 O O . PRO B 1 186 ? -24.292 2.076 -5.943 1 68.82 186 PRO B O 1
ATOM 3239 N N . ARG B 1 187 ? -23.062 0.179 -5.53 1 77.09 187 ARG B N 1
ATOM 3240 C CA . ARG B 1 187 ? -22.207 0.364 -6.698 1 77.09 187 ARG B CA 1
ATOM 3241 C C . ARG B 1 187 ? -22.433 -0.741 -7.723 1 77.09 187 ARG B C 1
ATOM 3243 O O . ARG B 1 187 ? -22.612 -1.906 -7.36 1 77.09 187 ARG B O 1
ATOM 3250 N N . ILE B 1 188 ? -22.58 -0.303 -9.041 1 80.43 188 ILE B N 1
ATOM 3251 C CA . ILE B 1 188 ? -22.616 -1.233 -10.165 1 80.43 188 ILE B CA 1
ATOM 3252 C C . ILE B 1 188 ? -21.425 -0.976 -11.086 1 80.43 188 ILE B C 1
ATOM 3254 O O . ILE B 1 188 ? -21.263 0.13 -11.607 1 80.43 188 ILE B O 1
ATOM 3258 N N . ASP B 1 189 ? -20.586 -2.026 -11.152 1 79.37 189 ASP B N 1
ATOM 3259 C CA . ASP B 1 189 ? -19.439 -1.98 -12.053 1 79.37 189 ASP B CA 1
ATOM 3260 C C . ASP B 1 189 ? -19.732 -2.724 -13.354 1 79.37 189 ASP B C 1
ATOM 3262 O O . ASP B 1 189 ? -19.9 -3.945 -13.353 1 79.37 189 ASP B O 1
ATOM 3266 N N . VAL B 1 190 ? -19.78 -1.934 -14.495 1 81.64 190 VAL B N 1
ATOM 3267 C CA . VAL B 1 190 ? -20.195 -2.535 -15.759 1 81.64 190 VAL B CA 1
ATOM 3268 C C . VAL B 1 190 ? -18.973 -2.775 -16.643 1 81.64 190 VAL B C 1
ATOM 3270 O O . VAL B 1 190 ? -19.107 -3.179 -17.8 1 81.64 190 VAL B O 1
ATOM 3273 N N . ARG B 1 191 ? -17.762 -2.774 -16.094 1 75.9 191 ARG B N 1
ATOM 3274 C CA . ARG B 1 191 ? -16.558 -2.855 -16.914 1 75.9 191 ARG B CA 1
ATOM 3275 C C . ARG B 1 191 ? -16.343 -4.272 -17.434 1 75.9 191 ARG B C 1
ATOM 3277 O O . ARG B 1 191 ? -15.841 -4.462 -18.544 1 75.9 191 ARG B O 1
ATOM 3284 N N . ASP B 1 192 ? -16.907 -5.212 -16.718 1 69.36 192 ASP B N 1
ATOM 3285 C CA . ASP B 1 192 ? -16.683 -6.608 -17.08 1 69.36 192 ASP B CA 1
ATOM 3286 C C . ASP B 1 192 ? -17.917 -7.206 -17.752 1 69.36 192 ASP B C 1
ATOM 3288 O O . ASP B 1 192 ? -17.963 -8.409 -18.019 1 69.36 192 ASP B O 1
ATOM 3292 N N . LEU B 1 193 ? -18.839 -6.381 -18.032 1 77.99 193 LEU B N 1
ATOM 3293 C CA . LEU B 1 193 ? -20.052 -6.847 -18.695 1 77.99 193 LEU B CA 1
ATOM 3294 C C . LEU B 1 193 ? -19.958 -6.648 -20.204 1 77.99 193 LEU B C 1
ATOM 3296 O O . LEU B 1 193 ? -19.338 -5.69 -20.67 1 77.99 193 LEU B O 1
ATOM 3300 N N . PRO B 1 194 ? -20.489 -7.678 -20.963 1 75.52 194 PRO B N 1
ATOM 3301 C CA . PRO B 1 194 ? -20.628 -7.426 -22.4 1 75.52 194 PRO B CA 1
ATOM 3302 C C . PRO B 1 194 ? -21.393 -6.139 -22.702 1 75.52 194 PRO B C 1
ATOM 3304 O O . PRO B 1 194 ? -22.346 -5.803 -21.995 1 75.52 194 PRO B O 1
ATOM 3307 N N . HIS B 1 195 ? -20.877 -5.463 -23.667 1 78.35 195 HIS B N 1
ATOM 3308 C CA . HIS B 1 195 ? -21.412 -4.16 -24.045 1 78.35 195 HIS B CA 1
ATOM 3309 C C . HIS B 1 195 ? -22.933 -4.197 -24.146 1 78.35 195 HIS B C 1
ATOM 3311 O O . HIS B 1 195 ? -23.614 -3.288 -23.665 1 78.35 195 HIS B O 1
ATOM 3317 N N . ALA B 1 196 ? -23.435 -5.324 -24.601 1 77.29 196 ALA B N 1
ATOM 3318 C CA . ALA B 1 196 ? -24.864 -5.436 -24.883 1 77.29 196 ALA B CA 1
ATOM 3319 C C . ALA B 1 196 ? -25.67 -5.551 -23.593 1 77.29 196 ALA B C 1
ATOM 3321 O O . ALA B 1 196 ? -26.857 -5.217 -23.563 1 77.29 196 ALA B O 1
ATOM 3322 N N . GLU B 1 197 ? -24.988 -5.882 -22.534 1 79.61 197 GLU B N 1
ATOM 3323 C CA . GLU B 1 197 ? -25.717 -6.148 -21.298 1 79.61 197 GLU B CA 1
ATOM 3324 C C . GLU B 1 197 ? -25.589 -4.983 -20.32 1 79.61 197 GLU B C 1
ATOM 3326 O O . GLU B 1 197 ? -26.359 -4.882 -19.362 1 79.61 197 GLU B O 1
ATOM 3331 N N . ARG B 1 198 ? -24.715 -4.129 -20.587 1 83.76 198 ARG B N 1
ATOM 3332 C CA . ARG B 1 198 ? -24.36 -3.083 -19.633 1 83.76 198 ARG B CA 1
ATOM 3333 C C . ARG B 1 198 ? -25.55 -2.172 -19.351 1 83.76 198 ARG B C 1
ATOM 3335 O O . ARG B 1 198 ? -25.902 -1.942 -18.192 1 83.76 198 ARG B O 1
ATOM 3342 N N . HIS B 1 199 ? -26.117 -1.716 -20.366 1 87.8 199 HIS B N 1
ATOM 3343 C CA . HIS B 1 199 ? -27.207 -0.763 -20.19 1 87.8 199 HIS B CA 1
ATOM 3344 C C . HIS B 1 199 ? -28.387 -1.403 -19.467 1 87.8 199 HIS B C 1
ATOM 3346 O O . HIS B 1 199 ? -28.969 -0.798 -18.563 1 87.8 199 HIS B O 1
ATOM 3352 N N . ALA B 1 200 ? -28.612 -2.671 -19.806 1 85.18 200 ALA B N 1
ATOM 3353 C CA . ALA B 1 200 ? -29.745 -3.369 -19.203 1 85.18 200 ALA B CA 1
ATOM 3354 C C . ALA B 1 200 ? -29.529 -3.573 -17.706 1 85.18 200 ALA B C 1
ATOM 3356 O O . ALA B 1 200 ? -30.454 -3.398 -16.909 1 85.18 200 ALA B O 1
ATOM 3357 N N . ARG B 1 201 ? -28.402 -3.838 -17.357 1 84.41 201 ARG B N 1
ATOM 3358 C CA . ARG B 1 201 ? -28.069 -4.079 -15.956 1 84.41 201 ARG B CA 1
ATOM 3359 C C . ARG B 1 201 ? -28.206 -2.803 -15.133 1 84.41 201 ARG B C 1
ATOM 3361 O O . ARG B 1 201 ? -28.74 -2.83 -14.022 1 84.41 201 ARG B O 1
ATOM 3368 N N . VAL B 1 202 ? -27.703 -1.75 -15.643 1 89.54 202 VAL B N 1
ATOM 3369 C CA . VAL B 1 202 ? -27.774 -0.472 -14.942 1 89.54 202 VAL B CA 1
ATOM 3370 C C . VAL B 1 202 ? -29.23 -0.024 -14.833 1 89.54 202 VAL B C 1
ATOM 3372 O O . VAL B 1 202 ? -29.682 0.384 -13.761 1 89.54 202 VAL B O 1
ATOM 3375 N N . MET B 1 203 ? -29.944 -0.196 -15.869 1 90.01 203 MET B N 1
ATOM 3376 C CA . MET B 1 203 ? -31.341 0.227 -15.885 1 90.01 203 MET B CA 1
ATOM 3377 C C . MET B 1 203 ? -32.167 -0.586 -14.894 1 90.01 203 MET B C 1
ATOM 3379 O O . MET B 1 203 ? -33.047 -0.045 -14.222 1 90.01 203 MET B O 1
ATOM 3383 N N . ALA B 1 204 ? -31.859 -1.801 -14.75 1 85.57 204 ALA B N 1
ATOM 3384 C CA . ALA B 1 204 ? -32.545 -2.649 -13.779 1 85.57 204 ALA B CA 1
ATOM 3385 C C . ALA B 1 204 ? -32.267 -2.184 -12.352 1 85.57 204 ALA B C 1
ATOM 3387 O O . ALA B 1 204 ? -33.182 -2.104 -11.529 1 85.57 204 ALA B O 1
ATOM 3388 N N . ALA B 1 205 ? -31.051 -1.877 -12.173 1 86.9 205 ALA B N 1
ATOM 3389 C CA . ALA B 1 205 ? -30.652 -1.415 -10.846 1 86.9 205 ALA B CA 1
ATOM 3390 C C . ALA B 1 205 ? -31.325 -0.089 -10.502 1 86.9 205 ALA B C 1
ATOM 3392 O O . ALA B 1 205 ? -31.745 0.124 -9.363 1 86.9 205 ALA B O 1
ATOM 3393 N N . LEU B 1 206 ? -31.368 0.754 -11.464 1 89.46 206 LEU B N 1
ATOM 3394 C CA . LEU B 1 206 ? -31.997 2.052 -11.248 1 89.46 206 LEU B CA 1
ATOM 3395 C C . LEU B 1 206 ? -33.498 1.898 -11.025 1 89.46 206 LEU B C 1
ATOM 3397 O O . LEU B 1 206 ? -34.089 2.626 -10.225 1 89.46 206 LEU B O 1
ATOM 3401 N N . GLY B 1 207 ? -34.074 1.002 -11.663 1 88.1 207 GLY B N 1
ATOM 3402 C CA . GLY B 1 207 ? -35.491 0.727 -11.486 1 88.1 207 GLY B CA 1
ATOM 3403 C C . GLY B 1 207 ? -35.84 0.279 -10.079 1 88.1 207 GLY B C 1
ATOM 3404 O O . GLY B 1 207 ? -36.934 0.562 -9.585 1 88.1 207 GLY B O 1
ATOM 3405 N N . ASP B 1 208 ? -34.86 -0.339 -9.463 1 82.75 208 ASP B N 1
ATOM 3406 C CA . ASP B 1 208 ? -35.092 -0.89 -8.132 1 82.75 208 ASP B CA 1
ATOM 3407 C C . ASP B 1 208 ? -34.687 0.106 -7.047 1 82.75 208 ASP B C 1
ATOM 3409 O O . ASP B 1 208 ? -34.837 -0.171 -5.855 1 82.75 208 ASP B O 1
ATOM 3413 N N . LEU B 1 209 ? -34.141 1.152 -7.428 1 83.37 209 LEU B N 1
ATOM 3414 C CA . LEU B 1 209 ? -33.611 2.128 -6.482 1 83.37 209 LEU B CA 1
ATOM 3415 C C . LEU B 1 209 ? -34.741 2.897 -5.805 1 83.37 209 LEU B C 1
ATOM 3417 O O . LEU B 1 209 ? -35.622 3.435 -6.479 1 83.37 209 LEU B O 1
ATOM 3421 N N . ALA B 1 210 ? -34.695 2.953 -4.543 1 80.78 210 ALA B N 1
ATOM 3422 C CA . ALA B 1 210 ? -35.721 3.666 -3.786 1 80.78 210 ALA B CA 1
ATOM 3423 C C . ALA B 1 210 ? -35.556 5.177 -3.927 1 80.78 210 ALA B C 1
ATOM 3425 O O . ALA B 1 210 ? -34.46 5.664 -4.214 1 80.78 210 ALA B O 1
ATOM 3426 N N . PRO B 1 211 ? -36.7 5.832 -3.707 1 80.65 211 PRO B N 1
ATOM 3427 C CA . PRO B 1 211 ? -36.574 7.291 -3.675 1 80.65 211 PRO B CA 1
ATOM 3428 C C . PRO B 1 211 ? -35.585 7.775 -2.616 1 80.65 211 PRO B C 1
ATOM 3430 O O . PRO B 1 211 ? -35.475 7.169 -1.547 1 80.65 211 PRO B O 1
ATOM 3433 N N . ASP B 1 212 ? -34.856 8.786 -2.937 1 77.16 212 ASP B N 1
ATOM 3434 C CA . ASP B 1 212 ? -33.85 9.449 -2.112 1 77.16 212 ASP B CA 1
ATOM 3435 C C . ASP B 1 212 ? -32.657 8.531 -1.858 1 77.16 212 ASP B C 1
ATOM 3437 O O . ASP B 1 212 ? -31.93 8.706 -0.877 1 77.16 212 ASP B O 1
ATOM 3441 N N . SER B 1 213 ? -32.626 7.535 -2.827 1 80.89 213 SER B N 1
ATOM 3442 C CA . SER B 1 213 ? -31.455 6.665 -2.807 1 80.89 213 SER B CA 1
ATOM 3443 C C . SER B 1 213 ? -30.551 6.928 -4.007 1 80.89 213 SER B C 1
ATOM 3445 O O . SER B 1 213 ? -30.958 7.587 -4.965 1 80.89 213 SER B O 1
ATOM 3447 N N . ALA B 1 214 ? -29.274 6.397 -3.855 1 82.82 214 ALA B N 1
ATOM 3448 C CA . ALA B 1 214 ? -28.317 6.623 -4.935 1 82.82 214 ALA B CA 1
ATOM 3449 C C . ALA B 1 214 ? -27.554 5.345 -5.268 1 82.82 214 ALA B C 1
ATOM 3451 O O . ALA B 1 214 ? -27.57 4.385 -4.493 1 82.82 214 ALA B O 1
ATOM 3452 N N . LEU B 1 215 ? -27.074 5.324 -6.62 1 85.79 215 LEU B N 1
ATOM 3453 C CA . LEU B 1 215 ? -26.269 4.254 -7.199 1 85.79 215 LEU B CA 1
ATOM 3454 C C . LEU B 1 215 ? -24.998 4.812 -7.832 1 85.79 215 LEU B C 1
ATOM 3456 O O . LEU B 1 215 ? -25.04 5.835 -8.521 1 85.79 215 LEU B O 1
ATOM 3460 N N . VAL B 1 216 ? -23.991 4.17 -7.466 1 84.69 216 VAL B N 1
ATOM 3461 C CA . VAL B 1 216 ? -22.75 4.575 -8.118 1 84.69 216 VAL B CA 1
ATOM 3462 C C . VAL B 1 216 ? -22.447 3.634 -9.281 1 84.69 216 VAL B C 1
ATOM 3464 O O . VAL B 1 216 ? -22.364 2.417 -9.098 1 84.69 216 VAL B O 1
ATOM 3467 N N . LEU B 1 217 ? -22.353 4.218 -10.444 1 86.75 217 LEU B N 1
ATOM 3468 C CA . LEU B 1 217 ? -21.981 3.509 -11.664 1 86.75 217 LEU B CA 1
ATOM 3469 C C . LEU B 1 217 ? -20.488 3.65 -11.941 1 86.75 217 LEU B C 1
ATOM 3471 O O . LEU B 1 217 ? -19.957 4.763 -11.948 1 86.75 217 LEU B O 1
ATOM 3475 N N . VAL B 1 218 ? -19.855 2.517 -12.172 1 82.15 218 VAL B N 1
ATOM 3476 C CA . VAL B 1 218 ? -18.459 2.465 -12.596 1 82.15 218 VAL B CA 1
ATOM 3477 C C . VAL B 1 218 ? -18.373 1.946 -14.029 1 82.15 218 VAL B C 1
ATOM 3479 O O . VAL B 1 218 ? -18.811 0.83 -14.319 1 82.15 218 VAL B O 1
ATOM 3482 N N . ALA B 1 219 ? -17.794 2.852 -14.925 1 83.09 219 ALA B N 1
ATOM 3483 C CA . ALA B 1 219 ? -17.796 2.565 -16.357 1 83.09 219 ALA B CA 1
ATOM 3484 C C . ALA B 1 219 ? -16.403 2.745 -16.955 1 83.09 219 ALA B C 1
ATOM 3486 O O . ALA B 1 219 ? -15.613 3.558 -16.469 1 83.09 219 ALA B O 1
ATOM 3487 N N . PRO B 1 220 ? -16.143 1.961 -17.972 1 75.9 220 PRO B N 1
ATOM 3488 C CA . PRO B 1 220 ? -14.838 2.063 -18.63 1 75.9 220 PRO B CA 1
ATOM 3489 C C . PRO B 1 220 ? -14.744 3.26 -19.573 1 75.9 220 PRO B C 1
ATOM 3491 O O . PRO B 1 220 ? -13.661 3.571 -20.077 1 75.9 220 PRO B O 1
ATOM 3494 N N . HIS B 1 221 ? -15.742 4.001 -19.846 1 78.93 221 HIS B N 1
ATOM 3495 C CA . HIS B 1 221 ? -15.817 5.215 -20.651 1 78.93 221 HIS B CA 1
ATOM 3496 C C . HIS B 1 221 ? -16.956 6.116 -20.185 1 78.93 221 HIS B C 1
ATOM 3498 O O . HIS B 1 221 ? -17.791 5.7 -19.378 1 78.93 221 HIS B O 1
ATOM 3504 N N . ALA B 1 222 ? -16.867 7.313 -20.643 1 79.67 222 ALA B N 1
ATOM 3505 C CA . ALA B 1 222 ? -17.963 8.218 -20.305 1 79.67 222 ALA B CA 1
ATOM 3506 C C . ALA B 1 222 ? -19.292 7.696 -20.842 1 79.67 222 ALA B C 1
ATOM 3508 O O . ALA B 1 222 ? -19.478 7.587 -22.056 1 79.67 222 ALA B O 1
ATOM 3509 N N . PRO B 1 223 ? -20.16 7.306 -19.925 1 81.14 223 PRO B N 1
ATOM 3510 C CA . PRO B 1 223 ? -21.406 6.677 -20.371 1 81.14 223 PRO B CA 1
ATOM 3511 C C . PRO B 1 223 ? -22.463 7.696 -20.791 1 81.14 223 PRO B C 1
ATOM 3513 O O . PRO B 1 223 ? -23.564 7.713 -20.236 1 81.14 223 PRO B O 1
ATOM 3516 N N . LEU B 1 224 ? -22.17 8.394 -21.852 1 83.76 224 LEU B N 1
ATOM 3517 C CA . LEU B 1 224 ? -23.031 9.488 -22.288 1 83.76 224 LEU B CA 1
ATOM 3518 C C . LEU B 1 224 ? -24.314 8.953 -22.915 1 83.76 224 LEU B C 1
ATOM 3520 O O . LEU B 1 224 ? -25.407 9.436 -22.61 1 83.76 224 LEU B O 1
ATOM 3524 N N . PRO B 1 225 ? -24.218 7.847 -23.739 1 80.87 225 PRO B N 1
ATOM 3525 C CA . PRO B 1 225 ? -25.467 7.294 -24.267 1 80.87 225 PRO B CA 1
ATOM 3526 C C . PRO B 1 225 ? -26.38 6.747 -23.172 1 80.87 225 PRO B C 1
ATOM 3528 O O . PRO B 1 225 ? -27.604 6.879 -23.261 1 80.87 225 PRO B O 1
ATOM 3531 N N . LEU B 1 226 ? -25.77 6.166 -22.132 1 85.26 226 LEU B N 1
ATOM 3532 C C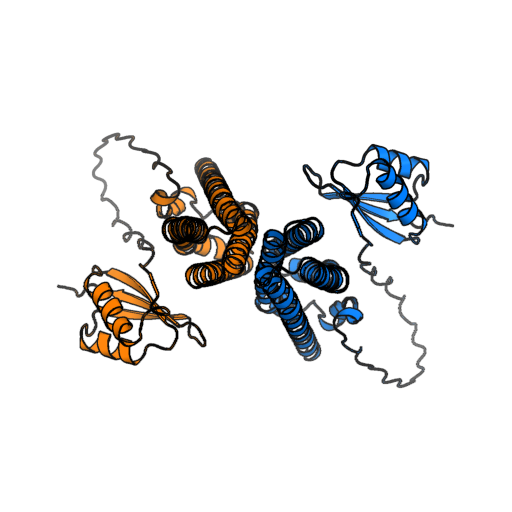A . LEU B 1 226 ? -26.543 5.659 -21.003 1 85.26 226 LEU B CA 1
ATOM 3533 C C . LEU B 1 226 ? -27.235 6.798 -20.263 1 85.26 226 LEU B C 1
ATOM 3535 O O . LEU B 1 226 ? -28.407 6.685 -19.897 1 85.26 226 LEU B O 1
ATOM 3539 N N . LEU B 1 227 ? -26.545 7.838 -20.072 1 86.51 227 LEU B N 1
ATOM 3540 C CA . LEU B 1 227 ? -27.12 8.99 -19.384 1 86.51 227 LEU B CA 1
ATOM 3541 C C . LEU B 1 227 ? -28.285 9.57 -20.178 1 86.51 227 LEU B C 1
ATOM 3543 O O . LEU B 1 227 ? -29.301 9.963 -19.6 1 86.51 227 LEU B O 1
ATOM 3547 N N . SER B 1 228 ? -28.136 9.586 -21.48 1 84.25 228 SER B N 1
ATOM 3548 C CA . SER B 1 228 ? -29.233 10.026 -22.336 1 84.25 228 SER B CA 1
ATOM 3549 C C . SER B 1 228 ? -30.444 9.108 -22.198 1 84.25 228 SER B C 1
ATOM 3551 O O . SER B 1 228 ? -31.581 9.579 -22.131 1 84.25 228 SER B O 1
ATOM 35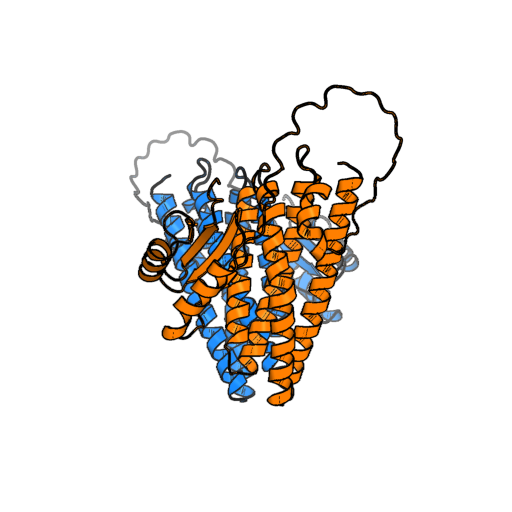53 N N . GLN B 1 229 ? -30.185 7.794 -22.063 1 85.45 229 GLN B N 1
ATOM 3554 C CA . GLN B 1 229 ? -31.252 6.812 -21.905 1 85.45 229 GLN B CA 1
ATOM 3555 C C . GLN B 1 229 ? -31.949 6.968 -20.556 1 85.45 229 GLN B C 1
ATOM 3557 O O . GLN B 1 229 ? -33.174 6.862 -20.469 1 85.45 229 GLN B O 1
ATOM 3562 N N . ILE B 1 230 ? -31.2 7.218 -19.557 1 87.07 230 ILE B N 1
ATOM 3563 C CA . ILE B 1 230 ? -31.741 7.429 -18.219 1 87.07 230 ILE B CA 1
ATOM 3564 C C . ILE B 1 230 ? -32.631 8.671 -18.212 1 87.07 230 ILE B C 1
ATOM 3566 O O . ILE B 1 230 ? -33.731 8.651 -17.655 1 87.07 230 ILE B O 1
ATOM 3570 N N . ASP B 1 231 ? -32.183 9.713 -18.811 1 83.38 231 ASP B N 1
ATOM 3571 C CA . ASP B 1 231 ? -32.952 10.952 -18.882 1 83.38 231 ASP B CA 1
ATOM 3572 C C . ASP B 1 231 ? -34.258 10.744 -19.645 1 83.38 231 ASP B C 1
ATOM 3574 O O . ASP B 1 231 ? -35.299 11.281 -19.261 1 83.38 231 ASP B O 1
ATOM 3578 N N . GLU B 1 232 ? -34.181 9.941 -20.685 1 84.69 232 GLU B N 1
ATOM 3579 C CA . GLU B 1 232 ? -35.362 9.656 -21.494 1 84.69 232 GLU B CA 1
ATOM 3580 C C . GLU B 1 232 ? -36.386 8.841 -20.71 1 84.69 232 GLU B C 1
ATOM 3582 O O . GLU B 1 232 ? -37.589 9.096 -20.798 1 84.69 232 GLU B O 1
ATOM 3587 N N . ARG B 1 233 ? -35.881 7.871 -19.896 1 84.1 233 ARG B N 1
ATOM 3588 C CA . ARG B 1 233 ? -36.77 6.946 -19.2 1 84.1 233 ARG B CA 1
ATOM 3589 C C . ARG B 1 233 ? -37.265 7.546 -17.888 1 84.1 233 ARG B C 1
ATOM 3591 O O . ARG B 1 233 ? -38.411 7.324 -17.492 1 84.1 233 ARG B O 1
ATOM 3598 N N . TYR B 1 234 ? -36.291 8.204 -17.183 1 81.68 234 TYR B N 1
ATOM 3599 C CA . TYR B 1 234 ? -36.608 8.66 -15.834 1 81.68 234 TYR B CA 1
ATOM 3600 C C . TYR B 1 234 ? -36.621 10.183 -15.763 1 81.68 234 TYR B C 1
ATOM 3602 O O . TYR B 1 234 ? -36.493 10.761 -14.681 1 81.68 234 TYR B O 1
ATOM 3610 N N . ALA B 1 235 ? -36.943 10.949 -16.665 1 76.85 235 ALA B N 1
ATOM 3611 C CA . ALA B 1 235 ? -36.887 12.399 -16.826 1 76.85 235 ALA B CA 1
ATOM 3612 C C . ALA B 1 235 ? -37.062 13.107 -15.486 1 76.85 235 ALA B C 1
ATOM 3614 O O . ALA B 1 235 ? -38.111 12.991 -14.848 1 76.85 235 ALA B O 1
ATOM 3615 N N . GLY B 1 236 ? -35.931 13.684 -15 1 76.1 236 GLY B N 1
ATOM 3616 C CA . GLY B 1 236 ? -35.953 14.568 -13.845 1 76.1 236 GLY B CA 1
ATOM 3617 C C . GLY B 1 236 ? -35.909 13.825 -12.524 1 76.1 236 GLY B C 1
ATOM 3618 O O . GLY B 1 236 ? -35.91 14.443 -11.457 1 76.1 236 GLY B O 1
ATOM 3619 N N . GLN B 1 237 ? -35.95 12.459 -12.555 1 84.8 237 GLN B N 1
ATOM 3620 C CA . GLN B 1 237 ? -36.032 11.709 -11.306 1 84.8 237 GLN B CA 1
ATOM 3621 C C . GLN B 1 237 ? -34.642 11.42 -10.746 1 84.8 237 GLN B C 1
ATOM 3623 O O . GLN B 1 237 ? -34.502 11.047 -9.58 1 84.8 237 GLN B O 1
ATOM 3628 N N . PHE B 1 238 ? -33.649 11.584 -11.617 1 86.86 238 PHE B N 1
ATOM 3629 C CA . PHE B 1 238 ? -32.303 11.286 -11.143 1 86.86 238 PHE B CA 1
ATOM 3630 C C . PHE B 1 238 ? -31.389 12.494 -11.316 1 86.86 238 PHE B C 1
ATOM 3632 O O . PHE B 1 238 ? -31.456 13.189 -12.331 1 86.86 238 PHE B O 1
ATOM 3639 N N . THR B 1 239 ? -30.544 12.816 -10.335 1 84.71 239 THR B N 1
ATOM 3640 C CA . THR B 1 239 ? -29.419 13.739 -10.435 1 84.71 239 THR B CA 1
ATOM 3641 C C . THR B 1 239 ? -28.105 12.977 -10.581 1 84.71 239 THR B C 1
ATOM 3643 O O . THR B 1 239 ? -27.925 11.918 -9.976 1 84.71 239 THR B O 1
ATOM 3646 N N . THR B 1 240 ? -27.269 13.505 -11.538 1 85.4 240 THR B N 1
ATOM 3647 C CA . THR B 1 240 ? -25.99 12.869 -11.831 1 85.4 240 THR B CA 1
ATOM 3648 C C . THR B 1 240 ? -24.835 13.692 -11.269 1 85.4 240 THR B C 1
ATOM 3650 O O . THR B 1 240 ? -24.776 14.907 -11.471 1 85.4 240 THR B O 1
ATOM 3653 N N . GLU B 1 241 ? -24.041 12.988 -10.53 1 80.81 241 GLU B N 1
ATOM 3654 C CA . GLU B 1 241 ? -22.803 13.576 -10.028 1 80.81 241 GLU B CA 1
ATOM 3655 C C . GLU B 1 241 ? -21.588 12.763 -10.465 1 80.81 241 GLU B C 1
ATOM 3657 O O . GLU B 1 241 ? -21.513 11.561 -10.203 1 80.81 241 GLU B O 1
ATOM 3662 N N . TRP B 1 242 ? -20.76 13.496 -11.235 1 79.3 242 TRP B N 1
ATOM 3663 C CA . TRP B 1 242 ? -19.514 12.843 -11.62 1 79.3 242 TRP B CA 1
ATOM 3664 C C . TRP B 1 242 ? -18.558 12.751 -10.436 1 79.3 242 TRP B C 1
ATOM 3666 O O . TRP B 1 242 ? -18.19 13.771 -9.847 1 79.3 242 TRP B O 1
ATOM 3676 N N . LEU B 1 243 ? -18.288 11.493 -10.129 1 71.9 243 LEU B N 1
ATOM 3677 C CA . LEU B 1 243 ? -17.38 11.27 -9.009 1 71.9 243 LEU B CA 1
ATOM 3678 C C . LEU B 1 243 ? -15.941 11.134 -9.495 1 71.9 243 LEU B C 1
ATOM 3680 O O . LEU B 1 243 ? -15.002 11.479 -8.772 1 71.9 243 LEU B O 1
ATOM 3684 N N . GLN B 1 244 ? -15.84 10.53 -10.736 1 71.32 244 GLN B N 1
ATOM 3685 C CA . GLN B 1 244 ? -14.566 10.355 -11.424 1 71.32 244 GLN B CA 1
ATOM 3686 C C . GLN B 1 244 ? -14.739 10.459 -12.937 1 71.32 244 GLN B C 1
ATOM 3688 O O . GLN B 1 244 ? -15.582 9.774 -13.519 1 71.32 244 GLN B O 1
ATOM 3693 N N . SER B 1 245 ? -13.923 11.514 -13.414 1 73.34 245 SER B N 1
ATOM 3694 C CA . SER B 1 245 ? -13.905 11.67 -14.865 1 73.34 245 SER B CA 1
ATOM 3695 C C . SER B 1 245 ? -12.678 11.003 -15.478 1 73.34 245 SER B C 1
ATOM 3697 O O . SER B 1 245 ? -11.545 11.319 -15.109 1 73.34 245 SER B O 1
ATOM 3699 N N . GLY B 1 246 ? -12.849 9.982 -16.168 1 64.41 246 GLY B N 1
ATOM 3700 C CA . GLY B 1 246 ? -11.835 9.203 -16.859 1 64.41 246 GLY B CA 1
ATOM 3701 C C . GLY B 1 246 ? -10.444 9.796 -16.742 1 64.41 246 GLY B C 1
ATOM 3702 O O . GLY B 1 246 ? -10.166 10.562 -15.817 1 64.41 246 GLY B O 1
ATOM 3703 N N . PRO B 1 247 ? -9.474 9.12 -17.385 1 61.76 247 PRO B N 1
ATOM 3704 C CA . PRO B 1 247 ? -9.816 8.536 -18.684 1 61.76 247 PRO B CA 1
ATOM 3705 C C . PRO B 1 247 ? -10.101 7.038 -18.601 1 61.76 247 PRO B C 1
ATOM 3707 O O . PRO B 1 247 ? -10.719 6.472 -19.506 1 61.76 247 PRO B O 1
ATOM 3710 N N . ASP B 1 248 ? -9.763 6.406 -17.664 1 66.31 248 ASP B N 1
ATOM 3711 C CA . ASP B 1 248 ? -9.863 4.95 -17.705 1 66.31 248 ASP B CA 1
ATOM 3712 C C . ASP B 1 248 ? -11.099 4.463 -16.953 1 66.31 248 ASP B C 1
ATOM 3714 O O . ASP B 1 248 ? -11.659 3.414 -17.281 1 66.31 248 ASP B O 1
ATOM 3718 N N . VAL B 1 249 ? -11.422 5.19 -15.943 1 74.32 249 VAL B N 1
ATOM 3719 C CA . VAL B 1 249 ? -12.6 4.829 -15.162 1 74.32 249 VAL B CA 1
ATOM 3720 C C . VAL B 1 249 ? -13.467 6.066 -14.933 1 74.32 249 VAL B C 1
ATOM 3722 O O . VAL B 1 249 ? -12.957 7.133 -14.585 1 74.32 249 VAL B O 1
ATOM 3725 N N . TRP B 1 250 ? -14.713 5.894 -15.206 1 75.78 250 TRP B N 1
ATOM 3726 C CA . TRP B 1 250 ? -15.729 6.914 -14.969 1 75.78 250 TRP B CA 1
ATOM 3727 C C . TRP B 1 250 ? -16.683 6.485 -13.86 1 75.78 250 TRP B C 1
ATOM 3729 O O . TRP B 1 250 ? -17.149 5.343 -13.84 1 75.78 250 TRP B O 1
ATOM 3739 N N . GLN B 1 251 ? -16.772 7.252 -12.914 1 79.91 251 GLN B N 1
ATOM 3740 C CA . GLN B 1 251 ? -17.727 6.988 -11.843 1 79.91 251 GLN B CA 1
ATOM 3741 C C . GLN B 1 251 ? -18.76 8.105 -11.74 1 79.91 251 GLN B C 1
ATOM 3743 O O . GLN B 1 251 ? -18.406 9.286 -11.725 1 79.91 251 GLN B O 1
ATOM 3748 N N . LEU B 1 252 ? -20.062 7.602 -11.716 1 86.12 252 LEU B N 1
ATOM 3749 C CA . LEU B 1 252 ? -21.2 8.507 -11.593 1 86.12 252 LEU B CA 1
ATOM 3750 C C . LEU B 1 252 ? -22.093 8.1 -10.425 1 86.12 252 LEU B C 1
ATOM 3752 O O . LEU B 1 252 ? -22.352 6.912 -10.221 1 86.12 252 LEU B O 1
ATOM 3756 N N . ARG B 1 253 ? -22.32 9.062 -9.672 1 82.37 253 ARG B N 1
ATOM 3757 C CA . ARG B 1 253 ? -23.378 8.873 -8.686 1 82.37 253 ARG B CA 1
ATOM 3758 C C . ARG B 1 253 ? -24.731 9.3 -9.245 1 82.37 253 ARG B C 1
ATOM 3760 O O . ARG B 1 253 ? -24.912 10.458 -9.629 1 82.37 253 ARG B O 1
ATOM 3767 N N . LEU B 1 254 ? -25.611 8.335 -9.305 1 87.12 254 LEU B N 1
ATOM 3768 C CA . LEU B 1 254 ? -26.983 8.564 -9.744 1 87.12 254 LEU B CA 1
ATOM 3769 C C . LEU B 1 254 ? -27.938 8.584 -8.556 1 87.12 254 LEU B C 1
ATOM 3771 O O . LEU B 1 254 ? -28.134 7.562 -7.894 1 87.12 254 LEU B O 1
ATOM 3775 N N . HIS B 1 255 ? -28.397 9.7 -8.227 1 85.16 255 HIS B N 1
ATOM 3776 C CA . HIS B 1 255 ? -29.294 9.902 -7.095 1 85.16 255 HIS B CA 1
ATOM 3777 C C . HIS B 1 255 ? -30.739 10.056 -7.559 1 85.16 255 HIS B C 1
ATOM 3779 O O . HIS B 1 255 ? -31.035 10.893 -8.414 1 85.16 255 HIS B O 1
ATOM 3785 N N . ARG B 1 256 ? -31.574 9.202 -6.951 1 85.75 256 ARG B N 1
ATOM 3786 C CA . ARG B 1 256 ? -33 9.297 -7.247 1 85.75 256 ARG B CA 1
ATOM 3787 C C . ARG B 1 256 ? -33.674 10.344 -6.367 1 85.75 256 ARG B C 1
ATOM 3789 O O . ARG B 1 256 ? -33.722 10.196 -5.144 1 85.75 256 ARG B O 1
ATOM 3796 N N . VAL B 1 257 ? -34.127 11.438 -6.933 1 80.05 257 VAL B N 1
ATOM 3797 C CA . VAL B 1 257 ? -34.743 12.536 -6.195 1 80.05 257 VAL B CA 1
ATOM 3798 C C . VAL B 1 257 ? -36.215 12.222 -5.937 1 80.05 257 VAL B C 1
ATOM 3800 O O . VAL B 1 257 ? -36.869 11.566 -6.752 1 80.05 257 VAL B O 1
ATOM 3803 N N . ALA B 1 258 ? -36.685 12.333 -4.735 1 69.83 258 ALA B N 1
ATOM 3804 C CA . ALA B 1 258 ? -38.101 12.182 -4.412 1 69.83 258 ALA B CA 1
ATOM 3805 C C . ALA B 1 258 ? -38.953 13.169 -5.204 1 69.83 258 ALA B C 1
ATOM 3807 O O . ALA B 1 258 ? -38.609 14.348 -5.314 1 69.83 258 ALA B O 1
ATOM 3808 N N . VAL B 1 259 ? -39.678 12.645 -6.174 1 58.42 259 VAL B N 1
ATOM 3809 C CA . VAL B 1 259 ? -40.649 13.53 -6.809 1 58.42 259 VAL B CA 1
ATOM 3810 C C . VAL B 1 259 ? -41.709 13.949 -5.793 1 58.42 259 VAL B C 1
ATOM 3812 O O . VAL B 1 259 ? -42.298 13.103 -5.116 1 58.42 259 VAL B O 1
ATOM 3815 N N . PRO B 1 260 ? -41.771 15.142 -5.337 1 52.63 260 PRO B N 1
ATOM 3816 C CA . PRO B 1 260 ? -42.895 15.563 -4.497 1 52.63 260 PRO B CA 1
ATOM 3817 C C . PRO B 1 260 ? -44.237 15.038 -5.003 1 52.63 260 PRO B C 1
ATOM 3819 O O . PRO B 1 260 ? -44.436 14.906 -6.213 1 52.63 260 PRO B O 1
ATOM 3822 N N . ALA B 1 261 ? -45.008 14.401 -4.171 1 44.81 261 ALA B N 1
ATOM 3823 C CA . ALA B 1 261 ? -46.416 14.228 -4.52 1 44.81 261 ALA B CA 1
ATOM 3824 C C . ALA B 1 261 ? -47.055 15.561 -4.897 1 44.81 261 ALA B C 1
ATOM 3826 O O . ALA B 1 261 ? -46.68 16.609 -4.365 1 44.81 261 ALA B O 1
#

Solvent-accessible surface area (backbone atoms only — not comparable to full-atom values): 28674 Å² total; per-residue (Å²): 117,59,72,61,29,54,53,40,50,50,47,52,51,50,42,51,51,53,51,50,51,51,50,51,51,42,41,51,52,25,40,52,29,42,69,72,63,46,69,69,57,28,52,50,31,45,49,54,40,50,48,46,41,67,69,45,50,51,55,50,51,50,40,37,59,57,38,53,42,59,62,35,35,72,37,91,38,29,41,53,31,43,54,49,51,52,52,48,52,52,51,46,52,52,34,53,50,49,40,71,67,50,90,42,58,55,56,32,31,10,31,40,40,19,41,51,51,48,49,52,55,50,50,50,42,42,58,71,48,49,48,53,52,37,49,67,33,89,90,49,59,51,46,65,45,42,60,75,37,21,88,74,59,68,53,73,76,81,78,75,70,76,73,77,72,84,69,80,73,69,79,71,69,78,75,71,73,76,74,77,73,75,68,74,46,52,73,48,73,42,66,85,44,58,77,86,48,33,63,57,53,52,50,52,52,57,70,69,51,50,73,72,31,44,36,29,39,36,30,58,46,83,60,55,71,56,51,53,50,46,46,71,75,43,64,85,34,59,48,81,40,80,75,33,77,50,81,64,50,18,28,35,36,39,31,27,49,66,74,79,130,117,58,72,59,30,54,53,39,51,51,47,51,51,50,43,50,51,52,51,51,52,52,50,52,51,41,41,52,51,24,40,51,30,43,68,74,64,44,68,68,56,28,54,50,32,46,49,55,38,51,48,44,41,65,68,44,51,51,54,49,53,48,39,37,58,62,38,55,41,59,61,35,35,72,36,92,39,29,40,54,31,42,55,47,50,53,52,49,52,52,50,47,52,54,34,52,51,49,39,72,67,50,89,42,57,54,56,31,30,10,31,41,40,18,44,50,51,47,49,53,55,50,49,52,42,41,57,72,48,48,49,52,53,37,49,68,33,88,90,50,60,50,47,65,45,41,59,75,35,23,87,76,59,68,55,74,76,80,79,76,70,76,74,77,72,84,70,80,72,68,80,70,68,80,74,72,74,77,74,77,72,77,67,77,50,54,73,47,74,42,65,85,42,58,75,86,47,34,62,58,53,52,51,53,53,56,70,68,52,50,73,72,33,45,36,29,40,36,29,58,45,82,60,57,71,55,51,53,49,47,46,71,74,43,63,84,35,59,48,82,40,80,75,34,76,51,81,64,51,19,28,34,37,42,31,28,48,66,73,79,129

pLDDT: mean 82.28, std 20.96, range [24.67, 98.94]

Organism: Actinoplanes teichomyceticus (NCBI:txid1867)

Radius of gyration: 27.53 Å; Cα contacts (8 Å, |Δi|>4): 621; chains: 2; bounding box: 89×71×58 Å

Secondary structure (DSSP, 8-state):
--HHHHHHHHHHHHHHHHHHHHHHHHHHHHHHHHHHT-HHHHHHHHHHHHHHIIIIIHHHHHHHHHTHHHHHHTSTTTHHHHHHHHHHHHHHHHHHHHHHH---HHHHHHHHHHHHHHHHHHHHHIIIIIHHHHHH-TT--HHHHHGGGHHHHT--------------------------------EEE-TTS-HHHHHHHHHHHHHTPPTT-EEEEEESS--HHHHHHHHHHHTTSEEEEEEE--SS-EEEEEEE-----/--HHHHHHHHHHHHHHHHHHHHHHHHHHHHHHHHHHT-HHHHHHHHHHHHHHIIIIIHHHHHHHHHTHHHHHHTSTTTHHHHHHHHHHHHHHHHHHHHHHH---HHHHHHHHHHHHHHHHHHHHHIIIIIHHHHHH-TT--HHHHHGGGHHHHT--------------------------------EEE-TTS-HHHHHHHHHHHHHTPPTT-EEEEEESS--HHHHHHHHHHHTTSEEEEEEE--SS-EEEEEEE-----